Protein AF-A0A971FBZ1-F1 (afdb_monomer)

Secondary structure (DSSP, 8-state):
-----HHHHHHHHTSHHHHHHHHHHHH--HHHHHHHHHHTTTTT---TT-----TTHHHHGGGSS------HHHHHHHHHHHHHHTGGGTTS-HHHHHHHHHHHHHH-EE-SSTT-EE-TT-HHHHHHTHHHHHHHHHHH-TTT------TT-HHHHHHHHHHTTPPPPPPPPTT-HHHHHTHHHHHHHHHHHHHHHTT--HHHHHHIIIIIHHHHHT-TT----GGGSPPP--EEEEEE--TTSSHHHHHHS--TT-EEEEE--TT--TT-EEEEEE-TTT-EEEEEEEEEEEEEE-TTSSS-EEEEEEEEEEEEEEEHHHHHHSTTGGGSHHHHTTTTT-TTEEE-HHHHHHHHHHHHHTT--TTSS-----SSS-TT----SHHHHIIIIIHHHHHHTT--GGGEEET--EE-SSS-EE--SEEET-B--TT--B-SEEEEE-S---SHHHHHHHHHHHHHHHHHHT-SEEEEEETTEEEEEE-BTTB--GGGPEEE-TTGGGSHHHHHHHHHHH-HHHHHHHTT-

Foldseek 3Di:
DDADPLVVLVVQCPDPNNVLLLVCLVVVDLVSPVVLLVVLVLPVQDDVLQDPDDPVRVVVLPPPVQSPPDHSVRLSVLLQQLLVQLLVLQPDDQVVSLVVVLVCQQQWTATPDVPDTQHHPNLLCLLQSQQSNQSSNCSRHLLNGAHDSCVLNVVLVVLLCVVNVQDQDDQDDLPPSSCLSSSRNVSSVSLSVSCVVSVHGSSSSNCSRRHVSSVVSVHPLVQDQLVNWDAALWEAEAEADDDPPSSVVCLVPADQRDKHKGQAAQQAATFHKYFYAYDPPLQWGFWIWTFHHHWDADSSDNSRIITMTHRIDTFDTQHLVNLCPDPPSVPDPCSVVSNVVRHHHTDDLVRVVVVLVVRVVVPDPSVPHRHNDFLAQDPVQDQDWQVSQCPVPVQVLCVVLVDDPVQWDAQQWADPDPPDTGGFRIFGNWDNDVPLTAGAETEHTGQDDPGPVSLVVSVVNVLVVCLRRVYQWYWYTYSSFIWTWGQDPNDTDSVRTDTGRNNNCVDPVSVVVVSCPRRPVNSVVVVVD

pLDDT: mean 84.47, std 15.58, range [28.27, 98.44]

Sequence (529 aa):
MAEMNKYLWRLYTESSEGRRAVKAFSELQPEETYGLLQEAGLCGSVSPWYVTLDSDSINSARGDGYGKFLVEENILDSSLEWQAAFEPLAALPPGKAVRRLESMIEKGVKGAAADSGIPPAAYDSWITEVTALSLGLFRANRDAFVPWLFQFQFDLFGEIAQTFEIPVPPIPKKSDLRGRALYYLRLCESLSRFRLENSLSPEELCCLLYDYGPRVVGGPEAKKRVDDLPRPLKAWFTGGGKDDNGDFEWLDNAGPDSTSFWQGNPDAREGDIVVMYCLAPRSCVHSVWRVVKDAYVDPFFFYYHTIHVGHPVGVPPVTLNELKAHPVLSNMSIVRKNMQGVNGTPISQGDYAELLRCFGKKGANIRALPKIRRTLPDSNLILSNERDVEVQLVEPLLARLGYTQSDWIRQLPVKMGRGYRVYPDYALLARAVRGEESAVLLVEAKHRIPNATELRKAYYQALSYAYRLRSEGFLLAAEEGVWAFRVKDGECAPKDGVHYSWHDLSNADTFHELLVVFGKDVIIRGRRR

Structure (mmCIF, N/CA/C/O backbone):
data_AF-A0A971FBZ1-F1
#
_entry.id   AF-A0A971FBZ1-F1
#
loop_
_atom_site.group_PDB
_atom_site.id
_atom_site.type_symbol
_atom_site.label_atom_id
_atom_site.label_alt_id
_atom_site.label_comp_id
_atom_site.label_asym_id
_atom_site.label_entity_id
_atom_site.label_seq_id
_atom_site.pdbx_PDB_ins_code
_atom_site.Cartn_x
_atom_site.Cartn_y
_atom_site.Cartn_z
_atom_site.occupancy
_atom_site.B_iso_or_equiv
_atom_site.auth_seq_id
_atom_site.auth_comp_id
_atom_site.auth_asym_id
_atom_site.auth_atom_id
_atom_site.pdbx_PDB_model_num
ATOM 1 N N . MET A 1 1 ? -8.120 -20.196 -11.599 1.00 37.66 1 MET A N 1
ATOM 2 C CA . MET A 1 1 ? -6.822 -19.581 -11.939 1.00 37.66 1 MET A CA 1
ATOM 3 C C . MET A 1 1 ? -6.602 -19.849 -13.411 1.00 37.66 1 MET A C 1
ATOM 5 O O . MET A 1 1 ? -6.951 -20.946 -13.842 1.00 37.66 1 MET A O 1
ATOM 9 N N . ALA A 1 2 ? -6.266 -18.820 -14.182 1.00 40.91 2 ALA A N 1
ATOM 10 C CA . ALA A 1 2 ? -6.361 -18.838 -15.635 1.00 40.91 2 ALA A CA 1
ATOM 11 C C . ALA A 1 2 ? -4.986 -18.528 -16.233 1.00 40.91 2 ALA A C 1
ATOM 13 O O . ALA A 1 2 ? -4.514 -17.403 -16.141 1.00 40.91 2 ALA A O 1
ATOM 14 N N . GLU A 1 3 ? -4.376 -19.530 -16.864 1.00 56.28 3 GLU A N 1
ATOM 15 C CA . GLU A 1 3 ? -3.238 -19.359 -17.769 1.00 56.28 3 GLU A CA 1
ATOM 16 C C . GLU A 1 3 ? -3.597 -18.326 -18.857 1.00 56.28 3 GLU A C 1
ATOM 18 O O . GLU A 1 3 ? -4.769 -18.219 -19.246 1.00 56.28 3 GLU A O 1
ATOM 23 N N . MET A 1 4 ? -2.614 -17.564 -19.360 1.00 71.81 4 MET A N 1
ATOM 24 C CA . MET A 1 4 ? -2.842 -16.576 -20.421 1.00 71.81 4 MET A CA 1
ATOM 25 C C . MET A 1 4 ? -3.612 -17.226 -21.577 1.00 71.81 4 MET A C 1
ATOM 27 O O . MET A 1 4 ? -3.113 -18.114 -22.271 1.00 71.81 4 MET A O 1
ATOM 31 N N . ASN A 1 5 ? -4.851 -16.782 -21.794 1.00 81.44 5 ASN A N 1
ATOM 32 C CA . ASN A 1 5 ? -5.704 -17.368 -22.814 1.00 81.44 5 ASN A CA 1
ATOM 33 C C . ASN A 1 5 ? -5.174 -16.978 -24.201 1.00 81.44 5 ASN A C 1
ATOM 35 O O . ASN A 1 5 ? -5.472 -15.903 -24.718 1.00 81.44 5 ASN A O 1
ATOM 39 N N . LYS A 1 6 ? -4.394 -17.879 -24.808 1.00 83.69 6 LYS A N 1
ATOM 40 C CA . LYS A 1 6 ? -3.724 -17.667 -26.101 1.00 83.69 6 LYS A CA 1
ATOM 41 C C . LYS A 1 6 ? -4.693 -17.319 -27.229 1.00 83.69 6 LYS A C 1
ATOM 43 O O . LYS A 1 6 ? -4.300 -16.636 -28.169 1.00 83.69 6 LYS A O 1
ATOM 48 N N . TYR A 1 7 ? -5.946 -17.766 -27.142 1.00 85.31 7 TYR A N 1
ATOM 49 C CA . TYR A 1 7 ? -6.976 -17.409 -28.112 1.00 85.31 7 TYR A CA 1
ATOM 50 C C . TYR A 1 7 ? -7.414 -15.948 -27.953 1.00 85.31 7 TYR A C 1
ATOM 52 O O . TYR A 1 7 ? -7.380 -15.202 -28.927 1.00 85.31 7 TYR A O 1
ATOM 60 N N . LEU A 1 8 ? -7.754 -15.517 -26.732 1.00 86.56 8 LEU A N 1
ATOM 61 C CA . LEU A 1 8 ? -8.124 -14.120 -26.461 1.00 86.56 8 LEU A CA 1
ATOM 62 C C . LEU A 1 8 ? -6.968 -13.157 -26.743 1.00 86.56 8 LEU A C 1
ATOM 64 O O . LEU A 1 8 ? -7.173 -12.118 -27.363 1.00 86.56 8 LEU A O 1
ATOM 68 N N . TRP A 1 9 ? -5.751 -13.539 -26.357 1.00 89.94 9 TRP A N 1
ATOM 69 C CA . TRP A 1 9 ? -4.543 -12.775 -26.656 1.00 89.94 9 TRP A CA 1
ATOM 70 C C . TRP A 1 9 ? -4.322 -12.607 -28.166 1.00 89.94 9 TRP A C 1
ATOM 72 O O . TRP A 1 9 ? -4.036 -11.506 -28.636 1.00 89.94 9 TRP A O 1
ATOM 82 N N . ARG A 1 10 ? -4.507 -13.679 -28.950 1.00 90.00 10 ARG A N 1
ATOM 83 C CA . ARG A 1 10 ? -4.405 -13.613 -30.413 1.00 90.00 10 ARG A CA 1
ATOM 84 C C . ARG A 1 10 ? -5.472 -12.702 -31.017 1.00 90.00 10 ARG A C 1
ATOM 86 O O . ARG A 1 10 ? -5.146 -11.861 -31.842 1.00 90.00 10 ARG A O 1
ATOM 93 N N . LEU A 1 11 ? -6.724 -12.826 -30.578 1.00 90.56 11 LEU A N 1
ATOM 94 C CA . LEU A 1 11 ? -7.798 -11.947 -31.048 1.00 90.56 11 LEU A CA 1
ATOM 95 C C . LEU A 1 11 ? -7.494 -10.472 -30.771 1.00 90.56 11 LEU A C 1
ATOM 97 O O . LEU A 1 11 ? -7.746 -9.624 -31.622 1.00 90.56 11 LEU A O 1
ATOM 101 N N . TYR A 1 12 ? -6.949 -10.175 -29.592 1.00 92.50 12 TYR A N 1
ATOM 102 C CA . TYR A 1 12 ? -6.559 -8.823 -29.222 1.00 92.50 12 TYR A CA 1
ATOM 103 C C . TYR A 1 12 ? -5.389 -8.311 -30.077 1.00 92.50 12 TYR A C 1
ATOM 105 O O . TYR A 1 12 ? -5.494 -7.245 -30.674 1.00 92.50 12 TYR A O 1
ATOM 113 N N . THR A 1 13 ? -4.305 -9.076 -30.218 1.00 91.19 13 THR A N 1
ATOM 114 C CA . THR A 1 13 ? -3.144 -8.673 -31.041 1.00 91.19 13 THR A CA 1
ATOM 115 C C . THR A 1 13 ? -3.482 -8.539 -32.532 1.00 91.19 13 THR A C 1
ATOM 117 O O . THR A 1 13 ? -2.887 -7.721 -33.234 1.00 91.19 13 THR A O 1
ATOM 120 N N . GLU A 1 14 ? -4.485 -9.274 -33.019 1.00 92.25 14 GLU A N 1
ATOM 121 C CA . GLU A 1 14 ? -5.054 -9.142 -34.366 1.00 92.25 14 GLU A CA 1
ATOM 122 C C . GLU A 1 14 ? -6.125 -8.036 -34.481 1.00 92.25 14 GLU A C 1
ATOM 124 O O . GLU A 1 14 ? -6.614 -7.763 -35.585 1.00 92.25 14 GLU A O 1
ATOM 129 N N . SER A 1 15 ? -6.493 -7.361 -33.390 1.00 93.56 15 SER A N 1
ATOM 130 C CA . SER A 1 15 ? -7.412 -6.221 -33.425 1.00 93.56 15 SER A CA 1
ATOM 131 C C . SER A 1 15 ? -6.704 -4.940 -33.886 1.00 93.56 15 SER A C 1
ATOM 133 O O . SER A 1 15 ? -5.474 -4.857 -33.970 1.00 93.56 15 SER A O 1
ATOM 135 N N . SER A 1 16 ? -7.481 -3.913 -34.244 1.00 91.00 16 SER A N 1
ATOM 136 C CA . SER A 1 16 ? -6.931 -2.577 -34.502 1.00 91.00 16 SER A CA 1
ATOM 137 C C . SER A 1 16 ? -6.279 -1.979 -33.258 1.00 91.00 16 SER A C 1
ATOM 139 O O . SER A 1 16 ? -5.225 -1.358 -33.386 1.00 91.00 16 SER A O 1
ATOM 141 N N . GLU A 1 17 ? -6.866 -2.185 -32.073 1.00 88.56 17 GLU A N 1
ATOM 142 C CA . GLU A 1 17 ? -6.289 -1.691 -30.822 1.00 88.56 17 GLU A CA 1
ATOM 143 C C . GLU A 1 17 ? -4.972 -2.397 -30.494 1.00 88.56 17 GLU A C 1
ATOM 145 O O . GLU A 1 17 ? -3.975 -1.714 -30.266 1.00 88.56 17 GLU A O 1
ATOM 150 N N . GLY A 1 18 ? -4.929 -3.734 -30.541 1.00 90.31 18 GLY A N 1
ATOM 151 C CA . GLY A 1 18 ? -3.712 -4.479 -30.214 1.00 90.31 18 GLY A CA 1
ATOM 152 C C . GLY A 1 18 ? -2.567 -4.191 -31.181 1.00 90.31 18 GLY A C 1
ATOM 153 O O . GLY A 1 18 ? -1.439 -3.960 -30.748 1.00 90.31 18 GLY A O 1
ATOM 154 N N . ARG A 1 19 ? -2.842 -4.079 -32.489 1.00 92.19 19 ARG A N 1
ATOM 155 C CA . ARG A 1 19 ? -1.819 -3.652 -33.462 1.00 92.19 19 ARG A CA 1
ATOM 156 C C . ARG A 1 19 ? -1.285 -2.250 -33.180 1.00 92.19 19 ARG A C 1
ATOM 158 O O . ARG A 1 19 ? -0.081 -2.035 -33.309 1.00 92.19 19 ARG A O 1
ATOM 165 N N . ARG A 1 20 ? -2.153 -1.304 -32.800 1.00 90.56 20 ARG A N 1
ATOM 166 C CA . ARG A 1 20 ? -1.735 0.054 -32.411 1.00 90.56 20 ARG A CA 1
ATOM 167 C C . ARG A 1 20 ? -0.846 0.009 -31.169 1.00 90.56 20 ARG A C 1
ATOM 169 O O . ARG A 1 20 ? 0.204 0.643 -31.164 1.00 90.56 20 ARG A O 1
ATOM 176 N N . ALA A 1 21 ? -1.228 -0.768 -30.157 1.00 87.88 21 ALA A N 1
ATOM 177 C CA . ALA A 1 21 ? -0.465 -0.895 -28.922 1.00 87.88 21 ALA A CA 1
ATOM 178 C C . ALA A 1 21 ? 0.925 -1.516 -29.149 1.00 87.88 21 ALA A C 1
ATOM 180 O O . ALA A 1 21 ? 1.928 -0.977 -28.683 1.00 87.88 21 ALA A O 1
ATOM 181 N N . VAL A 1 22 ? 1.017 -2.590 -29.940 1.00 91.06 22 VAL A N 1
ATOM 182 C CA . VAL A 1 22 ? 2.307 -3.192 -30.324 1.00 91.06 22 VAL A CA 1
ATOM 183 C C . VAL A 1 22 ? 3.166 -2.206 -31.124 1.00 91.06 22 VAL A C 1
ATOM 185 O O . VAL A 1 22 ? 4.356 -2.059 -30.841 1.00 91.06 22 VAL A O 1
ATOM 188 N N . LYS A 1 23 ? 2.577 -1.486 -32.091 1.00 89.50 23 LYS A N 1
ATOM 189 C CA . LYS A 1 23 ? 3.285 -0.467 -32.885 1.00 89.50 23 LYS A CA 1
ATOM 190 C C . LYS A 1 23 ? 3.873 0.632 -31.999 1.00 89.50 23 LYS A C 1
ATOM 192 O O . LYS A 1 23 ? 5.037 0.981 -32.178 1.00 89.50 23 LYS A O 1
ATOM 197 N N . ALA A 1 24 ? 3.118 1.113 -31.014 1.00 85.06 24 ALA A N 1
ATOM 198 C CA . ALA A 1 24 ? 3.584 2.159 -30.112 1.00 85.06 24 ALA A CA 1
ATOM 199 C C . ALA A 1 24 ? 4.825 1.734 -29.316 1.00 85.06 24 ALA A C 1
ATOM 201 O O . ALA A 1 24 ? 5.778 2.499 -29.239 1.00 85.06 24 ALA A O 1
ATOM 202 N N . PHE A 1 25 ? 4.891 0.498 -28.809 1.00 85.56 25 PHE A N 1
ATOM 203 C CA . PHE A 1 25 ? 6.101 -0.003 -28.135 1.00 85.56 25 PHE A CA 1
ATOM 204 C C . PHE A 1 25 ? 7.232 -0.387 -29.097 1.00 85.56 25 PHE A C 1
ATOM 206 O O . PHE A 1 25 ? 8.399 -0.390 -28.705 1.00 85.56 25 PHE A O 1
ATOM 213 N N . SER A 1 26 ? 6.916 -0.668 -30.362 1.00 86.88 26 SER A N 1
ATOM 214 C CA . SER A 1 26 ? 7.925 -0.879 -31.400 1.00 86.88 26 SER A CA 1
ATOM 215 C C . SER A 1 26 ? 8.629 0.425 -31.776 1.00 86.88 26 SER A C 1
ATOM 217 O O . SER A 1 26 ? 9.858 0.466 -31.864 1.00 86.88 26 SER A O 1
ATOM 219 N N . GLU A 1 27 ? 7.868 1.493 -31.995 1.00 83.25 27 GLU A N 1
ATOM 220 C CA . GLU A 1 27 ? 8.389 2.783 -32.456 1.00 83.25 27 GLU A CA 1
ATOM 221 C C . GLU A 1 27 ? 8.779 3.706 -31.292 1.00 83.25 27 GLU A C 1
ATOM 223 O O . GLU A 1 27 ? 9.622 4.588 -31.469 1.00 83.25 27 GLU A O 1
ATOM 228 N N . LEU A 1 28 ? 8.190 3.488 -30.108 1.00 74.88 28 LEU A N 1
ATOM 229 C CA . LEU A 1 28 ? 8.298 4.318 -28.902 1.00 74.88 28 LEU A CA 1
ATOM 230 C C . LEU A 1 28 ? 8.153 5.809 -29.217 1.00 74.88 28 LEU A C 1
ATOM 232 O O . LEU A 1 28 ? 8.930 6.634 -28.717 1.00 74.88 28 LEU A O 1
ATOM 236 N N . GLN A 1 29 ? 7.191 6.131 -30.088 1.00 69.00 29 GLN A N 1
ATOM 237 C CA . GLN A 1 29 ? 6.827 7.510 -30.385 1.00 69.00 29 GLN A CA 1
ATOM 238 C C . GLN A 1 29 ? 6.160 8.113 -29.148 1.00 69.00 29 GLN A C 1
ATOM 240 O O . GLN A 1 29 ? 5.251 7.474 -28.600 1.00 69.00 29 GLN A O 1
ATOM 245 N N . PRO A 1 30 ? 6.592 9.308 -28.706 1.00 65.19 30 PRO A N 1
ATOM 246 C CA . PRO A 1 30 ? 6.067 9.948 -27.513 1.00 65.19 30 PRO A CA 1
ATOM 247 C C . PRO A 1 30 ? 4.549 10.013 -27.453 1.00 65.19 30 PRO A C 1
ATOM 249 O O . PRO A 1 30 ? 3.958 9.456 -26.535 1.00 65.19 30 PRO A O 1
ATOM 252 N N . GLU A 1 31 ? 3.926 10.600 -28.471 1.00 65.31 31 GLU A N 1
ATOM 253 C CA . GLU A 1 31 ? 2.482 10.838 -28.506 1.00 65.31 31 GLU A CA 1
ATOM 254 C C . GLU A 1 31 ? 1.673 9.532 -28.486 1.00 65.31 31 GLU A C 1
ATOM 256 O O . GLU A 1 31 ? 0.725 9.399 -27.713 1.00 65.31 31 GLU A O 1
ATOM 261 N N . GLU A 1 32 ? 2.063 8.539 -29.294 1.00 68.00 32 GLU A N 1
ATOM 262 C CA . GLU A 1 32 ? 1.342 7.260 -29.386 1.00 68.00 32 GLU A CA 1
ATOM 263 C C . GLU A 1 32 ? 1.496 6.421 -28.106 1.00 68.00 32 GLU A C 1
ATOM 265 O O . GLU A 1 32 ? 0.522 5.842 -27.621 1.00 68.00 32 GLU A O 1
ATOM 270 N N . THR A 1 33 ? 2.707 6.362 -27.541 1.00 67.25 33 THR A N 1
ATOM 271 C CA . THR A 1 33 ? 2.972 5.615 -26.299 1.00 67.25 33 THR A CA 1
ATOM 272 C C . THR A 1 33 ? 2.277 6.286 -25.121 1.00 67.25 33 THR A C 1
ATOM 274 O O . THR A 1 33 ? 1.671 5.612 -24.293 1.00 67.25 33 THR A O 1
ATOM 277 N N . TYR A 1 34 ? 2.314 7.616 -25.072 1.00 68.56 34 TYR A N 1
ATOM 278 C CA . TYR A 1 34 ? 1.662 8.401 -24.037 1.00 68.56 34 TYR A CA 1
ATOM 279 C C . TYR A 1 34 ? 0.142 8.238 -24.059 1.00 68.56 34 TYR A C 1
ATOM 281 O O . TYR A 1 34 ? -0.450 7.918 -23.030 1.00 68.56 34 TYR A O 1
ATOM 289 N N . GLY A 1 35 ? -0.481 8.365 -25.236 1.00 67.44 35 GLY A N 1
ATOM 290 C CA . GLY A 1 35 ? -1.923 8.177 -25.379 1.00 67.44 35 GLY A CA 1
ATOM 291 C C . GLY A 1 35 ? -2.385 6.811 -24.864 1.00 67.44 35 GLY A C 1
ATOM 292 O O . GLY A 1 35 ? -3.386 6.726 -24.160 1.00 67.44 35 GLY A O 1
ATOM 293 N N . LEU A 1 36 ? -1.615 5.747 -25.119 1.00 72.12 36 LEU A N 1
ATOM 294 C CA . LEU A 1 36 ? -1.914 4.409 -24.592 1.00 72.12 36 LEU A CA 1
ATOM 295 C C . LEU A 1 36 ? -1.817 4.330 -23.070 1.00 72.12 36 LEU A C 1
ATOM 297 O O . LEU A 1 36 ? -2.698 3.764 -22.427 1.00 72.12 36 LEU A O 1
ATOM 301 N N . LEU A 1 37 ? -0.765 4.897 -22.481 1.00 71.88 37 LEU A N 1
ATOM 302 C CA . LEU A 1 37 ? -0.605 4.898 -21.028 1.00 71.88 37 LEU A CA 1
ATOM 303 C C . LEU A 1 37 ? -1.689 5.737 -20.343 1.00 71.88 37 LEU A C 1
ATOM 305 O O . LEU A 1 37 ? -2.151 5.379 -19.260 1.00 71.88 37 LEU A O 1
ATOM 309 N N . GLN A 1 38 ? -2.128 6.827 -20.973 1.00 71.12 38 GLN A N 1
ATOM 310 C CA . GLN A 1 38 ? -3.245 7.633 -20.495 1.00 71.12 38 GLN A CA 1
ATOM 311 C C . GLN A 1 38 ? -4.567 6.857 -20.568 1.00 71.12 38 GLN A C 1
ATOM 313 O O . GLN A 1 38 ? -5.287 6.808 -19.575 1.00 71.12 38 GLN A O 1
ATOM 318 N N . GLU A 1 39 ? -4.855 6.190 -21.691 1.00 71.81 39 GLU A N 1
ATOM 319 C CA . GLU A 1 39 ? -6.030 5.316 -21.848 1.00 71.81 39 GLU A CA 1
ATOM 320 C C . GLU A 1 39 ? -6.043 4.155 -20.842 1.00 71.81 39 GLU A C 1
ATOM 322 O O . GLU A 1 39 ? -7.104 3.736 -20.384 1.00 71.81 39 GLU A O 1
ATOM 327 N N . ALA A 1 40 ? -4.868 3.634 -20.485 1.00 65.75 40 ALA A N 1
ATOM 328 C CA . ALA A 1 40 ? -4.708 2.602 -19.467 1.00 65.75 40 ALA A CA 1
ATOM 329 C C . ALA A 1 40 ? -4.726 3.154 -18.028 1.00 65.75 40 ALA A C 1
ATOM 331 O O . ALA A 1 40 ? -4.616 2.381 -17.076 1.00 65.75 40 ALA A O 1
ATOM 332 N N . GLY A 1 41 ? -4.833 4.478 -17.859 1.00 65.25 41 GLY A N 1
ATOM 333 C CA . GLY A 1 41 ? -4.810 5.177 -16.572 1.00 65.25 41 GLY A CA 1
ATOM 334 C C . GLY A 1 41 ? -3.461 5.119 -15.836 1.00 65.25 41 GLY A C 1
ATOM 335 O O . GLY A 1 41 ? -3.377 5.445 -14.651 1.00 65.25 41 GLY A O 1
ATOM 336 N N . LEU A 1 42 ? -2.392 4.735 -16.534 1.00 65.88 42 LEU A N 1
ATOM 337 C CA . LEU A 1 42 ? -1.015 4.680 -16.033 1.00 65.88 42 LEU A CA 1
ATOM 338 C C . LEU A 1 42 ? -0.350 6.067 -16.010 1.00 65.88 42 LEU A C 1
ATOM 340 O O . LEU A 1 42 ? 0.566 6.291 -15.225 1.00 65.88 42 LEU A O 1
ATOM 344 N N . CYS A 1 43 ? -0.847 6.999 -16.830 1.00 54.72 43 CYS A N 1
ATOM 345 C CA . CYS A 1 43 ? -0.428 8.407 -16.859 1.00 54.72 43 CYS A CA 1
ATOM 346 C C . CYS A 1 43 ? -1.515 9.380 -16.360 1.00 54.72 43 CYS A C 1
ATOM 348 O O . CYS A 1 43 ? -1.250 10.555 -16.185 1.00 54.72 43 CYS A O 1
ATOM 350 N N . GLY A 1 44 ? -2.750 8.921 -16.109 1.00 41.53 44 GLY A N 1
ATOM 351 C CA . GLY A 1 44 ? -3.905 9.803 -15.856 1.00 41.53 44 GLY A CA 1
ATOM 352 C C . GLY A 1 44 ? -4.145 10.217 -14.398 1.00 41.53 44 GLY A C 1
ATOM 353 O O . GLY A 1 44 ? -4.836 11.201 -14.145 1.00 41.53 44 GLY A O 1
ATOM 354 N N . SER A 1 45 ? -3.578 9.515 -13.412 1.00 37.44 45 SER A N 1
ATOM 355 C CA . SER A 1 45 ? -3.732 9.861 -11.988 1.00 37.44 45 SER A CA 1
ATOM 356 C C . SER A 1 45 ? -2.637 10.822 -11.522 1.00 37.44 45 SER A C 1
ATOM 358 O O . SER A 1 45 ? -1.961 10.584 -10.516 1.00 37.44 45 SER A O 1
ATOM 360 N N . VAL A 1 46 ? -2.428 11.879 -12.301 1.00 34.50 46 VAL A N 1
ATOM 361 C CA . VAL A 1 46 ? -1.483 12.950 -12.018 1.00 34.50 46 VAL A CA 1
ATOM 362 C C . VAL A 1 46 ? -1.882 13.623 -10.706 1.00 34.50 46 VAL A C 1
ATOM 364 O O . VAL A 1 46 ? -2.815 14.419 -10.618 1.00 34.50 46 VAL A O 1
ATOM 367 N N . SER A 1 47 ? -1.151 13.275 -9.652 1.00 34.72 47 SER A N 1
ATOM 368 C CA . SER A 1 47 ? -0.929 14.167 -8.521 1.00 34.72 47 SER A CA 1
ATOM 369 C C . SER A 1 47 ? -0.385 15.506 -9.060 1.00 34.72 47 SER A C 1
ATOM 371 O O . SER A 1 47 ? 0.346 15.459 -10.049 1.00 34.72 47 SER A O 1
ATOM 373 N N . PRO A 1 48 ? -0.671 16.674 -8.449 1.00 29.64 48 PRO A N 1
ATOM 374 C CA . PRO A 1 48 ? -0.205 18.016 -8.872 1.00 29.64 48 PRO A CA 1
ATOM 375 C C . PRO A 1 48 ? 1.312 18.170 -9.136 1.00 29.64 48 PRO A C 1
ATOM 377 O O . PRO A 1 48 ? 1.775 19.230 -9.534 1.00 29.64 48 PRO A O 1
ATOM 380 N N . TRP A 1 49 ? 2.097 17.111 -8.961 1.00 34.03 49 TRP A N 1
ATOM 381 C CA . TRP A 1 49 ? 3.485 16.975 -9.381 1.00 34.03 49 TRP A CA 1
ATOM 382 C C . TRP A 1 49 ? 3.715 16.789 -10.891 1.00 34.03 49 TRP A C 1
ATOM 384 O O . TRP A 1 49 ? 4.865 16.900 -11.306 1.00 34.03 49 TRP A O 1
ATOM 394 N N . TYR A 1 50 ? 2.682 16.552 -11.713 1.00 36.72 50 TYR A N 1
ATOM 395 C CA . TYR A 1 50 ? 2.792 16.701 -13.177 1.00 36.72 50 TYR A CA 1
ATOM 396 C C . TYR A 1 50 ? 1.935 17.867 -13.669 1.00 36.72 50 TYR A C 1
ATOM 398 O O . TYR A 1 50 ? 0.948 17.709 -14.379 1.00 36.72 50 TYR A O 1
ATOM 406 N N . VAL A 1 51 ? 2.324 19.077 -13.283 1.00 28.69 51 VAL A N 1
ATOM 407 C CA . VAL A 1 51 ? 1.991 20.259 -14.080 1.00 28.69 51 VAL A CA 1
ATOM 408 C C . VAL A 1 51 ? 3.038 20.345 -15.190 1.00 28.69 51 VAL A C 1
ATOM 410 O O . VAL A 1 51 ? 4.221 20.111 -14.938 1.00 28.69 51 VAL A O 1
ATOM 413 N N . THR A 1 52 ? 2.635 20.690 -16.413 1.00 31.77 52 THR A N 1
ATOM 414 C CA . THR A 1 52 ? 3.530 21.294 -17.412 1.00 31.77 52 THR A CA 1
ATOM 415 C C . THR A 1 52 ? 4.116 22.566 -16.804 1.00 31.77 52 THR A C 1
ATOM 417 O O . THR A 1 52 ? 3.547 23.649 -16.930 1.00 31.77 52 THR A O 1
ATOM 420 N N . LEU A 1 53 ? 5.190 22.421 -16.032 1.00 31.05 53 LEU A N 1
ATOM 421 C CA . LEU A 1 53 ? 5.899 23.535 -15.431 1.00 31.05 53 LEU A CA 1
ATOM 422 C C . LEU A 1 53 ? 6.699 24.224 -16.532 1.00 31.05 53 LEU A C 1
ATOM 424 O O . LEU A 1 53 ? 7.445 23.572 -17.265 1.00 31.05 53 LEU A O 1
ATOM 428 N N . ASP A 1 54 ? 6.551 25.542 -16.642 1.00 31.25 54 ASP A N 1
ATOM 429 C CA . ASP A 1 54 ? 7.477 26.335 -17.438 1.00 31.25 54 ASP A CA 1
ATOM 430 C C . ASP A 1 54 ? 8.910 26.206 -16.885 1.00 31.25 54 ASP A C 1
ATOM 432 O O . ASP A 1 54 ? 9.153 25.798 -15.742 1.00 31.25 54 ASP A O 1
ATOM 436 N N . SER A 1 55 ? 9.892 26.537 -17.720 1.00 33.25 55 SER A N 1
ATOM 437 C CA . SER A 1 55 ? 11.316 26.402 -17.400 1.00 33.25 55 SER A CA 1
ATOM 438 C C . SER A 1 55 ? 11.754 27.160 -16.141 1.00 33.25 55 SER A C 1
ATOM 440 O O . SER A 1 55 ? 12.759 26.795 -15.525 1.00 33.25 55 SER A O 1
ATOM 442 N N . ASP A 1 56 ? 11.015 28.196 -15.742 1.00 30.20 56 ASP A N 1
ATOM 443 C CA . ASP A 1 56 ? 11.347 29.038 -14.594 1.00 30.20 56 ASP A CA 1
ATOM 444 C C . ASP A 1 56 ? 10.901 28.390 -13.273 1.00 30.20 56 ASP A C 1
ATOM 446 O O . ASP A 1 56 ? 11.611 28.470 -12.264 1.00 30.20 56 ASP A O 1
ATOM 450 N N . SER A 1 57 ? 9.809 27.627 -13.306 1.00 34.25 57 SER A N 1
ATOM 451 C CA . SER A 1 57 ? 9.269 26.862 -12.176 1.00 34.25 57 SER A CA 1
ATOM 452 C C . SER A 1 57 ? 10.104 25.617 -11.822 1.00 34.25 57 SER A C 1
ATOM 454 O O . SER A 1 57 ? 10.128 25.168 -10.676 1.00 34.25 57 SER A O 1
ATOM 456 N N . ILE A 1 58 ? 10.873 25.086 -12.779 1.00 35.44 58 ILE A N 1
ATOM 457 C CA . ILE A 1 58 ? 11.811 23.961 -12.582 1.00 35.44 58 ILE A CA 1
ATOM 458 C C . ILE A 1 58 ? 12.977 24.341 -11.649 1.00 35.44 58 ILE A C 1
ATOM 460 O O . ILE A 1 58 ? 13.570 23.486 -10.983 1.00 35.44 58 ILE A O 1
ATOM 464 N N . ASN A 1 59 ? 13.325 25.629 -11.575 1.00 30.09 59 ASN A N 1
ATOM 465 C CA . ASN A 1 59 ? 14.467 26.095 -10.789 1.00 30.09 59 ASN A CA 1
ATOM 466 C C . ASN A 1 59 ? 14.152 26.275 -9.295 1.00 30.09 59 ASN A C 1
ATOM 468 O O . ASN A 1 59 ? 15.069 26.151 -8.481 1.00 30.09 59 ASN A O 1
ATOM 472 N N . SER A 1 60 ? 12.891 26.513 -8.915 1.00 31.56 60 SER A N 1
ATOM 473 C CA . SER A 1 60 ? 12.482 26.686 -7.510 1.00 31.56 60 SER A CA 1
ATOM 474 C C . SER A 1 60 ? 12.305 25.353 -6.765 1.00 31.56 60 SER A C 1
ATOM 476 O O . SER A 1 60 ? 12.582 25.286 -5.569 1.00 31.56 60 SER A O 1
ATOM 478 N N . ALA A 1 61 ? 11.978 24.262 -7.470 1.00 33.00 61 ALA A N 1
ATOM 479 C CA . ALA A 1 61 ? 11.863 22.903 -6.916 1.00 33.00 61 ALA A CA 1
ATOM 480 C C . ALA A 1 61 ? 13.215 22.249 -6.533 1.00 33.00 61 ALA A C 1
ATOM 482 O O . ALA A 1 61 ? 13.259 21.143 -5.990 1.00 33.00 61 ALA A O 1
ATOM 483 N N . ARG A 1 62 ? 14.343 22.929 -6.791 1.00 35.16 62 ARG A N 1
ATOM 484 C CA . ARG A 1 62 ? 15.710 22.419 -6.566 1.00 35.16 62 ARG A CA 1
ATOM 485 C C . ARG A 1 62 ? 16.136 22.340 -5.089 1.00 35.16 62 ARG A C 1
ATOM 487 O O . ARG A 1 62 ? 17.199 21.789 -4.815 1.00 35.16 62 ARG A O 1
ATOM 494 N N . GLY A 1 63 ? 15.352 22.873 -4.147 1.00 28.27 63 GLY A N 1
ATOM 495 C CA . GLY A 1 63 ? 15.738 23.011 -2.732 1.00 28.27 63 GLY A CA 1
ATOM 496 C C . GLY A 1 63 ? 15.607 21.756 -1.859 1.00 28.27 63 GLY A C 1
ATOM 497 O O . GLY A 1 63 ? 16.330 21.628 -0.871 1.00 28.27 63 GLY A O 1
ATOM 498 N N . ASP A 1 64 ? 14.743 20.806 -2.232 1.00 31.02 64 ASP A N 1
ATOM 499 C CA . ASP A 1 64 ? 14.223 19.827 -1.263 1.00 31.02 64 ASP A CA 1
ATOM 500 C C . ASP A 1 64 ? 14.610 18.374 -1.576 1.00 31.02 64 ASP A C 1
ATOM 502 O O . ASP A 1 64 ? 14.114 17.453 -0.936 1.00 31.02 64 ASP A O 1
ATOM 506 N N . GLY A 1 65 ? 15.491 18.130 -2.554 1.00 32.53 65 GLY A N 1
ATOM 507 C CA . GLY A 1 65 ? 16.073 16.807 -2.846 1.00 32.53 65 GLY A CA 1
ATOM 508 C C . GLY A 1 65 ? 15.106 15.715 -3.340 1.00 32.53 65 GLY A C 1
ATOM 509 O O . GLY A 1 65 ? 15.568 14.669 -3.784 1.00 32.53 65 GLY A O 1
ATOM 510 N N . TYR A 1 66 ? 13.792 15.952 -3.310 1.00 37.81 66 TYR A N 1
ATOM 511 C CA . TYR A 1 66 ? 12.752 14.963 -3.632 1.00 37.81 66 TYR A CA 1
ATOM 512 C C . TYR A 1 66 ? 11.729 15.453 -4.673 1.00 37.81 66 TYR A C 1
ATOM 514 O O . TYR A 1 66 ? 10.788 14.733 -4.989 1.00 37.81 66 TYR A O 1
ATOM 522 N N . GLY A 1 67 ? 11.927 16.653 -5.231 1.00 34.59 67 GLY A N 1
ATOM 523 C CA . GLY A 1 67 ? 11.048 17.300 -6.214 1.00 34.59 67 GLY A CA 1
ATOM 524 C C . GLY A 1 67 ? 11.470 17.127 -7.677 1.00 34.59 67 GLY A C 1
ATOM 525 O O . GLY A 1 67 ? 11.298 18.047 -8.467 1.00 34.59 67 GLY A O 1
ATOM 526 N N . LYS A 1 68 ? 12.051 15.984 -8.060 1.00 35.97 68 LYS A N 1
ATOM 527 C CA . LYS A 1 68 ? 12.212 15.619 -9.480 1.00 35.97 68 LYS A CA 1
ATOM 528 C C . LYS A 1 68 ? 11.067 14.688 -9.884 1.00 35.97 68 LYS A C 1
ATOM 530 O O . LYS A 1 68 ? 11.269 13.491 -10.063 1.00 35.97 68 LYS A O 1
ATOM 535 N N . PHE A 1 69 ? 9.858 15.221 -9.996 1.00 42.94 69 PHE A N 1
ATOM 536 C CA . PHE A 1 69 ? 8.817 14.540 -10.761 1.00 42.94 69 PHE A CA 1
ATOM 537 C C . PHE A 1 69 ? 8.952 15.043 -12.197 1.00 42.94 69 PHE A C 1
ATOM 539 O O . PHE A 1 69 ? 8.831 16.233 -12.472 1.00 42.94 69 PHE A O 1
ATOM 546 N N . LEU A 1 70 ? 9.399 14.148 -13.075 1.00 43.00 70 LEU A N 1
ATOM 547 C CA . LEU A 1 70 ? 9.651 14.449 -14.478 1.00 43.00 70 LEU A CA 1
ATOM 548 C C . LEU A 1 70 ? 8.304 14.704 -15.151 1.00 43.00 70 LEU A C 1
ATOM 550 O O . LEU A 1 70 ? 7.487 13.797 -15.199 1.00 43.00 70 LEU A O 1
ATOM 554 N N . VAL A 1 71 ? 8.084 15.902 -15.691 1.00 43.19 71 VAL A N 1
ATOM 555 C CA . VAL A 1 71 ? 6.981 16.152 -16.634 1.00 43.19 71 VAL A CA 1
ATOM 556 C C . VAL A 1 71 ? 7.043 15.092 -17.742 1.00 43.19 71 VAL A C 1
ATOM 558 O O . VAL A 1 71 ? 8.131 14.683 -18.143 1.00 43.19 71 VAL A O 1
ATOM 561 N N . GLU A 1 72 ? 5.897 14.615 -18.215 1.00 46.09 72 GLU A N 1
ATOM 562 C CA . GLU A 1 72 ? 5.778 13.440 -19.095 1.00 46.09 72 GLU A CA 1
ATOM 563 C C . GLU A 1 72 ? 6.560 13.589 -20.418 1.00 46.09 72 GLU A C 1
ATOM 565 O O . GLU A 1 72 ? 7.163 12.621 -20.883 1.00 46.09 72 GLU A O 1
ATOM 570 N N . GLU A 1 73 ? 6.674 14.815 -20.948 1.00 43.28 73 GLU A N 1
ATOM 571 C CA . GLU A 1 73 ? 7.555 15.157 -22.082 1.00 43.28 73 GLU A CA 1
ATOM 572 C C . GLU A 1 73 ? 9.049 14.946 -21.757 1.00 43.28 73 GLU A C 1
ATOM 574 O O . GLU A 1 73 ? 9.821 14.465 -22.583 1.00 43.28 73 GLU A O 1
ATOM 579 N N . ASN A 1 74 ? 9.457 15.186 -20.511 1.00 59.41 74 ASN A N 1
ATOM 580 C CA . ASN A 1 74 ? 10.839 15.047 -20.059 1.00 59.41 74 ASN A CA 1
ATOM 581 C C . ASN A 1 74 ? 11.251 13.576 -19.850 1.00 59.41 74 ASN A C 1
ATOM 583 O O . ASN A 1 74 ? 12.431 13.258 -19.947 1.00 59.41 74 ASN A O 1
ATOM 587 N N . ILE A 1 75 ? 10.321 12.644 -19.592 1.00 66.19 75 ILE A N 1
ATOM 588 C CA . ILE A 1 75 ? 10.667 11.219 -19.386 1.00 66.19 75 ILE A CA 1
ATOM 589 C C . ILE A 1 75 ? 11.196 10.590 -20.675 1.00 66.19 75 ILE A C 1
ATOM 591 O O . ILE A 1 75 ? 12.183 9.851 -20.648 1.00 66.19 75 ILE A O 1
ATOM 595 N N . LEU A 1 76 ? 10.540 10.860 -21.801 1.00 66.69 76 LEU A N 1
ATOM 596 C CA . LEU A 1 76 ? 10.919 10.285 -23.088 1.00 66.69 76 LEU A CA 1
ATOM 597 C C . LEU A 1 76 ? 12.198 10.919 -23.627 1.00 66.69 76 LEU A C 1
ATOM 599 O O . LEU A 1 76 ? 13.079 10.177 -24.064 1.00 66.69 76 LEU A O 1
ATOM 603 N N . ASP A 1 77 ? 12.349 12.234 -23.494 1.00 68.38 77 ASP A N 1
ATOM 604 C CA . ASP A 1 77 ? 13.593 12.930 -23.829 1.00 68.38 77 ASP A CA 1
ATOM 605 C C . ASP A 1 77 ? 14.752 12.454 -22.941 1.00 68.38 77 ASP A C 1
ATOM 607 O O . ASP A 1 77 ? 15.794 12.029 -23.448 1.00 68.38 77 ASP A O 1
ATOM 611 N N . SER A 1 78 ? 14.534 12.359 -21.624 1.00 72.31 78 SER A N 1
ATOM 612 C CA . SER A 1 78 ? 15.496 11.754 -20.690 1.00 72.31 78 SER A CA 1
ATOM 613 C C . SER A 1 78 ? 15.827 10.306 -21.073 1.00 72.31 78 SER A C 1
ATOM 615 O O . SER A 1 78 ? 16.967 9.865 -20.932 1.00 72.31 78 SER A O 1
ATOM 617 N N . SER A 1 79 ? 14.859 9.537 -21.589 1.00 76.94 79 SER A N 1
ATOM 618 C CA . SER A 1 79 ? 15.101 8.154 -22.020 1.00 76.94 79 SER A CA 1
ATOM 619 C C . SER A 1 79 ? 16.063 8.059 -23.208 1.00 76.94 79 SER A C 1
ATOM 621 O O . SER A 1 79 ? 16.788 7.069 -23.309 1.00 76.94 79 SER A O 1
ATOM 623 N N . LEU A 1 80 ? 16.106 9.070 -24.087 1.00 80.62 80 LEU A N 1
ATOM 624 C CA . LEU A 1 80 ? 17.048 9.127 -25.210 1.00 80.62 80 LEU A CA 1
ATOM 625 C C . LEU A 1 80 ? 18.473 9.407 -24.720 1.00 80.62 80 LEU A C 1
ATOM 627 O O . LEU A 1 80 ? 19.422 8.767 -25.178 1.00 80.62 80 LEU A O 1
ATOM 631 N N . GLU A 1 81 ? 18.629 10.294 -23.735 1.00 81.94 81 GLU A N 1
ATOM 632 C CA . GLU A 1 81 ? 19.922 10.520 -23.080 1.00 81.94 81 GLU A CA 1
ATOM 633 C C . GLU A 1 81 ? 20.422 9.245 -22.386 1.00 81.94 81 GLU A C 1
ATOM 635 O O . GLU A 1 81 ? 21.583 8.848 -22.538 1.00 81.94 81 GLU A O 1
ATOM 640 N N . TRP A 1 82 ? 19.529 8.553 -21.674 1.00 86.88 82 TRP A N 1
ATOM 641 C CA . TRP A 1 82 ? 19.847 7.284 -21.027 1.00 86.88 82 TRP A CA 1
ATOM 642 C C . TRP A 1 82 ? 20.149 6.172 -22.028 1.00 86.88 82 TRP A C 1
ATOM 644 O O . TRP A 1 82 ? 21.070 5.390 -21.800 1.00 86.88 82 TRP A O 1
ATOM 654 N N . GLN A 1 83 ? 19.448 6.112 -23.162 1.00 88.62 83 GLN A N 1
ATOM 655 C CA . GLN A 1 83 ? 19.761 5.165 -24.232 1.00 88.62 83 GLN A CA 1
ATOM 656 C C . GLN A 1 83 ? 21.220 5.311 -24.683 1.00 88.62 83 GLN A C 1
ATOM 658 O O . GLN A 1 83 ? 21.912 4.302 -24.821 1.00 88.62 83 GLN A O 1
ATOM 663 N N . ALA A 1 84 ? 21.708 6.543 -24.865 1.00 87.06 84 ALA A N 1
ATOM 664 C CA . ALA A 1 84 ? 23.104 6.787 -25.223 1.00 87.06 84 ALA A CA 1
ATOM 665 C C . ALA A 1 84 ? 24.072 6.310 -24.124 1.00 87.06 84 ALA A C 1
ATOM 667 O O . ALA A 1 84 ? 25.076 5.664 -24.422 1.00 87.06 84 ALA A O 1
ATOM 668 N N . ALA A 1 85 ? 23.746 6.543 -22.848 1.00 89.25 85 ALA A N 1
ATOM 669 C CA . ALA A 1 85 ? 24.533 6.043 -21.715 1.00 89.25 85 ALA A CA 1
ATOM 670 C C . ALA A 1 85 ? 24.560 4.500 -21.622 1.00 89.25 85 ALA A C 1
ATOM 672 O O . ALA A 1 85 ? 25.502 3.916 -21.074 1.00 89.25 85 ALA A O 1
ATOM 673 N N . PHE A 1 86 ? 23.542 3.835 -22.173 1.00 93.00 86 PHE A N 1
ATOM 674 C CA . PHE A 1 86 ? 23.398 2.380 -22.209 1.00 93.00 86 PHE A CA 1
ATOM 675 C C . PHE A 1 86 ? 23.790 1.735 -23.545 1.00 93.00 86 PHE A C 1
ATOM 677 O O . PHE A 1 86 ? 23.663 0.516 -23.673 1.00 93.00 86 PHE A O 1
ATOM 684 N N . GLU A 1 87 ? 24.353 2.491 -24.495 1.00 91.31 87 GLU A N 1
ATOM 685 C CA . GLU A 1 87 ? 24.917 1.966 -25.751 1.00 91.31 87 GLU A CA 1
ATOM 686 C C . GLU A 1 87 ? 25.814 0.726 -25.552 1.00 91.31 87 GLU A C 1
ATOM 688 O O . GLU A 1 87 ? 25.622 -0.253 -26.283 1.00 91.31 87 GLU A O 1
ATOM 693 N N . PRO A 1 88 ? 26.665 0.642 -24.500 1.00 92.75 88 PRO A N 1
ATOM 694 C CA . PRO A 1 88 ? 27.508 -0.534 -24.281 1.00 92.75 88 PRO A CA 1
ATOM 695 C C . PRO A 1 88 ? 26.738 -1.837 -24.013 1.00 92.75 88 PRO A C 1
ATOM 697 O O . PRO A 1 88 ? 27.342 -2.912 -23.963 1.00 92.75 88 PRO A O 1
ATOM 700 N N . LEU A 1 89 ? 25.426 -1.760 -23.769 1.00 95.75 89 LEU A N 1
ATOM 701 C CA . LEU A 1 89 ? 24.548 -2.907 -23.552 1.00 95.75 89 LEU A CA 1
ATOM 702 C C . LEU A 1 89 ? 23.894 -3.406 -24.845 1.00 95.75 89 LEU A C 1
ATOM 704 O O . LEU A 1 89 ? 23.421 -4.543 -24.861 1.00 95.75 89 LEU A O 1
ATOM 708 N N . ALA A 1 90 ? 23.867 -2.604 -25.913 1.00 93.62 90 ALA A N 1
ATOM 709 C CA . ALA A 1 90 ? 22.999 -2.837 -27.065 1.00 93.62 90 ALA A CA 1
ATOM 710 C C . ALA A 1 90 ? 23.304 -4.140 -27.815 1.00 93.62 90 ALA A C 1
ATOM 712 O O . ALA A 1 90 ? 22.404 -4.910 -28.137 1.00 93.62 90 ALA A O 1
ATOM 713 N N . ALA A 1 91 ? 24.586 -4.443 -28.023 1.00 92.75 91 ALA A N 1
ATOM 714 C CA . ALA A 1 91 ? 25.018 -5.654 -28.723 1.00 92.75 91 ALA A CA 1
ATOM 715 C C . ALA A 1 91 ? 25.172 -6.887 -27.806 1.00 92.75 91 ALA A C 1
ATOM 717 O O . ALA A 1 91 ? 25.607 -7.952 -28.254 1.00 92.75 91 ALA A O 1
ATOM 718 N N . LEU A 1 92 ? 24.888 -6.763 -26.503 1.00 96.06 92 LEU A N 1
ATOM 719 C CA . LEU A 1 92 ? 25.094 -7.856 -25.555 1.00 96.06 92 LEU A CA 1
ATOM 720 C C . LEU A 1 92 ? 23.898 -8.824 -25.540 1.00 96.06 92 LEU A C 1
ATOM 722 O O . LEU A 1 92 ? 22.753 -8.388 -25.471 1.00 96.06 92 LEU A O 1
ATOM 726 N N . PRO A 1 93 ? 24.136 -10.148 -25.477 1.00 94.81 93 PRO A N 1
ATOM 727 C CA . PRO A 1 93 ? 23.085 -11.109 -25.155 1.00 94.81 93 PRO A CA 1
ATOM 728 C C . PRO A 1 93 ? 22.409 -10.774 -23.812 1.00 94.81 93 PRO A C 1
ATOM 730 O O . PRO A 1 93 ? 23.123 -10.349 -22.893 1.00 94.81 93 PRO A O 1
ATOM 733 N N . PRO A 1 94 ? 21.106 -11.065 -23.626 1.00 91.81 94 PRO A N 1
ATOM 734 C CA . PRO A 1 94 ? 20.335 -10.634 -22.455 1.00 91.81 94 PRO A CA 1
ATOM 735 C C . PRO A 1 94 ? 21.010 -10.867 -21.101 1.00 91.81 94 PRO A C 1
ATOM 737 O O . PRO A 1 94 ? 21.234 -9.933 -20.333 1.00 91.81 94 PRO A O 1
ATOM 740 N N . GLY A 1 95 ? 21.470 -12.092 -20.831 1.00 92.25 95 GLY A N 1
ATOM 741 C CA . GLY A 1 95 ? 22.141 -12.401 -19.564 1.00 92.25 95 GLY A CA 1
ATOM 742 C C . GLY A 1 95 ? 23.473 -11.661 -19.353 1.00 92.25 95 GLY A C 1
ATOM 743 O O . GLY A 1 95 ? 23.873 -11.427 -18.214 1.00 92.25 95 GLY A O 1
ATOM 744 N N . LYS A 1 96 ? 24.183 -11.280 -20.426 1.00 95.75 96 LYS A N 1
ATOM 745 C CA . LYS A 1 96 ? 25.397 -10.448 -20.331 1.00 95.75 96 LYS A CA 1
ATOM 746 C C . LYS A 1 96 ? 25.042 -8.975 -20.127 1.00 95.75 96 LYS A C 1
ATOM 748 O O . LYS A 1 96 ? 25.721 -8.324 -19.336 1.00 95.75 96 LYS A O 1
ATOM 753 N N . ALA A 1 97 ? 23.991 -8.484 -20.784 1.00 96.62 97 ALA A N 1
ATOM 754 C CA . ALA A 1 97 ? 23.487 -7.125 -20.607 1.00 96.62 97 ALA A CA 1
ATOM 755 C C . ALA A 1 97 ? 23.043 -6.881 -19.156 1.00 96.62 97 ALA A C 1
ATOM 757 O O . ALA A 1 97 ? 23.506 -5.926 -18.538 1.00 96.62 97 ALA A O 1
ATOM 758 N N . VAL A 1 98 ? 22.264 -7.797 -18.566 1.00 95.38 98 VAL A N 1
ATOM 759 C CA . VAL A 1 98 ? 21.818 -7.710 -17.161 1.00 95.38 98 VAL A CA 1
ATOM 760 C C . VAL A 1 98 ? 23.003 -7.654 -16.190 1.00 95.38 98 VAL A C 1
ATOM 762 O O . VAL A 1 98 ? 23.068 -6.758 -15.352 1.00 95.38 98 VAL A O 1
ATOM 765 N N . ARG A 1 99 ? 23.997 -8.544 -16.334 1.00 95.38 99 ARG A N 1
ATOM 766 C CA . ARG A 1 99 ? 25.210 -8.519 -15.488 1.00 95.38 99 ARG A CA 1
ATOM 767 C C . ARG A 1 99 ? 26.036 -7.248 -15.673 1.00 95.38 99 ARG A C 1
ATOM 769 O O . ARG A 1 99 ? 26.661 -6.758 -14.732 1.00 95.38 99 ARG A O 1
ATOM 776 N N . ARG A 1 100 ? 26.085 -6.719 -16.898 1.00 95.88 100 ARG A N 1
ATOM 777 C CA . ARG A 1 100 ? 26.792 -5.469 -17.177 1.00 95.88 100 ARG A CA 1
ATOM 778 C C . ARG A 1 100 ? 26.074 -4.288 -16.530 1.00 95.88 100 ARG A C 1
ATOM 780 O O . ARG A 1 100 ? 26.763 -3.468 -15.928 1.00 95.88 100 ARG A O 1
ATOM 787 N N . LEU A 1 101 ? 24.742 -4.252 -16.585 1.00 95.81 101 LEU A N 1
ATOM 788 C CA . LEU A 1 101 ? 23.931 -3.242 -15.913 1.00 95.81 101 LEU A CA 1
ATOM 789 C C . LEU A 1 101 ? 24.064 -3.322 -14.389 1.00 95.81 101 LEU A C 1
ATOM 791 O O . LEU A 1 101 ? 24.253 -2.294 -13.755 1.00 95.81 101 LEU A O 1
ATOM 795 N N . GLU A 1 102 ? 24.079 -4.517 -13.796 1.00 95.50 102 GLU A N 1
ATOM 796 C CA . GLU A 1 102 ? 24.387 -4.672 -12.367 1.00 95.50 102 GLU A CA 1
ATOM 797 C C . GLU A 1 102 ? 25.737 -4.022 -12.023 1.00 95.50 102 GLU A C 1
ATOM 799 O O . GLU A 1 102 ? 25.822 -3.193 -11.121 1.00 95.50 102 GLU A O 1
ATOM 804 N N . SER A 1 103 ? 26.791 -4.295 -12.804 1.00 94.62 103 SER A N 1
ATOM 805 C CA . SER A 1 103 ? 28.085 -3.629 -12.603 1.00 94.62 103 SER A CA 1
ATOM 806 C C . SER A 1 103 ? 28.028 -2.111 -12.809 1.00 94.62 103 SER A C 1
ATOM 808 O O . SER A 1 103 ? 28.881 -1.422 -12.249 1.00 94.62 103 SER A O 1
ATOM 810 N N . MET A 1 104 ? 27.128 -1.600 -13.647 1.00 94.38 104 MET A N 1
ATOM 811 C CA . MET A 1 104 ? 26.932 -0.166 -13.879 1.00 94.38 104 MET A CA 1
ATOM 812 C C . MET A 1 104 ? 26.206 0.494 -12.702 1.00 94.38 104 MET A C 1
ATOM 814 O O . MET A 1 104 ? 26.611 1.570 -12.281 1.00 94.38 104 MET A O 1
ATOM 818 N N . ILE A 1 105 ? 25.220 -0.177 -12.103 1.00 93.50 105 ILE A N 1
ATOM 819 C CA . ILE A 1 105 ? 24.550 0.276 -10.875 1.00 93.50 105 ILE A CA 1
ATOM 820 C C . ILE A 1 105 ? 25.568 0.426 -9.736 1.00 93.50 105 ILE A C 1
ATOM 822 O O . ILE A 1 105 ? 25.577 1.432 -9.030 1.00 93.50 105 ILE A O 1
ATOM 826 N N . GLU A 1 106 ? 26.481 -0.537 -9.597 1.00 93.81 106 GLU A N 1
ATOM 827 C CA . GLU A 1 106 ? 27.525 -0.507 -8.564 1.00 93.81 106 GLU A CA 1
ATOM 828 C C . GLU A 1 106 ? 28.577 0.585 -8.801 1.00 93.81 106 GLU A C 1
ATOM 830 O O . GLU A 1 106 ? 28.984 1.284 -7.875 1.00 93.81 106 GLU A O 1
ATOM 835 N N . LYS A 1 107 ? 29.050 0.723 -10.045 1.00 92.75 107 LYS A N 1
ATOM 836 C CA . LYS A 1 107 ? 30.200 1.579 -10.395 1.00 92.75 107 LYS A CA 1
ATOM 837 C C . LYS A 1 107 ? 29.811 2.969 -10.887 1.00 92.75 107 LYS A C 1
ATOM 839 O O . LYS A 1 107 ? 30.699 3.768 -11.175 1.00 92.75 107 LYS A O 1
ATOM 844 N N . GLY A 1 108 ? 28.519 3.244 -10.991 1.00 91.25 108 GLY A N 1
ATOM 845 C CA . GLY A 1 108 ? 27.992 4.453 -11.594 1.00 91.25 108 GLY A CA 1
ATOM 846 C C . GLY A 1 108 ? 27.978 4.414 -13.123 1.00 91.25 108 GLY A C 1
ATOM 847 O O . GLY A 1 108 ? 28.641 3.603 -13.779 1.00 91.25 108 GLY A O 1
ATOM 848 N N . VAL A 1 109 ? 27.198 5.332 -13.684 1.00 90.19 109 VAL A N 1
ATOM 849 C CA . VAL A 1 109 ? 26.969 5.520 -15.117 1.00 90.19 109 VAL A CA 1
ATOM 850 C C . VAL A 1 109 ? 27.175 6.986 -15.437 1.00 90.19 109 VAL A C 1
ATOM 852 O O . VAL A 1 109 ? 26.619 7.849 -14.766 1.00 90.19 109 VAL A O 1
ATOM 855 N N . LYS A 1 110 ? 27.971 7.274 -16.465 1.00 85.06 110 LYS A N 1
ATOM 856 C CA . LYS A 1 110 ? 28.076 8.628 -17.008 1.00 85.06 110 LYS A CA 1
ATOM 857 C C . LYS A 1 110 ? 26.924 8.850 -17.980 1.00 85.06 110 LYS A C 1
ATOM 859 O O . LYS A 1 110 ? 26.677 7.980 -18.812 1.00 85.06 110 LYS A O 1
ATOM 864 N N . GLY A 1 111 ? 26.237 9.977 -17.858 1.00 75.69 111 GLY A N 1
ATOM 865 C CA . GLY A 1 111 ? 25.256 10.407 -18.845 1.00 75.69 111 GLY A CA 1
ATOM 866 C C . GLY A 1 111 ? 25.932 11.002 -20.083 1.00 75.69 111 GLY A C 1
ATOM 867 O O . GLY A 1 111 ? 27.160 11.116 -20.150 1.00 75.69 111 GLY A O 1
ATOM 868 N N . ALA A 1 112 ? 25.121 11.355 -21.079 1.00 67.25 112 ALA A N 1
ATOM 869 C CA . ALA A 1 112 ? 25.595 11.886 -22.356 1.00 67.25 112 ALA A CA 1
ATOM 870 C C . ALA A 1 112 ? 26.083 13.349 -22.268 1.00 67.25 112 ALA A C 1
ATOM 872 O O . ALA A 1 112 ? 26.975 13.742 -23.019 1.00 67.25 112 ALA A O 1
ATOM 873 N N . ALA A 1 113 ? 25.539 14.147 -21.345 1.00 66.19 113 ALA A N 1
ATOM 874 C CA . ALA A 1 113 ? 25.948 15.532 -21.113 1.00 66.19 113 ALA A CA 1
ATOM 875 C C . ALA A 1 113 ? 27.108 15.637 -20.103 1.00 66.19 113 ALA A C 1
ATOM 877 O O . ALA A 1 113 ? 27.245 14.802 -19.202 1.00 66.19 113 ALA A O 1
ATOM 878 N N . ALA A 1 114 ? 27.924 16.691 -20.220 1.00 49.56 114 ALA A N 1
ATOM 879 C CA . ALA A 1 114 ? 28.947 17.008 -19.224 1.00 49.56 114 ALA A CA 1
ATOM 880 C C . ALA A 1 114 ? 28.281 17.205 -17.848 1.00 49.56 114 ALA A C 1
ATOM 882 O O . ALA A 1 114 ? 27.289 17.917 -17.741 1.00 49.56 114 ALA A O 1
ATOM 883 N N . ASP A 1 115 ? 28.796 16.517 -16.826 1.00 60.06 115 ASP A N 1
ATOM 884 C CA . ASP A 1 115 ? 28.271 16.473 -15.449 1.00 60.06 115 ASP A CA 1
ATOM 885 C C . ASP A 1 115 ? 26.925 15.742 -15.242 1.00 60.06 115 ASP A C 1
ATOM 887 O O . ASP A 1 115 ? 26.375 15.759 -14.140 1.00 60.06 115 ASP A O 1
ATOM 891 N N . SER A 1 116 ? 26.425 15.020 -16.254 1.00 69.81 116 SER A N 1
ATOM 892 C CA . SER A 1 116 ? 25.271 14.116 -16.114 1.00 69.81 116 SER A CA 1
ATOM 893 C C . SER A 1 116 ? 25.693 12.676 -15.781 1.00 69.81 116 SER A C 1
ATOM 895 O O . SER A 1 116 ? 26.766 12.209 -16.177 1.00 69.81 116 SER A O 1
ATOM 897 N N . GLY A 1 117 ? 24.851 11.944 -15.046 1.00 78.88 117 GLY A N 1
ATOM 898 C CA . GLY A 1 117 ? 25.078 10.539 -14.700 1.00 78.88 117 GLY A CA 1
ATOM 899 C C . GLY A 1 117 ? 24.664 10.171 -13.277 1.00 78.88 117 GLY A C 1
ATOM 900 O O . GLY A 1 117 ? 24.340 11.029 -12.460 1.00 78.88 117 GLY A O 1
ATOM 901 N N . ILE A 1 118 ? 24.706 8.874 -12.975 1.00 86.06 118 ILE A N 1
ATOM 902 C CA . ILE A 1 118 ? 24.451 8.337 -11.636 1.00 86.06 118 ILE A CA 1
ATOM 903 C C . ILE A 1 118 ? 25.792 7.918 -11.018 1.00 86.06 118 ILE A C 1
ATOM 905 O O . ILE A 1 118 ? 26.460 7.039 -11.570 1.00 86.06 118 ILE A O 1
ATOM 909 N N . PRO A 1 119 ? 26.218 8.513 -9.889 1.00 87.00 119 PRO A N 1
ATOM 910 C CA . PRO A 1 119 ? 27.447 8.119 -9.205 1.00 87.00 119 PRO A CA 1
ATOM 911 C C . PRO A 1 119 ? 27.428 6.660 -8.708 1.00 87.00 119 PRO A C 1
ATOM 913 O O . PRO A 1 119 ? 26.356 6.072 -8.532 1.00 87.00 119 PRO A O 1
ATOM 916 N N . PRO A 1 120 ? 28.602 6.064 -8.421 1.00 88.50 120 PRO A N 1
ATOM 917 C CA . PRO A 1 120 ? 28.677 4.764 -7.756 1.00 88.50 120 PRO A CA 1
ATOM 918 C C . PRO A 1 120 ? 27.850 4.735 -6.465 1.00 88.50 120 PRO A C 1
ATOM 920 O O . PRO A 1 120 ? 27.883 5.689 -5.688 1.00 88.50 120 PRO A O 1
ATOM 923 N N . ALA A 1 121 ? 27.141 3.630 -6.223 1.00 82.00 121 ALA A N 1
ATOM 924 C CA . ALA A 1 121 ? 26.312 3.405 -5.033 1.00 82.00 121 ALA A CA 1
ATOM 925 C C . ALA A 1 121 ? 25.200 4.450 -4.765 1.00 82.00 121 ALA A C 1
ATOM 927 O O . ALA A 1 121 ? 24.600 4.439 -3.687 1.00 82.00 121 ALA A O 1
ATOM 928 N N . ALA A 1 122 ? 24.862 5.310 -5.734 1.00 87.00 122 ALA A N 1
ATOM 929 C CA . ALA A 1 122 ? 23.718 6.223 -5.660 1.00 87.00 122 ALA A CA 1
ATOM 930 C C . ALA A 1 122 ? 22.395 5.483 -5.952 1.00 87.00 122 ALA A C 1
ATOM 932 O O . ALA A 1 122 ? 21.699 5.749 -6.932 1.00 87.00 122 ALA A O 1
ATOM 933 N N . TYR A 1 123 ? 22.065 4.497 -5.112 1.00 89.88 123 TYR A N 1
ATOM 934 C CA . TYR A 1 123 ? 20.918 3.603 -5.308 1.00 89.88 123 TYR A CA 1
ATOM 935 C C . TYR A 1 123 ? 19.575 4.332 -5.302 1.00 89.88 123 TYR A C 1
ATOM 937 O O . TYR A 1 123 ? 18.678 3.938 -6.041 1.00 89.88 123 TYR A O 1
ATOM 945 N N . ASP A 1 124 ? 19.441 5.398 -4.511 1.00 83.12 124 ASP A N 1
ATOM 946 C CA . ASP A 1 124 ? 18.221 6.205 -4.484 1.00 83.12 124 ASP A CA 1
ATOM 947 C C . ASP A 1 124 ? 17.906 6.799 -5.860 1.00 83.12 124 ASP A C 1
ATOM 949 O O . ASP A 1 124 ? 16.755 6.753 -6.275 1.00 83.12 124 ASP A O 1
ATOM 953 N N . SER A 1 125 ? 18.916 7.243 -6.617 1.00 83.69 125 SER A N 1
ATOM 954 C CA . SER A 1 125 ? 18.716 7.770 -7.973 1.00 83.69 125 SER A CA 1
ATOM 955 C C . SER A 1 125 ? 18.204 6.695 -8.938 1.00 83.69 125 SER A C 1
ATOM 957 O O . SER A 1 125 ? 17.284 6.951 -9.707 1.00 83.69 125 SER A O 1
ATOM 959 N N . TRP A 1 126 ? 18.728 5.465 -8.852 1.00 86.62 126 TRP A N 1
ATOM 960 C CA . TRP A 1 126 ? 18.216 4.324 -9.630 1.00 86.62 126 TRP A CA 1
ATOM 961 C C . TRP A 1 126 ? 16.764 3.974 -9.296 1.00 86.62 126 TRP A C 1
ATOM 963 O O . TRP A 1 126 ? 16.015 3.549 -10.170 1.00 86.62 126 TRP A O 1
ATOM 973 N N . ILE A 1 127 ? 16.385 4.120 -8.026 1.00 85.69 127 ILE A N 1
ATOM 974 C CA . ILE A 1 127 ? 15.032 3.861 -7.529 1.00 85.69 127 ILE A CA 1
ATOM 975 C C . ILE A 1 127 ? 14.076 4.945 -8.038 1.00 85.69 127 ILE A C 1
ATOM 977 O O . ILE A 1 127 ? 13.040 4.613 -8.606 1.00 85.69 127 ILE A O 1
ATOM 981 N N . THR A 1 128 ? 14.421 6.225 -7.864 1.00 76.31 128 THR A N 1
ATOM 982 C CA . THR A 1 128 ? 13.538 7.354 -8.195 1.00 76.31 128 THR A CA 1
ATOM 983 C C . THR A 1 128 ? 13.411 7.608 -9.692 1.00 76.31 128 THR A C 1
ATOM 985 O O . THR A 1 128 ? 12.364 8.066 -10.134 1.00 76.31 128 THR A O 1
ATOM 988 N N . GLU A 1 129 ? 14.449 7.316 -10.479 1.00 79.38 129 GLU A N 1
ATOM 989 C CA . GLU A 1 129 ? 14.466 7.554 -11.931 1.00 79.38 129 GLU A CA 1
ATOM 990 C C . GLU A 1 129 ? 14.192 6.273 -12.749 1.00 79.38 129 GLU A C 1
ATOM 992 O O . GLU A 1 129 ? 14.417 6.245 -13.962 1.00 79.38 129 GLU A O 1
ATOM 997 N N . VAL A 1 130 ? 13.692 5.201 -12.110 1.00 86.38 130 VAL A N 1
ATOM 998 C CA . VAL A 1 130 ? 13.518 3.878 -12.742 1.00 86.38 130 VAL A CA 1
ATOM 999 C C . VAL A 1 130 ? 12.706 3.935 -14.040 1.00 86.38 130 VAL A C 1
ATOM 1001 O O . VAL A 1 130 ? 13.030 3.215 -14.982 1.00 86.38 130 VAL A O 1
ATOM 1004 N N . THR A 1 131 ? 11.699 4.809 -14.138 1.00 84.31 131 THR A N 1
ATOM 1005 C CA . THR A 1 131 ? 10.861 4.960 -15.338 1.00 84.31 131 THR A CA 1
ATOM 1006 C C . THR A 1 131 ? 11.697 5.391 -16.547 1.00 84.31 131 THR A C 1
ATOM 1008 O O . THR A 1 131 ? 11.716 4.704 -17.568 1.00 84.31 131 THR A O 1
ATOM 1011 N N . ALA A 1 132 ? 12.467 6.478 -16.422 1.00 79.81 132 ALA A N 1
ATOM 1012 C CA . ALA A 1 132 ? 13.309 6.986 -17.507 1.00 79.81 132 ALA A CA 1
ATOM 1013 C C . ALA A 1 132 ? 14.473 6.031 -17.828 1.00 79.81 132 ALA A C 1
ATOM 1015 O O . ALA A 1 132 ? 14.754 5.750 -18.996 1.00 79.81 132 ALA A O 1
ATOM 1016 N N . LEU A 1 133 ? 15.113 5.476 -16.792 1.00 88.19 133 LEU A N 1
ATOM 1017 C CA . LEU A 1 133 ? 16.227 4.536 -16.937 1.00 88.19 133 LEU A CA 1
ATOM 1018 C C . LEU A 1 133 ? 15.795 3.249 -17.646 1.00 88.19 133 LEU A C 1
ATOM 1020 O O . LEU A 1 133 ? 16.468 2.797 -18.571 1.00 88.19 133 LEU A O 1
ATOM 1024 N N . SER A 1 134 ? 14.668 2.662 -17.241 1.00 92.38 134 SER A N 1
ATOM 1025 C CA . SER A 1 134 ? 14.146 1.423 -17.829 1.00 92.38 134 SER A CA 1
ATOM 1026 C C . SER A 1 134 ? 13.717 1.598 -19.286 1.00 92.38 134 SER A C 1
ATOM 1028 O O . SER A 1 134 ? 13.960 0.703 -20.094 1.00 92.38 134 SER A O 1
ATOM 1030 N N . LEU A 1 135 ? 13.170 2.761 -19.658 1.00 88.00 135 LEU A N 1
ATOM 1031 C CA . LEU A 1 135 ? 12.902 3.107 -21.056 1.00 88.00 135 LEU A CA 1
ATOM 1032 C C . LEU A 1 135 ? 14.193 3.216 -21.875 1.00 88.00 135 LEU A C 1
ATOM 1034 O O . LEU A 1 135 ? 14.286 2.609 -22.941 1.00 88.00 135 LEU A O 1
ATOM 1038 N N . GLY A 1 136 ? 15.211 3.924 -21.374 1.00 89.00 136 GLY A N 1
ATOM 1039 C CA . GLY A 1 136 ? 16.514 4.011 -22.045 1.00 89.00 136 GLY A CA 1
ATOM 1040 C C . GLY A 1 136 ? 17.174 2.637 -22.218 1.00 89.00 136 GLY A C 1
ATOM 1041 O O . GLY A 1 136 ? 17.716 2.321 -23.277 1.00 89.00 136 GLY A O 1
ATOM 1042 N N . LEU A 1 137 ? 17.055 1.775 -21.206 1.00 94.56 137 LEU A N 1
ATOM 1043 C CA . LEU A 1 137 ? 17.520 0.389 -21.248 1.00 94.56 137 LEU A CA 1
ATOM 1044 C C . LEU A 1 137 ? 16.758 -0.460 -22.262 1.00 94.56 137 LEU A C 1
ATOM 1046 O O . LEU A 1 137 ? 17.384 -1.211 -23.007 1.00 94.56 137 LEU A O 1
ATOM 1050 N N . PHE A 1 138 ? 15.432 -0.331 -22.320 1.00 94.06 138 PHE A N 1
ATOM 1051 C CA . PHE A 1 138 ? 14.614 -1.015 -23.315 1.00 94.06 138 PHE A CA 1
ATOM 1052 C C . PHE A 1 138 ? 14.997 -0.580 -24.733 1.00 94.06 138 PHE A C 1
ATOM 1054 O O . PHE A 1 138 ? 15.207 -1.427 -25.597 1.00 94.06 138 PHE A O 1
ATOM 1061 N N . ARG A 1 139 ? 15.196 0.725 -24.965 1.00 90.06 139 ARG A N 1
ATOM 1062 C CA . ARG A 1 139 ? 15.678 1.252 -26.253 1.00 90.06 139 ARG A CA 1
ATOM 1063 C C . ARG A 1 139 ? 17.050 0.693 -26.636 1.00 90.06 139 ARG A C 1
ATOM 1065 O O . ARG A 1 139 ? 17.277 0.418 -27.811 1.00 90.06 139 ARG A O 1
ATOM 1072 N N . ALA A 1 140 ? 17.948 0.522 -25.667 1.00 92.81 140 ALA A N 1
ATOM 1073 C CA . ALA A 1 140 ? 19.273 -0.037 -25.909 1.00 92.81 140 ALA A CA 1
ATOM 1074 C C . ALA A 1 140 ? 19.230 -1.553 -26.170 1.00 92.81 140 ALA A C 1
ATOM 1076 O O . ALA A 1 140 ? 19.909 -2.027 -27.075 1.00 92.81 140 ALA A O 1
ATOM 1077 N N . ASN A 1 141 ? 18.455 -2.324 -25.398 1.00 95.00 141 ASN A N 1
ATOM 1078 C CA . ASN A 1 141 ? 18.414 -3.785 -25.493 1.00 95.00 141 ASN A CA 1
ATOM 1079 C C . ASN A 1 141 ? 17.041 -4.360 -25.084 1.00 95.00 141 ASN A C 1
ATOM 1081 O O . ASN A 1 141 ? 16.809 -4.714 -23.923 1.00 95.00 141 ASN A O 1
ATOM 1085 N N . ARG A 1 142 ? 16.143 -4.492 -26.069 1.00 93.81 142 ARG A N 1
ATOM 1086 C CA . ARG A 1 142 ? 14.745 -4.930 -25.884 1.00 93.81 142 ARG A CA 1
ATOM 1087 C C . ARG A 1 142 ? 14.589 -6.378 -25.427 1.00 93.81 142 ARG A C 1
ATOM 1089 O O . ARG A 1 142 ? 13.605 -6.716 -24.783 1.00 93.81 142 ARG A O 1
ATOM 1096 N N . ASP A 1 143 ? 15.553 -7.241 -25.735 1.00 93.19 143 ASP A N 1
ATOM 1097 C CA . ASP A 1 143 ? 15.500 -8.643 -25.309 1.00 93.19 143 ASP A CA 1
ATOM 1098 C C . ASP A 1 143 ? 15.901 -8.836 -23.839 1.00 93.19 143 ASP A C 1
ATOM 1100 O O . ASP A 1 143 ? 15.556 -9.858 -23.233 1.00 93.19 143 ASP A O 1
ATOM 1104 N N . ALA A 1 144 ? 16.649 -7.884 -23.273 1.00 95.19 144 ALA A N 1
ATOM 1105 C CA . ALA A 1 144 ? 17.179 -7.949 -21.913 1.00 95.19 144 ALA A CA 1
ATOM 1106 C C . ALA A 1 144 ? 16.324 -7.216 -20.878 1.00 95.19 144 ALA A C 1
ATOM 1108 O O . ALA A 1 144 ? 16.276 -7.635 -19.720 1.00 95.19 144 ALA A O 1
ATOM 1109 N N . PHE A 1 145 ? 15.704 -6.109 -21.277 1.00 97.12 145 PHE A N 1
ATOM 1110 C CA . PHE A 1 145 ? 15.067 -5.167 -20.366 1.00 97.12 145 P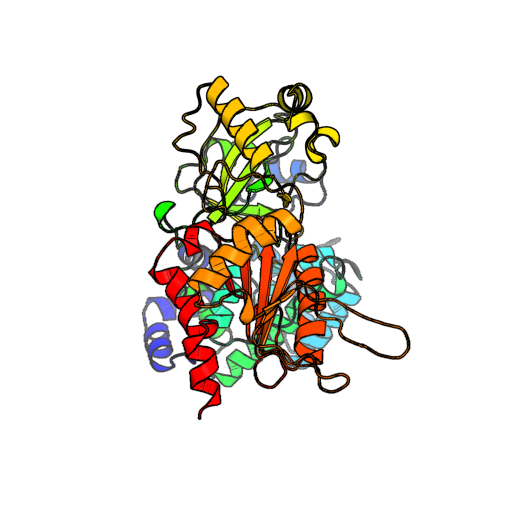HE A CA 1
ATOM 1111 C C . PHE A 1 145 ? 13.606 -4.953 -20.732 1.00 97.12 145 PHE A C 1
ATOM 1113 O O . PHE A 1 145 ? 13.204 -5.188 -21.864 1.00 97.12 145 PHE A O 1
ATOM 1120 N N . VAL A 1 146 ? 12.812 -4.518 -19.760 1.00 95.44 146 VAL A N 1
ATOM 1121 C CA . VAL A 1 146 ? 11.394 -4.195 -19.935 1.00 95.44 146 VAL A CA 1
ATOM 1122 C C . VAL A 1 146 ? 11.194 -2.812 -19.328 1.00 95.44 146 VAL A C 1
ATOM 1124 O O . VAL A 1 146 ? 11.643 -2.606 -18.198 1.00 95.44 146 VAL A O 1
ATOM 1127 N N . PRO A 1 147 ? 10.567 -1.854 -20.031 1.00 91.94 147 PRO A N 1
ATOM 1128 C CA . PRO A 1 147 ? 10.320 -0.543 -19.451 1.00 91.94 147 PRO A CA 1
ATOM 1129 C C . PRO A 1 147 ? 9.437 -0.719 -18.217 1.00 91.94 147 PRO A C 1
ATOM 1131 O O . PRO A 1 147 ? 8.573 -1.591 -18.215 1.00 91.94 147 PRO A O 1
ATOM 1134 N N . TRP A 1 148 ? 9.660 0.070 -17.171 1.00 90.62 148 TRP A N 1
ATOM 1135 C CA . TRP A 1 148 ? 8.887 0.058 -15.932 1.00 90.62 148 TRP A CA 1
ATOM 1136 C C . TRP A 1 148 ? 8.030 1.321 -15.866 1.00 90.62 148 TRP A C 1
ATOM 1138 O O . TRP A 1 148 ? 8.523 2.386 -15.504 1.00 90.62 148 TRP A O 1
ATOM 1148 N N . LEU A 1 149 ? 6.753 1.198 -16.237 1.00 86.44 149 LEU A N 1
ATOM 1149 C CA . LEU A 1 149 ? 5.822 2.329 -16.360 1.00 86.44 149 LEU A CA 1
ATOM 1150 C C . LEU A 1 149 ? 4.712 2.311 -15.294 1.00 86.44 149 LEU A C 1
ATOM 1152 O O . LEU A 1 149 ? 3.834 3.163 -15.297 1.00 86.44 149 LEU A O 1
ATOM 1156 N N . PHE A 1 150 ? 4.768 1.376 -14.339 1.00 84.69 150 PHE A N 1
ATOM 1157 C CA . PHE A 1 150 ? 3.846 1.288 -13.197 1.00 84.69 150 PHE A CA 1
ATOM 1158 C C . PHE A 1 150 ? 4.240 2.236 -12.055 1.00 84.69 150 PHE A C 1
ATOM 1160 O O . PHE A 1 150 ? 4.351 1.828 -10.895 1.00 84.69 150 PHE A O 1
ATOM 1167 N N . GLN A 1 151 ? 4.528 3.497 -12.366 1.00 76.88 151 GLN A N 1
ATOM 1168 C CA . GLN A 1 151 ? 4.969 4.457 -11.360 1.00 76.88 151 GLN A CA 1
ATOM 1169 C C . GLN A 1 151 ? 3.855 4.703 -10.333 1.00 76.88 151 GLN A C 1
ATOM 1171 O O . GLN A 1 151 ? 2.756 5.111 -10.689 1.00 76.88 151 GLN A O 1
ATOM 1176 N N . PHE A 1 152 ? 4.138 4.423 -9.056 1.00 78.12 152 PHE A N 1
ATOM 1177 C CA . PHE A 1 152 ? 3.160 4.453 -7.958 1.00 78.12 152 PHE A CA 1
ATOM 1178 C C . PHE A 1 152 ? 2.012 3.444 -8.096 1.00 78.12 152 PHE A C 1
ATOM 1180 O O . PHE A 1 152 ? 1.087 3.484 -7.295 1.00 78.12 152 PHE A O 1
ATOM 1187 N N . GLN A 1 153 ? 2.066 2.521 -9.057 1.00 83.25 153 GLN A N 1
ATOM 1188 C CA . GLN A 1 153 ? 0.995 1.561 -9.353 1.00 83.25 153 GLN A CA 1
ATOM 1189 C C . GLN A 1 153 ? 1.504 0.112 -9.278 1.00 83.25 153 GLN A C 1
ATOM 1191 O O . GLN A 1 153 ? 1.169 -0.749 -10.094 1.00 83.25 153 GLN A O 1
ATOM 1196 N N . PHE A 1 154 ? 2.371 -0.172 -8.300 1.00 90.31 154 PHE A N 1
ATOM 1197 C CA . PHE A 1 154 ? 2.888 -1.526 -8.080 1.00 90.31 154 PHE A CA 1
ATOM 1198 C C . PHE A 1 154 ? 1.777 -2.526 -7.705 1.00 90.31 154 PHE A C 1
ATOM 1200 O O . PHE A 1 154 ? 1.900 -3.716 -7.991 1.00 90.31 154 PHE A O 1
ATOM 1207 N N . ASP A 1 155 ? 0.686 -2.063 -7.089 1.00 89.31 155 ASP A N 1
ATOM 1208 C CA . ASP A 1 155 ? -0.518 -2.860 -6.834 1.00 89.31 155 ASP A CA 1
ATOM 1209 C C . ASP A 1 155 ? -1.175 -3.330 -8.139 1.00 89.31 155 ASP A C 1
ATOM 1211 O O . ASP A 1 155 ? -1.448 -4.521 -8.276 1.00 89.31 155 ASP A O 1
ATOM 1215 N N . LEU A 1 156 ? -1.336 -2.438 -9.125 1.00 87.44 156 LEU A N 1
ATOM 1216 C CA . LEU A 1 156 ? -1.875 -2.772 -10.443 1.00 87.44 156 LEU A CA 1
ATOM 1217 C C . LEU A 1 156 ? -0.984 -3.791 -11.159 1.00 87.44 156 LEU A C 1
ATOM 1219 O O . LEU A 1 156 ? -1.482 -4.785 -11.689 1.00 87.44 156 LEU A O 1
ATOM 1223 N N . PHE A 1 157 ? 0.339 -3.596 -11.126 1.00 92.75 157 PHE A N 1
ATOM 1224 C CA . PHE A 1 157 ? 1.275 -4.610 -11.618 1.00 92.75 157 PHE A CA 1
ATOM 1225 C C . PHE A 1 157 ? 1.083 -5.950 -10.897 1.00 92.75 157 PHE A C 1
ATOM 1227 O O . PHE A 1 157 ? 1.091 -6.995 -11.541 1.00 92.75 157 PHE A O 1
ATOM 1234 N N . GLY A 1 158 ? 0.891 -5.931 -9.576 1.00 91.56 158 GLY A N 1
ATOM 1235 C CA . GLY A 1 158 ? 0.621 -7.124 -8.776 1.00 91.56 158 GLY A CA 1
ATOM 1236 C C . GLY A 1 158 ? -0.656 -7.855 -9.200 1.00 91.56 158 GLY A C 1
ATOM 1237 O O . GLY A 1 158 ? -0.631 -9.076 -9.340 1.00 91.56 158 GLY A O 1
ATOM 1238 N N . GLU A 1 159 ? -1.743 -7.126 -9.460 1.00 89.00 159 GLU A N 1
ATOM 1239 C CA . GLU A 1 159 ? -3.015 -7.674 -9.955 1.00 89.00 159 GLU A CA 1
ATOM 1240 C C . GLU A 1 159 ? -2.861 -8.290 -11.352 1.00 89.00 159 GLU A C 1
ATOM 1242 O O . GLU A 1 159 ? -3.322 -9.409 -11.596 1.00 89.00 159 GLU A O 1
ATOM 1247 N N . ILE A 1 160 ? -2.159 -7.603 -12.259 1.00 89.62 160 ILE A N 1
ATOM 1248 C CA . ILE A 1 160 ? -1.827 -8.115 -13.596 1.00 89.62 160 ILE A CA 1
ATOM 1249 C C . ILE A 1 160 ? -0.980 -9.382 -13.464 1.00 89.62 160 ILE A C 1
ATOM 1251 O O . ILE A 1 160 ? -1.318 -10.422 -14.025 1.00 89.62 160 ILE A O 1
ATOM 1255 N N . ALA A 1 161 ? 0.090 -9.334 -12.672 1.00 92.00 161 ALA A N 1
ATOM 1256 C CA . ALA A 1 161 ? 0.983 -10.463 -12.476 1.00 92.00 161 ALA A CA 1
ATOM 1257 C C . ALA A 1 161 ? 0.256 -11.672 -11.877 1.00 92.00 161 ALA A C 1
ATOM 1259 O O . ALA A 1 161 ? 0.458 -12.793 -12.335 1.00 92.00 161 ALA A O 1
ATOM 1260 N N . GLN A 1 162 ? -0.643 -11.460 -10.916 1.00 89.00 162 GLN A N 1
ATOM 1261 C CA . GLN A 1 162 ? -1.486 -12.522 -10.374 1.00 89.00 162 GLN A CA 1
ATOM 1262 C C . GLN A 1 162 ? -2.437 -13.095 -11.432 1.00 89.00 162 GLN A C 1
ATOM 1264 O O . GLN A 1 162 ? -2.607 -14.311 -11.505 1.00 89.00 162 GLN A O 1
ATOM 1269 N N . THR A 1 163 ? -3.046 -12.235 -12.249 1.00 85.31 163 THR A N 1
ATOM 1270 C CA . THR A 1 163 ? -4.015 -12.625 -13.283 1.00 85.31 163 THR A CA 1
ATOM 1271 C C . THR A 1 163 ? -3.381 -13.472 -14.382 1.00 85.31 163 THR A C 1
ATOM 1273 O O . THR A 1 163 ? -3.996 -14.433 -14.831 1.00 85.31 163 THR A O 1
ATOM 1276 N N . PHE A 1 164 ? -2.155 -13.139 -14.791 1.00 85.75 164 PHE A N 1
ATOM 1277 C CA . PHE A 1 164 ? -1.415 -13.845 -15.844 1.00 85.75 164 PHE A CA 1
ATOM 1278 C C . PHE A 1 164 ? -0.385 -14.845 -15.310 1.00 85.75 164 PHE A C 1
ATOM 1280 O O . PHE A 1 164 ? 0.397 -15.384 -16.088 1.00 85.75 164 PHE A O 1
ATOM 1287 N N . GLU A 1 165 ? -0.370 -15.085 -13.997 1.00 86.94 165 GLU A N 1
ATOM 1288 C CA . GLU A 1 165 ? 0.562 -15.996 -13.320 1.00 86.94 165 GLU A CA 1
ATOM 1289 C C . GLU A 1 165 ? 2.049 -15.646 -13.560 1.00 86.94 165 GLU A C 1
ATOM 1291 O O . GLU A 1 165 ? 2.924 -16.512 -13.583 1.00 86.94 165 GLU A O 1
ATOM 1296 N N . ILE A 1 166 ? 2.356 -14.351 -13.696 1.00 89.94 166 ILE A N 1
ATOM 1297 C CA . ILE A 1 166 ? 3.724 -13.836 -13.798 1.00 89.94 166 ILE A CA 1
ATOM 1298 C C . ILE A 1 166 ? 4.381 -13.927 -12.411 1.00 89.94 166 ILE A C 1
ATOM 1300 O O . ILE A 1 166 ? 3.896 -13.309 -11.456 1.00 89.94 166 ILE A O 1
ATOM 1304 N N . PRO A 1 167 ? 5.516 -14.633 -12.257 1.00 90.00 167 PRO A N 1
ATOM 1305 C CA . PRO A 1 167 ? 6.198 -14.693 -10.973 1.00 90.00 167 PRO A CA 1
ATOM 1306 C C . PRO A 1 167 ? 6.711 -13.307 -10.550 1.00 90.00 167 PRO A C 1
ATOM 1308 O O . PRO A 1 167 ? 7.480 -12.670 -11.269 1.00 90.00 167 PRO A O 1
ATOM 1311 N N . VAL A 1 168 ? 6.345 -12.842 -9.356 1.00 93.38 168 VAL A N 1
ATOM 1312 C CA . VAL A 1 168 ? 6.864 -11.580 -8.802 1.00 93.38 168 VAL A CA 1
ATOM 1313 C C . VAL A 1 168 ? 7.966 -11.890 -7.783 1.00 93.38 168 VAL A C 1
ATOM 1315 O O . VAL A 1 168 ? 7.711 -12.599 -6.805 1.00 93.38 168 VAL A O 1
ATOM 1318 N N . PRO A 1 169 ? 9.205 -11.396 -7.972 1.00 94.50 169 PRO A N 1
ATOM 1319 C CA . PRO A 1 169 ? 10.288 -11.642 -7.029 1.00 94.50 169 PRO A CA 1
ATOM 1320 C C . PRO A 1 169 ? 10.005 -10.981 -5.667 1.00 94.50 169 PRO A C 1
ATOM 1322 O O . PRO A 1 169 ? 9.340 -9.943 -5.617 1.00 94.50 169 PRO A O 1
ATOM 1325 N N . PRO A 1 170 ? 10.551 -11.509 -4.553 1.00 93.81 170 PRO A N 1
ATOM 1326 C CA . PRO A 1 170 ? 10.364 -10.917 -3.231 1.00 93.81 170 PRO A CA 1
ATOM 1327 C C . PRO A 1 170 ? 10.808 -9.453 -3.174 1.00 93.81 170 PRO A C 1
ATOM 1329 O O . PRO A 1 170 ? 11.926 -9.111 -3.578 1.00 93.81 170 PRO A O 1
ATOM 1332 N N . ILE A 1 171 ? 9.931 -8.601 -2.641 1.00 94.88 171 ILE A N 1
ATOM 1333 C CA . ILE A 1 171 ? 10.177 -7.164 -2.524 1.00 94.88 171 ILE A CA 1
ATOM 1334 C C . ILE A 1 171 ? 11.240 -6.904 -1.435 1.00 94.88 171 ILE A C 1
ATOM 1336 O O . ILE A 1 171 ? 11.078 -7.366 -0.300 1.00 94.88 171 ILE A O 1
ATOM 1340 N N . PRO A 1 172 ? 12.330 -6.174 -1.739 1.00 95.94 172 PRO A N 1
ATOM 1341 C CA . PRO A 1 172 ? 13.349 -5.808 -0.754 1.00 95.94 172 PRO A CA 1
ATOM 1342 C C . PRO A 1 172 ? 12.806 -4.855 0.300 1.00 95.94 172 PRO A C 1
ATOM 1344 O O . PRO A 1 172 ? 11.962 -4.018 0.007 1.00 95.94 172 PRO A O 1
ATOM 1347 N N . LYS A 1 173 ? 13.355 -4.920 1.516 1.00 93.38 173 LYS A N 1
ATOM 1348 C CA . LYS A 1 173 ? 12.968 -4.024 2.615 1.00 93.38 173 LYS A CA 1
ATOM 1349 C C . LYS A 1 173 ? 13.266 -2.562 2.271 1.00 93.38 173 LYS A C 1
ATOM 1351 O O . LYS A 1 173 ? 14.259 -2.271 1.612 1.00 93.38 173 LYS A O 1
ATOM 1356 N N . LYS A 1 174 ? 12.502 -1.632 2.858 1.00 89.25 174 LYS A N 1
ATOM 1357 C CA . LYS A 1 174 ? 12.704 -0.177 2.708 1.00 89.25 174 LYS A CA 1
ATOM 1358 C C . LYS A 1 174 ? 14.160 0.273 2.897 1.00 89.25 174 LYS A C 1
ATOM 1360 O O . LYS A 1 174 ? 14.639 1.103 2.134 1.00 89.25 174 LYS A O 1
ATOM 1365 N N . SER A 1 175 ? 14.839 -0.272 3.909 1.00 91.12 175 SER A N 1
ATOM 1366 C CA . SER A 1 175 ? 16.223 0.068 4.267 1.00 91.12 175 SER A CA 1
ATOM 1367 C C . SER A 1 175 ? 17.282 -0.525 3.330 1.00 91.12 175 SER A C 1
ATOM 1369 O O . SER A 1 175 ? 18.444 -0.150 3.424 1.00 91.12 175 SER A O 1
ATOM 1371 N N . ASP A 1 176 ? 16.915 -1.478 2.471 1.00 95.12 176 ASP A N 1
ATOM 1372 C CA . ASP A 1 176 ? 17.825 -2.149 1.542 1.00 95.12 176 ASP A CA 1
ATOM 1373 C C . ASP A 1 176 ? 17.821 -1.442 0.180 1.00 95.12 176 ASP A C 1
ATOM 1375 O O . ASP A 1 176 ? 17.277 -1.938 -0.806 1.00 95.12 176 ASP A O 1
ATOM 1379 N N . LEU A 1 177 ? 18.404 -0.241 0.135 1.00 92.19 177 LEU A N 1
ATOM 1380 C CA . LEU A 1 177 ? 18.430 0.592 -1.074 1.00 92.19 177 LEU A CA 1
ATOM 1381 C C . LEU A 1 177 ? 19.121 -0.115 -2.247 1.00 92.19 177 LEU A C 1
ATOM 1383 O O . LEU A 1 177 ? 18.609 -0.107 -3.364 1.00 92.19 177 LEU A O 1
ATOM 1387 N N . ARG A 1 178 ? 20.232 -0.814 -1.986 1.00 95.56 178 ARG A N 1
ATOM 1388 C CA . ARG A 1 178 ? 20.913 -1.630 -2.999 1.00 95.56 178 ARG A CA 1
ATOM 1389 C C . ARG A 1 178 ? 19.989 -2.718 -3.543 1.00 95.56 178 ARG A C 1
ATOM 1391 O O . ARG A 1 178 ? 19.845 -2.862 -4.755 1.00 95.56 178 ARG A O 1
ATOM 1398 N N . GLY A 1 179 ? 19.344 -3.484 -2.663 1.00 96.88 179 GLY A N 1
ATOM 1399 C CA . GLY A 1 179 ? 18.424 -4.544 -3.062 1.00 96.88 179 GLY A CA 1
ATOM 1400 C C . GLY A 1 179 ? 17.238 -4.031 -3.874 1.00 96.88 179 GLY A C 1
ATOM 1401 O O . GLY A 1 179 ? 16.816 -4.732 -4.800 1.00 96.88 179 GLY A O 1
ATOM 1402 N N . ARG A 1 180 ? 16.739 -2.826 -3.556 1.00 94.81 180 ARG A N 1
ATOM 1403 C CA . ARG A 1 180 ? 15.679 -2.108 -4.287 1.00 94.81 180 ARG A CA 1
ATOM 1404 C C . ARG A 1 180 ? 16.134 -1.653 -5.674 1.00 94.81 180 ARG A C 1
ATOM 1406 O O . ARG A 1 180 ? 15.451 -1.968 -6.638 1.00 94.81 180 ARG A O 1
ATOM 1413 N N . ALA A 1 181 ? 17.303 -1.025 -5.807 1.00 93.69 181 ALA A N 1
ATOM 1414 C CA . ALA A 1 181 ? 17.855 -0.659 -7.117 1.00 93.69 181 ALA A CA 1
ATOM 1415 C C . ALA A 1 181 ? 18.042 -1.894 -8.022 1.00 93.69 181 ALA A C 1
ATOM 1417 O O . ALA A 1 181 ? 17.661 -1.897 -9.190 1.00 93.69 181 ALA A O 1
ATOM 1418 N N . LEU A 1 182 ? 18.535 -3.001 -7.457 1.00 96.62 182 LEU A N 1
ATOM 1419 C CA . LEU A 1 182 ? 18.696 -4.271 -8.175 1.00 96.62 182 LEU A CA 1
ATOM 1420 C C . LEU A 1 182 ? 17.381 -5.043 -8.381 1.00 96.62 182 LEU A C 1
ATOM 1422 O O . LEU A 1 182 ? 17.372 -6.063 -9.071 1.00 96.62 182 LEU A O 1
ATOM 1426 N N . TYR A 1 183 ? 16.270 -4.610 -7.779 1.00 97.50 183 TYR A N 1
ATOM 1427 C CA . TYR A 1 183 ? 14.977 -5.288 -7.914 1.00 97.50 183 TYR A CA 1
ATOM 1428 C C . TYR A 1 183 ? 14.450 -5.233 -9.345 1.00 97.50 183 TYR A C 1
ATOM 1430 O O . TYR A 1 183 ? 13.916 -6.228 -9.830 1.00 97.50 183 TYR A O 1
ATOM 1438 N N . TYR A 1 184 ? 14.694 -4.124 -10.044 1.00 97.00 184 TYR A N 1
ATOM 1439 C CA . TYR A 1 184 ? 14.354 -3.964 -11.455 1.00 97.00 184 TYR A CA 1
ATOM 1440 C C . TYR A 1 184 ? 14.956 -5.075 -12.335 1.00 97.00 184 TYR A C 1
ATOM 1442 O O . TYR A 1 184 ? 14.267 -5.625 -13.192 1.00 97.00 184 TYR A O 1
ATOM 1450 N N . LEU A 1 185 ? 16.202 -5.490 -12.073 1.00 97.31 185 LEU A N 1
ATOM 1451 C CA . LEU A 1 185 ? 16.841 -6.580 -12.822 1.00 97.31 185 LEU A CA 1
ATOM 1452 C C . LEU A 1 185 ? 16.129 -7.920 -12.608 1.00 97.31 185 LEU A C 1
ATOM 1454 O O . LEU A 1 185 ? 15.961 -8.687 -13.553 1.00 97.31 185 LEU A O 1
ATOM 1458 N N . ARG A 1 186 ? 15.671 -8.186 -11.377 1.00 96.56 186 ARG A N 1
ATOM 1459 C CA . ARG A 1 186 ? 14.906 -9.402 -11.050 1.00 96.56 186 ARG A CA 1
ATOM 1460 C C . ARG A 1 186 ? 13.525 -9.395 -11.702 1.00 96.56 186 ARG A C 1
ATOM 1462 O O . ARG A 1 186 ? 13.052 -10.445 -12.127 1.00 96.56 186 ARG A O 1
ATOM 1469 N N . LEU A 1 187 ? 12.890 -8.225 -11.795 1.00 96.94 187 LEU A N 1
ATOM 1470 C CA . LEU A 1 187 ? 11.642 -8.066 -12.541 1.00 96.94 187 LEU A CA 1
ATOM 1471 C C . LEU A 1 187 ? 11.859 -8.330 -14.034 1.00 96.94 187 LEU A C 1
ATOM 1473 O O . LEU A 1 187 ? 11.129 -9.137 -14.601 1.00 96.94 187 LEU A O 1
ATOM 1477 N N . CYS A 1 188 ? 12.896 -7.745 -14.645 1.00 97.56 188 CYS A N 1
ATOM 1478 C CA . CYS A 1 188 ? 13.241 -7.997 -16.050 1.00 97.56 188 CYS A CA 1
ATOM 1479 C C . CYS A 1 188 ? 13.488 -9.484 -16.325 1.00 97.56 188 CYS A C 1
ATOM 1481 O O . CYS A 1 188 ? 12.994 -10.012 -17.316 1.00 97.56 188 CYS A O 1
ATOM 1483 N N . GLU A 1 189 ? 14.209 -10.181 -15.443 1.00 95.00 189 GLU A N 1
ATOM 1484 C CA . GLU A 1 189 ? 14.441 -11.621 -15.581 1.00 95.00 189 GLU A CA 1
ATOM 1485 C C . GLU A 1 189 ? 13.129 -12.419 -15.553 1.00 95.00 189 GLU A C 1
ATOM 1487 O O . GLU A 1 189 ? 12.912 -13.281 -16.408 1.00 95.00 189 GLU A O 1
ATOM 1492 N N . SER A 1 190 ? 12.240 -12.121 -14.600 1.00 95.50 190 SER A N 1
ATOM 1493 C CA . SER A 1 190 ? 10.953 -12.813 -14.481 1.00 95.50 190 SER A CA 1
ATOM 1494 C C . SER A 1 190 ? 10.039 -12.554 -15.682 1.00 95.50 190 SER A C 1
ATOM 1496 O O . SER A 1 190 ? 9.488 -13.485 -16.270 1.00 95.50 190 SER A O 1
ATOM 1498 N N . LEU A 1 191 ? 9.942 -11.292 -16.104 1.00 96.69 191 LEU A N 1
ATOM 1499 C CA . LEU A 1 191 ? 9.151 -10.879 -17.259 1.00 96.69 191 LEU A CA 1
ATOM 1500 C C . LEU A 1 191 ? 9.703 -11.462 -18.567 1.00 96.69 191 LEU A C 1
ATOM 1502 O O . LEU A 1 191 ? 8.934 -11.910 -19.414 1.00 96.69 191 LEU A O 1
ATOM 1506 N N . SER A 1 192 ? 11.029 -11.529 -18.716 1.00 94.81 192 SER A N 1
ATOM 1507 C CA . SER A 1 192 ? 11.675 -12.151 -19.876 1.00 94.81 192 SER A CA 1
ATOM 1508 C C . SER A 1 192 ? 11.405 -13.656 -19.931 1.00 94.81 192 SER A C 1
ATOM 1510 O O . SER A 1 192 ? 11.110 -14.191 -20.999 1.00 94.81 192 SER A O 1
ATOM 1512 N N . ARG A 1 193 ? 11.412 -14.346 -18.783 1.00 94.12 193 ARG A N 1
ATOM 1513 C CA . ARG A 1 193 ? 11.017 -15.760 -18.717 1.00 94.12 193 ARG A CA 1
ATOM 1514 C C . ARG A 1 193 ? 9.570 -15.957 -19.165 1.00 94.12 193 ARG A C 1
ATOM 1516 O O . ARG A 1 193 ? 9.336 -16.741 -20.080 1.00 94.12 193 ARG A O 1
ATOM 1523 N N . PHE A 1 194 ? 8.638 -15.199 -18.585 1.00 94.50 194 PHE A N 1
ATOM 1524 C CA . PHE A 1 194 ? 7.222 -15.248 -18.956 1.00 94.50 194 PHE A CA 1
ATOM 1525 C C . PHE A 1 194 ? 7.014 -14.996 -20.458 1.00 94.50 194 PHE A C 1
ATOM 1527 O O . PHE A 1 194 ? 6.282 -15.731 -21.123 1.00 94.50 194 PHE A O 1
ATOM 1534 N N . ARG A 1 195 ? 7.707 -13.991 -21.009 1.00 94.75 195 ARG A N 1
ATOM 1535 C CA . ARG A 1 195 ? 7.701 -13.659 -22.438 1.00 94.75 195 ARG A CA 1
ATOM 1536 C C . ARG A 1 195 ? 8.122 -14.847 -23.300 1.00 94.75 195 ARG A C 1
ATOM 1538 O O . ARG A 1 195 ? 7.425 -15.183 -24.253 1.00 94.75 195 ARG A O 1
ATOM 1545 N N . LEU A 1 196 ? 9.248 -15.481 -22.974 1.00 94.31 196 LEU A N 1
ATOM 1546 C CA . LEU A 1 196 ? 9.781 -16.609 -23.741 1.00 94.31 196 LEU A CA 1
ATOM 1547 C C . LEU A 1 196 ? 8.873 -17.843 -23.654 1.00 94.31 196 LEU A C 1
ATOM 1549 O O . LEU A 1 196 ? 8.593 -18.463 -24.678 1.00 94.31 196 LEU A O 1
ATOM 1553 N N . GLU A 1 197 ? 8.363 -18.166 -22.464 1.00 93.75 197 GLU A N 1
ATOM 1554 C CA . GLU A 1 197 ? 7.428 -19.281 -22.243 1.00 93.75 197 GLU A CA 1
ATOM 1555 C C . GLU A 1 197 ? 6.127 -19.113 -23.043 1.00 93.75 197 GLU A C 1
ATOM 1557 O O . GLU A 1 197 ? 5.559 -20.088 -23.541 1.00 93.75 197 GLU A O 1
ATOM 1562 N N . ASN A 1 198 ? 5.693 -17.867 -23.240 1.00 92.31 198 ASN A N 1
ATOM 1563 C CA . ASN A 1 198 ? 4.491 -17.530 -23.998 1.00 92.31 198 ASN A CA 1
ATOM 1564 C C . ASN A 1 198 ? 4.754 -17.135 -25.458 1.00 92.31 198 ASN A C 1
ATOM 1566 O O . ASN A 1 198 ? 3.806 -16.811 -26.170 1.00 92.31 198 ASN A O 1
ATOM 1570 N N . SER A 1 199 ? 6.005 -17.223 -25.927 1.00 93.62 199 SER A N 1
ATOM 1571 C CA . SER A 1 199 ? 6.407 -16.864 -27.299 1.00 93.62 199 SER A CA 1
ATOM 1572 C C . SER A 1 199 ? 6.035 -15.429 -27.698 1.00 93.62 199 SER A C 1
ATOM 1574 O O . SER A 1 199 ? 5.674 -15.176 -28.843 1.00 93.62 199 SER A O 1
ATOM 1576 N N . LEU A 1 200 ? 6.123 -14.498 -26.749 1.00 94.69 200 LEU A N 1
ATOM 1577 C CA . LEU A 1 200 ? 5.856 -13.080 -26.971 1.00 94.69 200 LEU A CA 1
ATOM 1578 C C . LEU A 1 200 ? 7.126 -12.359 -27.459 1.00 94.69 200 LEU A C 1
ATOM 1580 O O . LEU A 1 200 ? 8.246 -12.616 -26.995 1.00 94.69 200 LEU A O 1
ATOM 1584 N N . SER A 1 201 ? 6.964 -11.407 -28.368 1.00 95.81 201 SER A N 1
ATOM 1585 C CA . SER A 1 201 ? 7.978 -10.379 -28.626 1.00 95.81 201 SER A CA 1
ATOM 1586 C C . SER A 1 201 ? 8.121 -9.430 -27.421 1.00 95.81 201 SER A C 1
ATOM 1588 O O . SER A 1 201 ? 7.243 -9.383 -26.550 1.00 95.81 201 SER A O 1
ATOM 1590 N N . PRO A 1 202 ? 9.232 -8.680 -27.308 1.00 96.12 202 PRO A N 1
ATOM 1591 C CA . PRO A 1 202 ? 9.373 -7.647 -26.280 1.00 96.12 202 PRO A CA 1
ATOM 1592 C C . PRO A 1 202 ? 8.243 -6.605 -26.298 1.00 96.12 202 PRO A C 1
ATOM 1594 O O . PRO A 1 202 ? 7.753 -6.194 -25.246 1.00 96.12 202 PRO A O 1
ATOM 1597 N N . GLU A 1 203 ? 7.792 -6.210 -27.485 1.00 94.06 203 GLU A N 1
ATOM 1598 C CA . GLU A 1 203 ? 6.714 -5.244 -27.695 1.00 94.06 203 GLU A CA 1
ATOM 1599 C C . GLU A 1 203 ? 5.353 -5.813 -27.280 1.00 94.06 203 GLU A C 1
ATOM 1601 O O . GLU A 1 203 ? 4.575 -5.132 -26.615 1.00 94.06 203 GLU A O 1
ATOM 1606 N N . GLU A 1 204 ? 5.081 -7.080 -27.602 1.00 95.06 204 GLU A N 1
ATOM 1607 C CA . GLU A 1 204 ? 3.880 -7.788 -27.145 1.00 95.06 204 GLU A CA 1
ATOM 1608 C C . GLU A 1 204 ? 3.826 -7.918 -25.622 1.00 95.06 204 GLU A C 1
ATOM 1610 O O . GLU A 1 204 ? 2.758 -7.749 -25.036 1.00 95.06 204 GLU A O 1
ATOM 1615 N N . LEU A 1 205 ? 4.963 -8.160 -24.960 1.00 95.94 205 LEU A N 1
ATOM 1616 C CA . LEU A 1 205 ? 5.023 -8.136 -23.498 1.00 95.94 205 LEU A CA 1
ATOM 1617 C C . LEU A 1 205 ? 4.658 -6.746 -22.950 1.00 95.94 205 LEU A C 1
ATOM 1619 O O . LEU A 1 205 ? 3.877 -6.653 -22.006 1.00 95.94 205 LEU A O 1
ATOM 1623 N N . CYS A 1 206 ? 5.195 -5.668 -23.528 1.00 93.31 206 CYS A N 1
ATOM 1624 C CA . CYS A 1 206 ? 4.855 -4.306 -23.103 1.00 93.31 206 CYS A CA 1
ATOM 1625 C C . CYS A 1 206 ? 3.363 -4.018 -23.304 1.00 93.31 206 CYS A C 1
ATOM 1627 O O . CYS A 1 206 ? 2.701 -3.495 -22.415 1.00 93.31 206 CYS A O 1
ATOM 1629 N N . CYS A 1 207 ? 2.816 -4.429 -24.444 1.00 92.12 207 CYS A N 1
ATOM 1630 C CA . CYS A 1 207 ? 1.400 -4.321 -24.761 1.00 92.12 207 CYS A CA 1
ATOM 1631 C C . CYS A 1 207 ? 0.517 -5.103 -23.767 1.00 92.12 207 CYS A C 1
ATOM 1633 O O . CYS A 1 207 ? -0.513 -4.595 -23.319 1.00 92.12 207 CYS A O 1
ATOM 1635 N N . LEU A 1 208 ? 0.955 -6.292 -23.340 1.00 93.75 208 LEU A N 1
ATOM 1636 C CA . LEU A 1 208 ? 0.291 -7.054 -22.283 1.00 93.75 208 LEU A CA 1
ATOM 1637 C C . LEU A 1 208 ? 0.289 -6.297 -20.952 1.00 93.75 208 LEU A C 1
ATOM 1639 O O . LEU A 1 208 ? -0.741 -6.247 -20.289 1.00 93.75 208 LEU A O 1
ATOM 1643 N N . LEU A 1 209 ? 1.418 -5.710 -20.554 1.00 92.38 209 LEU A N 1
ATOM 1644 C CA . LEU A 1 209 ? 1.542 -5.014 -19.270 1.00 92.38 209 LEU A CA 1
ATOM 1645 C C . LEU A 1 209 ? 0.800 -3.673 -19.243 1.00 92.38 209 LEU A C 1
ATOM 1647 O O . LEU A 1 209 ? 0.249 -3.312 -18.209 1.00 92.38 209 LEU A O 1
ATOM 1651 N N . TYR A 1 210 ? 0.792 -2.944 -20.357 1.00 88.75 210 TYR A N 1
ATOM 1652 C CA . TYR A 1 210 ? 0.427 -1.526 -20.371 1.00 88.75 210 TYR A CA 1
ATOM 1653 C C . TYR A 1 210 ? -0.848 -1.189 -21.136 1.00 88.75 210 TYR A C 1
ATOM 1655 O O . TYR A 1 210 ? -1.309 -0.062 -21.024 1.00 88.75 210 TYR A O 1
ATOM 1663 N N . ASP A 1 211 ? -1.446 -2.136 -21.864 1.00 88.38 211 ASP A N 1
ATOM 1664 C CA . ASP A 1 211 ? -2.767 -1.943 -22.477 1.00 88.38 211 ASP A CA 1
ATOM 1665 C C . ASP A 1 211 ? -3.728 -3.094 -22.150 1.00 88.38 211 ASP A C 1
ATOM 1667 O O . ASP A 1 211 ? -4.749 -2.886 -21.494 1.00 88.38 211 ASP A O 1
ATOM 1671 N N . TYR A 1 212 ? -3.395 -4.329 -22.533 1.00 89.75 212 TYR A N 1
ATOM 1672 C CA . TYR A 1 212 ? -4.311 -5.462 -22.356 1.00 89.75 212 TYR A CA 1
ATOM 1673 C C . TYR A 1 212 ? -4.548 -5.808 -20.879 1.00 89.75 212 TYR A C 1
ATOM 1675 O O . TYR A 1 212 ? -5.689 -5.956 -20.443 1.00 89.75 212 TYR A O 1
ATOM 1683 N N . GLY A 1 213 ? -3.479 -5.922 -20.091 1.00 88.81 213 GLY A N 1
ATOM 1684 C CA . GLY A 1 213 ? -3.530 -6.300 -18.681 1.00 88.81 213 GLY A CA 1
ATOM 1685 C C . GLY A 1 213 ? -4.373 -5.350 -17.833 1.00 88.81 213 GLY A C 1
ATOM 1686 O O . GLY A 1 213 ? -5.296 -5.835 -17.175 1.00 88.81 213 GLY A O 1
ATOM 1687 N N . PRO A 1 214 ? -4.142 -4.023 -17.889 1.00 86.44 214 PRO A N 1
ATOM 1688 C CA . PRO A 1 214 ? -4.987 -3.039 -17.223 1.00 86.44 214 PRO A CA 1
ATOM 1689 C C . PRO A 1 214 ? -6.468 -3.209 -17.582 1.00 86.44 214 PRO A C 1
ATOM 1691 O O . PRO A 1 214 ? -7.299 -3.281 -16.684 1.00 86.44 214 PRO A O 1
ATOM 1694 N N . ARG A 1 215 ? -6.816 -3.392 -18.864 1.00 85.38 215 ARG A N 1
ATOM 1695 C CA . ARG A 1 215 ? -8.215 -3.610 -19.289 1.00 85.38 215 ARG A CA 1
ATOM 1696 C C . ARG A 1 215 ? -8.823 -4.891 -18.710 1.00 85.38 215 ARG A C 1
ATOM 1698 O O . ARG A 1 215 ? -10.005 -4.904 -18.380 1.00 85.38 215 ARG A O 1
ATOM 1705 N N . VAL A 1 216 ? -8.033 -5.957 -18.570 1.00 85.62 216 VAL A N 1
ATOM 1706 C CA . VAL A 1 216 ? -8.486 -7.232 -17.987 1.00 85.62 216 VAL A CA 1
ATOM 1707 C C . VAL A 1 216 ? -8.741 -7.113 -16.485 1.00 85.62 216 VAL A C 1
ATOM 1709 O O . VAL A 1 216 ? -9.741 -7.640 -16.002 1.00 85.62 216 VAL A O 1
ATOM 1712 N N . VAL A 1 217 ? -7.864 -6.430 -15.746 1.00 82.38 217 VAL A N 1
ATOM 1713 C CA . VAL A 1 217 ? -7.999 -6.286 -14.283 1.00 82.38 217 VAL A CA 1
ATOM 1714 C C . VAL A 1 217 ? -8.899 -5.114 -13.869 1.00 82.38 217 VAL A C 1
ATOM 1716 O O . VAL A 1 217 ? -9.189 -4.947 -12.689 1.00 82.38 217 VAL A O 1
ATOM 1719 N N . GLY A 1 218 ? -9.378 -4.323 -14.835 1.00 76.38 218 GLY A N 1
ATOM 1720 C CA . GLY A 1 218 ? -10.235 -3.151 -14.622 1.00 76.38 218 GLY A CA 1
ATOM 1721 C C . GLY A 1 218 ? -9.478 -1.823 -14.499 1.00 76.38 218 GLY A C 1
ATOM 1722 O O . GLY A 1 218 ? -10.106 -0.768 -14.470 1.00 76.38 218 GLY A O 1
ATOM 1723 N N . GLY A 1 219 ? -8.145 -1.866 -14.486 1.00 70.25 219 GLY A N 1
ATOM 1724 C CA . GLY A 1 219 ? -7.263 -0.705 -14.517 1.00 70.25 219 GLY A CA 1
ATOM 1725 C C . GLY A 1 219 ? -7.253 0.106 -13.214 1.00 70.25 219 GLY A C 1
ATOM 1726 O O . GLY A 1 219 ? -7.958 -0.211 -12.252 1.00 70.25 219 GLY A O 1
ATOM 1727 N N . PRO A 1 220 ? -6.463 1.189 -13.169 1.00 60.12 220 PRO A N 1
ATOM 1728 C CA . PRO A 1 220 ? -6.431 2.108 -12.032 1.00 60.12 220 PRO A CA 1
ATOM 1729 C C . PRO A 1 220 ? -7.718 2.951 -11.926 1.00 60.12 220 PRO A C 1
ATOM 1731 O O . PRO A 1 220 ? -7.999 3.514 -10.870 1.00 60.12 220 PRO A O 1
ATOM 1734 N N . GLU A 1 221 ? -8.535 2.990 -12.986 1.00 54.22 221 GLU A N 1
ATOM 1735 C CA . GLU A 1 221 ? -9.830 3.680 -13.035 1.00 54.22 221 GLU A CA 1
ATOM 1736 C C . GLU A 1 221 ? -11.034 2.818 -12.630 1.00 54.22 221 GLU A C 1
ATOM 1738 O O . GLU A 1 221 ? -12.168 3.291 -12.732 1.00 54.22 221 GLU A O 1
ATOM 1743 N N . ALA A 1 222 ? -10.841 1.584 -12.147 1.00 61.53 222 ALA A N 1
ATOM 1744 C CA . ALA A 1 222 ? -11.910 0.802 -11.524 1.00 61.53 222 ALA A CA 1
ATOM 1745 C C . ALA A 1 222 ? -12.386 1.490 -10.227 1.00 61.53 222 ALA A C 1
ATOM 1747 O O . ALA A 1 222 ? -12.072 1.076 -9.109 1.00 61.53 222 ALA A O 1
ATOM 1748 N N . LYS A 1 223 ? -13.134 2.588 -10.373 1.00 66.31 223 LYS A N 1
ATOM 1749 C CA . LYS A 1 223 ? -13.686 3.381 -9.284 1.00 66.31 223 LYS A CA 1
ATOM 1750 C C . LYS A 1 223 ? -14.764 2.552 -8.612 1.00 66.31 223 LYS A C 1
ATOM 1752 O O . LYS A 1 223 ? -15.890 2.448 -9.097 1.00 66.31 223 LYS A O 1
ATOM 1757 N N . LYS A 1 224 ? -14.416 1.959 -7.475 1.00 74.62 224 LYS A N 1
ATOM 1758 C CA . LYS A 1 224 ? -15.414 1.407 -6.562 1.00 74.62 224 LYS A CA 1
ATOM 1759 C C . LYS A 1 224 ? -16.274 2.557 -6.069 1.00 74.62 224 LYS A C 1
ATOM 1761 O O . LYS A 1 224 ? -15.752 3.617 -5.726 1.00 74.62 224 LYS A O 1
ATOM 1766 N N . ARG A 1 225 ? -17.593 2.377 -6.044 1.00 81.56 225 ARG A N 1
ATOM 1767 C CA . ARG A 1 225 ? -18.451 3.347 -5.363 1.00 81.56 225 ARG A CA 1
ATOM 1768 C C . ARG A 1 225 ? -18.224 3.190 -3.868 1.00 81.56 225 ARG A C 1
ATOM 1770 O O . ARG A 1 225 ? -17.891 2.106 -3.392 1.00 81.56 225 ARG A O 1
ATOM 1777 N N . VAL A 1 226 ? -18.478 4.250 -3.108 1.00 83.38 226 VAL A N 1
ATOM 1778 C CA . VAL A 1 226 ? -18.321 4.209 -1.647 1.00 83.38 226 VAL A CA 1
ATOM 1779 C C . VAL A 1 226 ? -19.159 3.099 -0.995 1.00 83.38 226 VAL A C 1
ATOM 1781 O O . VAL A 1 226 ? -18.741 2.540 0.018 1.00 83.38 226 VAL A O 1
ATOM 1784 N N . ASP A 1 227 ? -20.303 2.762 -1.600 1.00 83.19 227 ASP A N 1
ATOM 1785 C CA . ASP A 1 227 ? -21.215 1.702 -1.157 1.00 83.19 227 ASP A CA 1
ATOM 1786 C C . ASP A 1 227 ? -20.716 0.288 -1.495 1.00 83.19 227 ASP A C 1
ATOM 1788 O O . ASP A 1 227 ? -21.151 -0.675 -0.866 1.00 83.19 227 ASP A O 1
ATOM 1792 N N . ASP A 1 228 ? -19.794 0.162 -2.456 1.00 85.69 228 ASP A N 1
ATOM 1793 C CA . ASP A 1 228 ? -19.150 -1.107 -2.805 1.00 85.69 228 ASP A CA 1
ATOM 1794 C C . ASP A 1 228 ? -17.960 -1.406 -1.862 1.00 85.69 228 ASP A C 1
ATOM 1796 O O . ASP A 1 228 ? -17.483 -2.539 -1.807 1.00 85.69 228 ASP A O 1
ATOM 1800 N N . LEU A 1 229 ? -17.482 -0.411 -1.097 1.00 87.19 229 LEU A N 1
ATOM 1801 C CA . LEU A 1 229 ? -16.387 -0.598 -0.143 1.00 87.19 229 LEU A CA 1
ATOM 1802 C C . LEU A 1 229 ? -16.849 -1.356 1.114 1.00 87.19 229 LEU A C 1
ATOM 1804 O O . LEU A 1 229 ? -17.922 -1.061 1.659 1.00 87.19 229 LEU A O 1
ATOM 1808 N N . PRO A 1 230 ? -16.003 -2.242 1.678 1.00 84.31 230 PRO A N 1
ATOM 1809 C CA . PRO A 1 230 ? -16.261 -2.883 2.960 1.00 84.31 230 PRO A CA 1
ATOM 1810 C C . PRO A 1 230 ? -16.538 -1.865 4.063 1.00 84.31 230 PRO A C 1
ATOM 1812 O O . PRO A 1 230 ? -16.125 -0.703 4.006 1.00 84.31 230 PRO A O 1
ATOM 1815 N N . ARG A 1 231 ? -17.218 -2.299 5.124 1.00 82.62 231 ARG A N 1
ATOM 1816 C CA . ARG A 1 231 ? -17.434 -1.436 6.289 1.00 82.62 231 ARG A CA 1
ATOM 1817 C C . ARG A 1 231 ? -16.088 -1.081 6.939 1.00 82.62 231 ARG A C 1
ATOM 1819 O O . ARG A 1 231 ? -15.246 -1.963 7.085 1.00 82.62 231 ARG A O 1
ATOM 1826 N N . PRO A 1 232 ? -15.889 0.175 7.376 1.00 87.00 232 PRO A N 1
ATOM 1827 C CA . PRO A 1 232 ? -14.633 0.586 7.992 1.00 87.00 232 PRO A CA 1
ATOM 1828 C C . PRO A 1 232 ? -14.415 -0.114 9.335 1.00 87.00 232 PRO A C 1
ATOM 1830 O O . PRO A 1 232 ? -15.261 -0.016 10.231 1.00 87.00 232 PRO A O 1
ATOM 1833 N N . LEU A 1 233 ? -13.255 -0.752 9.493 1.00 80.12 233 LEU A N 1
ATOM 1834 C CA . LEU A 1 233 ? -12.847 -1.402 10.741 1.00 80.12 233 LEU A CA 1
ATOM 1835 C C . LEU A 1 233 ? -11.848 -0.551 11.526 1.00 80.12 233 LEU A C 1
ATOM 1837 O O . LEU A 1 233 ? -11.880 -0.539 12.758 1.00 80.12 233 LEU A O 1
ATOM 1841 N N . LYS A 1 234 ? -10.970 0.177 10.830 1.00 86.69 234 LYS A N 1
ATOM 1842 C CA . LYS A 1 234 ? -9.934 1.015 11.440 1.00 86.69 234 LYS A CA 1
ATOM 1843 C C . LYS A 1 234 ? -9.963 2.433 10.882 1.00 86.69 234 LYS A C 1
ATOM 1845 O O . LYS A 1 234 ? -10.589 2.720 9.861 1.00 86.69 234 LYS A O 1
ATOM 1850 N N . ALA A 1 235 ? -9.278 3.329 11.586 1.00 93.44 235 ALA A N 1
ATOM 1851 C CA . ALA A 1 235 ? -9.011 4.684 11.136 1.00 93.44 235 ALA A CA 1
ATOM 1852 C C . ALA A 1 235 ? -7.516 4.992 11.234 1.00 93.44 235 ALA A C 1
ATOM 1854 O O . ALA A 1 235 ? -6.840 4.570 12.175 1.00 93.44 235 ALA A O 1
ATOM 1855 N N . TRP A 1 236 ? -7.020 5.765 10.275 1.00 96.94 236 TRP A N 1
ATOM 1856 C CA . TRP A 1 236 ? -5.616 6.131 10.143 1.00 96.94 236 TRP A CA 1
ATOM 1857 C C . TRP A 1 236 ? -5.497 7.628 9.901 1.00 96.94 236 TRP A C 1
ATOM 1859 O O . TRP A 1 236 ? -6.271 8.196 9.141 1.00 96.94 236 TRP A O 1
ATOM 1869 N N . PHE A 1 237 ? -4.513 8.277 10.505 1.00 97.31 237 PHE A N 1
ATOM 1870 C CA . PHE A 1 237 ? -4.085 9.593 10.067 1.00 97.31 237 PHE A CA 1
ATOM 1871 C C . PHE A 1 237 ? -3.153 9.475 8.866 1.00 97.31 237 PHE A C 1
ATOM 1873 O O . PHE A 1 237 ? -2.322 8.565 8.785 1.00 97.31 237 PHE A O 1
ATOM 1880 N N . THR A 1 238 ? -3.234 10.461 7.980 1.00 95.19 238 THR A N 1
ATOM 1881 C CA . THR A 1 238 ? -2.170 10.752 7.026 1.00 95.19 238 THR A CA 1
ATOM 1882 C C . THR A 1 238 ? -1.995 12.256 6.832 1.00 95.19 238 THR A C 1
ATOM 1884 O O . THR A 1 238 ? -2.899 13.031 7.136 1.00 95.19 238 THR A O 1
ATOM 1887 N N . GLY A 1 239 ? -0.804 12.673 6.424 1.00 93.06 239 GLY A N 1
ATOM 1888 C CA . GLY A 1 239 ? -0.418 14.064 6.216 1.00 93.06 239 GLY A CA 1
ATOM 1889 C C . GLY A 1 239 ? -0.793 14.533 4.816 1.00 93.06 239 GLY A C 1
ATOM 1890 O O . GLY A 1 239 ? -0.464 13.846 3.860 1.00 93.06 239 GLY A O 1
ATOM 1891 N N . GLY A 1 240 ? -1.454 15.683 4.704 1.00 87.31 240 GLY A N 1
ATOM 1892 C CA . GLY A 1 240 ? -1.963 16.262 3.459 1.00 87.31 240 GLY A CA 1
ATOM 1893 C C . GLY A 1 240 ? -1.306 17.593 3.117 1.00 87.31 240 GLY A C 1
ATOM 1894 O O . GLY A 1 240 ? -1.730 18.615 3.641 1.00 87.31 240 GLY A O 1
ATOM 1895 N N . GLY A 1 241 ? -0.301 17.624 2.251 1.00 82.31 241 GLY A N 1
ATOM 1896 C CA . GLY A 1 241 ? 0.365 18.869 1.876 1.00 82.31 241 GLY A CA 1
ATOM 1897 C C . GLY A 1 241 ? 1.238 19.514 2.939 1.00 82.31 241 GLY A C 1
ATOM 1898 O O . GLY A 1 241 ? 1.024 19.361 4.146 1.00 82.31 241 GLY A O 1
ATOM 1899 N N . LYS A 1 242 ? 2.263 20.217 2.459 1.00 81.44 242 LYS A N 1
ATOM 1900 C CA . LYS A 1 242 ? 3.276 20.923 3.240 1.00 81.44 242 LYS A CA 1
ATOM 1901 C C . LYS A 1 242 ? 3.803 22.102 2.426 1.00 81.44 242 LYS A C 1
ATOM 1903 O O . LYS A 1 242 ? 4.205 21.915 1.285 1.00 81.44 242 LYS A O 1
ATOM 1908 N N . ASP A 1 243 ? 3.870 23.272 3.047 1.00 79.94 243 ASP A N 1
ATOM 1909 C CA . ASP A 1 243 ? 4.366 24.501 2.427 1.00 79.94 243 ASP A CA 1
ATOM 1910 C C . ASP A 1 243 ? 3.612 24.794 1.115 1.00 79.94 243 ASP A C 1
ATOM 1912 O O . ASP A 1 243 ? 2.405 25.004 1.175 1.00 79.94 243 ASP A O 1
ATOM 1916 N N . ASP A 1 244 ? 4.267 24.784 -0.045 1.00 70.88 244 ASP A N 1
ATOM 1917 C CA . ASP A 1 244 ? 3.612 24.982 -1.350 1.00 70.88 244 ASP A CA 1
ATOM 1918 C C . ASP A 1 244 ? 3.809 23.776 -2.280 1.00 70.88 244 ASP A C 1
ATOM 1920 O O . ASP A 1 244 ? 4.099 23.892 -3.465 1.00 70.88 244 ASP A O 1
ATOM 1924 N N . ASN A 1 245 ? 3.710 22.569 -1.720 1.00 71.38 245 ASN A N 1
ATOM 1925 C CA . ASN A 1 245 ? 3.960 21.328 -2.451 1.00 71.38 245 ASN A CA 1
ATOM 1926 C C . ASN A 1 245 ? 2.803 20.888 -3.382 1.00 71.38 245 ASN A C 1
ATOM 1928 O O . ASN A 1 245 ? 2.732 19.717 -3.740 1.00 71.38 245 ASN A O 1
ATOM 1932 N N . GLY A 1 246 ? 1.857 21.773 -3.717 1.00 73.25 246 GLY A N 1
ATOM 1933 C CA . GLY A 1 246 ? 0.722 21.497 -4.616 1.00 73.25 246 GLY A CA 1
ATOM 1934 C C . GLY A 1 246 ? -0.412 20.631 -4.040 1.00 73.25 246 GLY A C 1
ATOM 1935 O O . GLY A 1 246 ? -1.559 20.748 -4.470 1.00 73.25 246 GLY A O 1
ATOM 1936 N N . ASP A 1 247 ? -0.158 19.812 -3.016 1.00 80.69 247 ASP A N 1
ATOM 1937 C CA . ASP A 1 247 ? -1.178 18.937 -2.411 1.00 80.69 247 ASP A CA 1
ATOM 1938 C C . ASP A 1 247 ? -2.387 1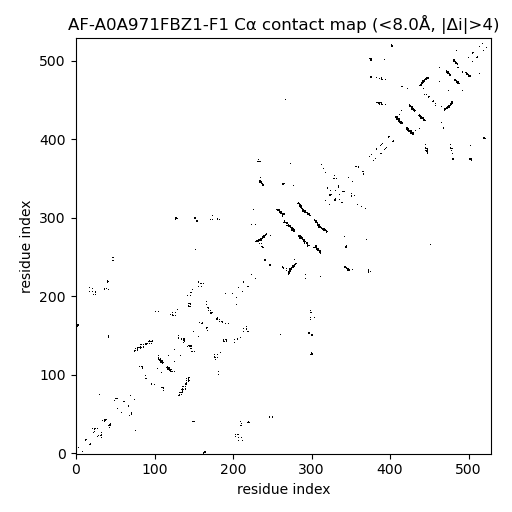9.716 -1.876 1.00 80.69 247 ASP A C 1
ATOM 1940 O O . ASP A 1 247 ? -3.507 19.212 -1.891 1.00 80.69 247 ASP A O 1
ATOM 1944 N N . PHE A 1 248 ? -2.178 20.936 -1.374 1.00 84.94 248 PHE A N 1
ATOM 1945 C CA . PHE A 1 248 ? -3.264 21.770 -0.865 1.00 84.94 248 PHE A CA 1
ATOM 1946 C C . PHE A 1 248 ? -4.289 22.104 -1.943 1.00 84.94 248 PHE A C 1
ATOM 1948 O O . PHE A 1 248 ? -5.485 21.975 -1.694 1.00 84.94 248 PHE A O 1
ATOM 1955 N N . GLU A 1 249 ? -3.828 22.482 -3.133 1.00 85.19 249 GLU A N 1
ATOM 1956 C CA . GLU A 1 249 ? -4.700 22.778 -4.265 1.00 85.19 249 GLU A CA 1
ATOM 1957 C C . GLU A 1 249 ? -5.469 21.528 -4.699 1.00 85.19 249 GLU A C 1
ATOM 1959 O O . GLU A 1 249 ? -6.683 21.581 -4.897 1.00 85.19 249 GLU A O 1
ATOM 1964 N N . TRP A 1 250 ? -4.795 20.380 -4.782 1.00 83.81 250 TRP A N 1
ATOM 1965 C CA . TRP A 1 250 ? -5.460 19.128 -5.137 1.00 83.81 250 TRP A CA 1
ATOM 1966 C C . TRP A 1 250 ? -6.505 18.709 -4.100 1.00 83.81 250 TRP A C 1
ATOM 1968 O O . TRP A 1 250 ? -7.617 18.330 -4.460 1.00 83.81 250 TRP A O 1
ATOM 1978 N N . LEU A 1 251 ? -6.175 18.809 -2.809 1.00 88.00 251 LEU A N 1
ATOM 1979 C CA . LEU A 1 251 ? -7.090 18.475 -1.719 1.00 88.00 251 LEU A CA 1
ATOM 1980 C C . LEU A 1 251 ? -8.321 19.388 -1.700 1.00 88.00 251 LEU A C 1
ATOM 1982 O O . LEU A 1 251 ? -9.413 18.900 -1.412 1.00 88.00 251 LEU A O 1
ATOM 1986 N N . ASP A 1 252 ? -8.156 20.678 -1.993 1.00 88.44 252 ASP A N 1
ATOM 1987 C CA . ASP A 1 252 ? -9.256 21.649 -2.023 1.00 88.44 252 ASP A CA 1
ATOM 1988 C C . ASP A 1 252 ? -10.189 21.433 -3.220 1.00 88.44 252 ASP A C 1
ATOM 1990 O O . ASP A 1 252 ? -11.395 21.658 -3.115 1.00 88.44 252 ASP A O 1
ATOM 1994 N N . ASN A 1 253 ? -9.639 20.962 -4.342 1.00 87.38 253 ASN A N 1
ATOM 1995 C CA . ASN A 1 253 ? -10.386 20.671 -5.565 1.00 87.38 253 ASN A CA 1
ATOM 1996 C C . ASN A 1 253 ? -10.885 19.216 -5.648 1.00 87.38 253 ASN A C 1
ATOM 1998 O O . ASN A 1 253 ? -11.530 18.838 -6.630 1.00 87.38 253 ASN A O 1
ATOM 2002 N N . ALA A 1 254 ? -10.607 18.385 -4.639 1.00 86.44 254 ALA A N 1
ATOM 2003 C CA . ALA A 1 254 ? -11.003 16.984 -4.634 1.00 86.44 254 ALA A CA 1
ATOM 2004 C C . ALA A 1 254 ? -12.534 16.830 -4.549 1.00 86.44 254 ALA A C 1
ATOM 2006 O O . ALA A 1 254 ? -13.180 17.261 -3.591 1.00 86.44 254 ALA A O 1
ATOM 2007 N N . GLY A 1 255 ? -13.116 16.169 -5.550 1.00 85.38 255 GLY A N 1
ATOM 2008 C CA . GLY A 1 255 ? -14.536 15.832 -5.614 1.00 85.38 255 GLY A CA 1
ATOM 2009 C C . GLY A 1 255 ? -14.851 14.440 -5.045 1.00 85.38 255 GLY A C 1
ATOM 2010 O O . GLY A 1 255 ? -13.943 13.667 -4.746 1.00 85.38 255 GLY A O 1
ATOM 2011 N N . PRO A 1 256 ? -16.138 14.059 -4.936 1.00 83.69 256 PRO A N 1
ATOM 2012 C CA . PRO A 1 256 ? -16.562 12.774 -4.357 1.00 83.69 256 PRO A CA 1
ATOM 2013 C C . PRO A 1 256 ? -15.970 11.521 -5.028 1.00 83.69 256 PRO A C 1
ATOM 2015 O O . PRO A 1 256 ? -15.828 10.482 -4.381 1.00 83.69 256 PRO A O 1
ATOM 2018 N N . ASP A 1 257 ? -15.601 11.635 -6.306 1.00 81.25 257 ASP A N 1
ATOM 2019 C CA . ASP A 1 257 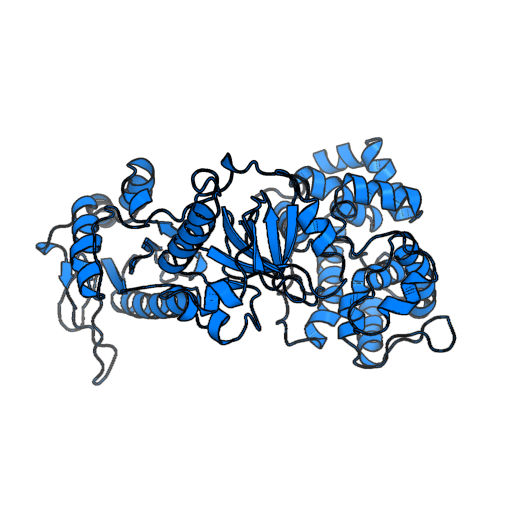? -15.010 10.563 -7.116 1.00 81.25 257 ASP A CA 1
ATOM 2020 C C . ASP A 1 257 ? -13.492 10.720 -7.301 1.00 81.25 257 ASP A C 1
ATOM 2022 O O . ASP A 1 257 ? -12.892 10.040 -8.143 1.00 81.25 257 ASP A O 1
ATOM 2026 N N . SER A 1 258 ? -12.872 11.647 -6.561 1.00 84.19 258 SER A N 1
ATOM 2027 C CA . SER A 1 258 ? -11.425 11.822 -6.545 1.00 84.19 258 SER A CA 1
ATOM 2028 C C . SER A 1 258 ? -10.770 10.667 -5.806 1.00 84.19 258 SER A C 1
ATOM 2030 O O . SER A 1 258 ? -11.157 10.305 -4.692 1.00 84.19 258 SER A O 1
ATOM 2032 N N . THR A 1 259 ? -9.735 10.125 -6.433 1.00 84.56 259 THR A N 1
ATOM 2033 C CA . THR A 1 259 ? -8.882 9.071 -5.894 1.00 84.56 259 THR A CA 1
ATOM 2034 C C . THR A 1 259 ? -7.425 9.458 -6.086 1.00 84.56 259 THR A C 1
ATOM 2036 O O . THR A 1 259 ? -7.090 10.111 -7.072 1.00 84.56 259 THR A O 1
ATOM 2039 N N . SER A 1 260 ? -6.551 9.045 -5.174 1.00 83.38 260 SER A N 1
ATOM 2040 C CA . SER A 1 260 ? -5.105 9.212 -5.331 1.00 83.38 260 SER A CA 1
ATOM 2041 C C . SER A 1 260 ? -4.348 8.154 -4.543 1.00 83.38 260 SER A C 1
ATOM 2043 O O . SER A 1 260 ? -4.881 7.572 -3.596 1.00 83.38 260 SER A O 1
ATOM 2045 N N . PHE A 1 261 ? -3.101 7.907 -4.923 1.00 83.88 261 PHE A N 1
ATOM 2046 C CA . PHE A 1 261 ? -2.168 7.197 -4.062 1.00 83.88 261 PHE A CA 1
ATOM 2047 C C . PHE A 1 261 ? -1.677 8.150 -2.965 1.00 83.88 261 PHE A C 1
ATOM 2049 O O . PHE A 1 261 ? -1.543 9.355 -3.165 1.00 83.88 261 PHE A O 1
ATOM 2056 N N . TRP A 1 262 ? -1.415 7.623 -1.777 1.00 86.38 262 TRP A N 1
ATOM 2057 C CA . TRP A 1 262 ? -0.973 8.419 -0.641 1.00 86.38 262 TRP A CA 1
ATOM 2058 C C . TRP A 1 262 ? -0.067 7.606 0.273 1.00 86.38 262 TRP A C 1
ATOM 2060 O O . TRP A 1 262 ? -0.181 6.380 0.348 1.00 86.38 262 TRP A O 1
ATOM 2070 N N . GLN A 1 263 ? 0.815 8.265 1.027 1.00 87.12 263 GLN A N 1
ATOM 2071 C CA . GLN A 1 263 ? 1.553 7.556 2.068 1.00 87.12 263 GLN A CA 1
ATOM 2072 C C . GLN A 1 263 ? 0.577 7.065 3.148 1.00 87.12 263 GLN A C 1
ATOM 2074 O O . GLN A 1 263 ? -0.232 7.833 3.674 1.00 87.12 263 GLN A O 1
ATOM 2079 N N . GLY A 1 264 ? 0.671 5.790 3.521 1.00 87.94 264 GLY A N 1
ATOM 2080 C CA . GLY A 1 264 ? -0.280 5.178 4.446 1.00 87.94 264 GLY A CA 1
ATOM 2081 C C . GLY A 1 264 ? 0.320 4.132 5.370 1.00 87.94 264 GLY A C 1
ATOM 2082 O O . GLY A 1 264 ? 1.518 3.844 5.345 1.00 87.94 264 GLY A O 1
ATOM 2083 N N . ASN A 1 265 ? -0.539 3.569 6.220 1.00 90.88 265 ASN A N 1
ATOM 2084 C CA . ASN A 1 265 ? -0.160 2.454 7.078 1.00 90.88 265 ASN A CA 1
ATOM 2085 C C . ASN A 1 265 ? -0.170 1.138 6.269 1.00 90.88 265 ASN A C 1
ATOM 2087 O O . ASN A 1 265 ? -1.158 0.885 5.586 1.00 90.88 265 ASN A O 1
ATOM 2091 N N . PRO A 1 266 ? 0.852 0.267 6.373 1.00 89.50 266 PRO A N 1
ATOM 2092 C CA . PRO A 1 266 ? 0.857 -1.041 5.699 1.00 89.50 266 PRO A CA 1
ATOM 2093 C C . PRO A 1 266 ? -0.247 -2.013 6.167 1.00 89.50 266 PRO A C 1
ATOM 2095 O O . PRO A 1 266 ? -0.584 -2.971 5.468 1.00 89.50 266 PRO A O 1
ATOM 2098 N N . ASP A 1 267 ? -0.820 -1.790 7.349 1.00 86.69 267 ASP A N 1
ATOM 2099 C CA . ASP A 1 267 ? -1.943 -2.563 7.884 1.00 86.69 267 ASP A CA 1
ATOM 2100 C C . ASP A 1 267 ? -3.307 -1.980 7.473 1.00 86.69 267 ASP A C 1
ATOM 2102 O O . ASP A 1 267 ? -4.334 -2.530 7.880 1.00 86.69 267 ASP A O 1
ATOM 2106 N N . ALA A 1 268 ? -3.341 -0.884 6.702 1.00 90.81 268 ALA A N 1
ATOM 2107 C CA . ALA A 1 268 ? -4.587 -0.340 6.181 1.00 90.81 268 ALA A CA 1
ATOM 2108 C C . ALA A 1 268 ? -5.206 -1.311 5.169 1.00 90.81 268 ALA A C 1
ATOM 2110 O O . ALA A 1 268 ? -4.506 -1.926 4.354 1.00 90.81 268 ALA A O 1
ATOM 2111 N N . ARG A 1 269 ? -6.522 -1.480 5.267 1.00 89.56 269 ARG A N 1
ATOM 2112 C CA . ARG A 1 269 ? -7.298 -2.374 4.409 1.00 89.56 269 ARG A CA 1
ATOM 2113 C C . ARG A 1 269 ? -8.382 -1.617 3.677 1.00 89.56 269 ARG A C 1
ATOM 2115 O O . ARG A 1 269 ? -8.803 -0.547 4.118 1.00 89.56 269 ARG A O 1
ATOM 2122 N N . GLU A 1 270 ? -8.818 -2.183 2.564 1.00 90.44 270 GLU A N 1
ATOM 2123 C CA . GLU A 1 270 ? -9.937 -1.663 1.797 1.00 90.44 270 GLU A CA 1
ATOM 2124 C C . GLU A 1 270 ? -11.137 -1.351 2.710 1.00 90.44 270 GLU A C 1
ATOM 2126 O O . GLU A 1 270 ? -11.549 -2.152 3.549 1.00 90.44 270 GLU A O 1
ATOM 2131 N N . GLY A 1 271 ? -11.683 -0.147 2.567 1.00 91.25 271 GLY A N 1
ATOM 2132 C CA . GLY A 1 271 ? -12.782 0.358 3.373 1.00 91.25 271 GLY A CA 1
ATOM 2133 C C . GLY A 1 271 ? -12.368 1.049 4.676 1.00 91.25 271 GLY A C 1
ATOM 2134 O O . GLY A 1 271 ? -13.214 1.727 5.261 1.00 91.25 271 GLY A O 1
ATOM 2135 N N . ASP A 1 272 ? -11.119 0.976 5.134 1.00 94.25 272 ASP A N 1
ATOM 2136 C CA . ASP A 1 272 ? -10.687 1.725 6.321 1.00 94.25 272 ASP A CA 1
ATOM 2137 C C . ASP A 1 272 ? -10.848 3.246 6.147 1.00 94.25 272 ASP A C 1
ATOM 2139 O O . ASP A 1 272 ? -10.927 3.780 5.038 1.00 94.25 272 ASP A O 1
ATOM 2143 N N . ILE A 1 273 ? -10.915 3.961 7.269 1.00 97.12 273 ILE A N 1
ATOM 2144 C CA . ILE A 1 273 ? -11.035 5.422 7.302 1.00 97.12 273 ILE A CA 1
ATOM 2145 C C . ILE A 1 273 ? -9.644 6.050 7.264 1.00 97.12 273 ILE A C 1
ATOM 2147 O O . ILE A 1 273 ? -8.743 5.635 7.993 1.00 97.12 273 ILE A O 1
ATOM 2151 N N . VAL A 1 274 ? -9.492 7.119 6.489 1.00 97.94 274 VAL A N 1
ATOM 2152 C CA . VAL A 1 274 ? -8.293 7.959 6.496 1.00 97.94 274 VAL A CA 1
ATOM 2153 C C . VAL A 1 274 ? -8.679 9.378 6.888 1.00 97.94 274 VAL A C 1
ATOM 2155 O O . VAL A 1 274 ? -9.521 10.003 6.256 1.00 97.94 274 VAL A O 1
ATOM 2158 N N . VAL A 1 275 ? -8.077 9.902 7.946 1.00 98.25 275 VAL A N 1
ATOM 2159 C CA . VAL A 1 275 ? -8.218 11.296 8.362 1.00 98.25 275 VAL A CA 1
ATOM 2160 C C . VAL A 1 275 ? -7.028 12.071 7.809 1.00 98.25 275 VAL A C 1
ATOM 2162 O O . VAL A 1 275 ? -5.888 11.859 8.228 1.00 98.25 275 VAL A O 1
ATOM 2165 N N . MET A 1 276 ? -7.302 12.962 6.860 1.00 97.88 276 MET A N 1
ATOM 2166 C CA . MET A 1 276 ? -6.304 13.792 6.195 1.00 97.88 276 MET A CA 1
ATOM 2167 C C . MET A 1 276 ? -5.988 15.008 7.069 1.00 97.88 276 MET A C 1
ATOM 2169 O O . MET A 1 276 ? -6.846 15.864 7.300 1.00 97.88 276 MET A O 1
ATOM 2173 N N . TYR A 1 277 ? -4.761 15.080 7.578 1.00 98.06 277 TYR A N 1
ATOM 2174 C CA . TYR A 1 277 ? -4.249 16.197 8.366 1.00 98.06 277 TYR A CA 1
ATOM 2175 C C . TYR A 1 277 ? -3.290 17.034 7.525 1.00 98.06 277 TYR A C 1
ATOM 2177 O O . TYR A 1 277 ? -2.190 16.590 7.210 1.00 98.06 277 TYR A O 1
ATOM 2185 N N . CYS A 1 278 ? -3.673 18.261 7.199 1.00 96.69 278 CYS A N 1
ATOM 2186 C CA . CYS A 1 278 ? -2.799 19.187 6.508 1.00 96.69 278 CYS A CA 1
ATOM 2187 C C . CYS A 1 278 ? -1.622 19.630 7.378 1.00 96.69 278 CYS A C 1
ATOM 2189 O O . CYS A 1 278 ? -1.829 20.056 8.519 1.00 96.69 278 CYS A O 1
ATOM 2191 N N . LEU A 1 279 ? -0.394 19.560 6.845 1.00 93.94 279 LEU A N 1
ATOM 2192 C CA . LEU A 1 279 ? 0.795 20.044 7.555 1.00 93.94 279 LEU A CA 1
ATOM 2193 C C . LEU A 1 279 ? 0.861 21.582 7.509 1.00 93.94 279 LEU A C 1
ATOM 2195 O O . LEU A 1 279 ? -0.112 22.265 7.172 1.00 93.94 279 LEU A O 1
ATOM 2199 N N . ALA A 1 280 ? 1.991 22.151 7.931 1.00 90.44 280 ALA A N 1
ATOM 2200 C CA . ALA A 1 280 ? 2.203 23.593 7.867 1.00 90.44 280 ALA A CA 1
ATOM 2201 C C . ALA A 1 280 ? 2.044 24.104 6.417 1.00 90.44 280 ALA A C 1
ATOM 2203 O O . ALA A 1 280 ? 2.447 23.394 5.498 1.00 90.44 280 ALA A O 1
ATOM 2204 N N . PRO A 1 281 ? 1.448 25.294 6.207 1.00 93.19 281 PRO A N 1
ATOM 2205 C CA . PRO A 1 281 ? 1.013 26.253 7.225 1.00 93.19 281 PRO A CA 1
ATOM 2206 C C . PRO A 1 281 ? -0.396 25.997 7.793 1.00 93.19 281 PRO A C 1
ATOM 2208 O O . PRO A 1 281 ? -0.724 26.552 8.839 1.00 93.19 281 PRO A O 1
ATOM 2211 N N . ARG A 1 282 ? -1.224 25.139 7.177 1.00 94.81 282 ARG A N 1
ATOM 2212 C CA . ARG A 1 282 ? -2.628 24.931 7.594 1.00 94.81 282 ARG A CA 1
ATOM 2213 C C . ARG A 1 282 ? -2.761 24.261 8.965 1.00 94.81 282 ARG A C 1
ATOM 2215 O O . ARG A 1 282 ? -3.591 24.673 9.771 1.00 94.81 282 ARG A O 1
ATOM 2222 N N . SER A 1 283 ? -1.926 23.254 9.239 1.00 97.00 283 SER A N 1
ATOM 2223 C CA . SER A 1 283 ? -1.843 22.544 10.528 1.00 97.00 283 SER A CA 1
ATOM 2224 C C . SER A 1 283 ? -3.208 22.139 11.101 1.00 97.00 283 SER A C 1
ATOM 2226 O O . SER A 1 283 ? -3.553 22.487 12.237 1.00 97.00 283 SER A O 1
ATOM 2228 N N . CYS A 1 284 ? -4.018 21.437 10.309 1.00 97.94 284 CYS A N 1
ATOM 2229 C CA . CYS A 1 284 ? -5.393 21.099 10.668 1.00 97.94 284 CYS A CA 1
ATOM 2230 C C . CYS A 1 284 ? -5.866 19.790 10.031 1.00 97.94 284 CYS A C 1
ATOM 2232 O O . CYS A 1 284 ? -5.405 19.394 8.968 1.00 97.94 284 CYS A O 1
ATOM 2234 N N . VAL A 1 285 ? -6.830 19.120 10.660 1.00 98.31 285 VAL A N 1
ATOM 2235 C CA . VAL A 1 285 ? -7.599 18.064 9.993 1.00 98.31 285 VAL A CA 1
ATOM 2236 C C . VAL A 1 285 ? -8.472 18.708 8.924 1.00 98.31 285 VAL A C 1
ATOM 2238 O O . VAL A 1 285 ? -9.268 19.582 9.257 1.00 98.31 285 VAL A O 1
ATOM 2241 N N . HIS A 1 286 ? -8.311 18.275 7.677 1.00 96.75 286 HIS A N 1
ATOM 2242 C CA . HIS A 1 286 ? -8.936 18.870 6.497 1.00 96.75 286 HIS A CA 1
ATOM 2243 C C . HIS A 1 286 ? -10.140 18.063 5.993 1.00 96.75 286 HIS A C 1
ATOM 2245 O O . HIS A 1 286 ? -11.199 18.611 5.697 1.00 96.75 286 HIS A O 1
ATOM 2251 N N . SER A 1 287 ? -9.992 16.744 5.902 1.00 96.88 287 SER A N 1
ATOM 2252 C CA . SER A 1 287 ? -10.993 15.868 5.287 1.00 96.88 287 SER A CA 1
ATOM 2253 C C . SER A 1 287 ? -10.892 14.439 5.807 1.00 96.88 287 SER A C 1
ATOM 2255 O O . SER A 1 287 ? -9.903 14.036 6.424 1.00 96.88 287 SER A O 1
ATOM 2257 N N . VAL A 1 288 ? -11.946 13.666 5.565 1.00 97.62 288 VAL A N 1
ATOM 2258 C CA . VAL A 1 288 ? -12.014 12.234 5.852 1.00 97.62 288 VAL A CA 1
ATOM 2259 C C . VAL A 1 288 ? -12.220 11.487 4.542 1.00 97.62 288 VAL A C 1
ATOM 2261 O O . VAL A 1 288 ? -13.087 11.846 3.758 1.00 97.62 288 VAL A O 1
ATOM 2264 N N . TRP A 1 289 ? -11.432 10.447 4.327 1.00 96.75 289 TRP A N 1
ATOM 2265 C CA . TRP A 1 289 ? -11.376 9.641 3.114 1.00 96.75 289 TRP A CA 1
ATOM 2266 C C . TRP A 1 289 ? -11.571 8.164 3.462 1.00 96.75 289 TRP A C 1
ATOM 2268 O O . TRP A 1 289 ? -11.586 7.772 4.638 1.00 96.75 289 TRP A O 1
ATOM 2278 N N . ARG A 1 290 ? -11.688 7.331 2.430 1.00 95.19 290 ARG A N 1
ATOM 2279 C CA . ARG A 1 290 ? -11.701 5.871 2.527 1.00 95.19 290 ARG A CA 1
ATOM 2280 C C . ARG A 1 290 ? -10.493 5.285 1.817 1.00 95.19 290 ARG A C 1
ATOM 2282 O O . ARG A 1 290 ? -10.072 5.798 0.785 1.00 95.19 290 ARG A O 1
ATOM 2289 N N . VAL A 1 291 ? -9.966 4.195 2.356 1.00 94.12 291 VAL A N 1
ATOM 2290 C CA . VAL A 1 291 ? -9.016 3.338 1.645 1.00 94.12 291 VAL A CA 1
ATOM 2291 C C . VAL A 1 291 ? -9.784 2.567 0.567 1.00 94.12 291 VAL A C 1
ATOM 2293 O O . VAL A 1 291 ? -10.759 1.894 0.896 1.00 94.12 291 VAL A O 1
ATOM 2296 N N . VAL A 1 292 ? -9.384 2.665 -0.702 1.00 90.38 292 VAL A N 1
ATOM 2297 C CA . VAL A 1 292 ? -10.107 2.022 -1.827 1.00 90.38 292 VAL A CA 1
ATOM 2298 C C . VAL A 1 292 ? -9.516 0.675 -2.252 1.00 90.38 292 VAL A C 1
ATOM 2300 O O . VAL A 1 292 ? -10.189 -0.107 -2.918 1.00 90.38 292 VAL A O 1
ATOM 2303 N N . LYS A 1 293 ? -8.278 0.392 -1.836 1.00 87.81 293 LYS A N 1
ATOM 2304 C CA . LYS A 1 293 ? -7.578 -0.888 -1.999 1.00 87.81 293 LYS A CA 1
ATOM 2305 C C . LYS A 1 293 ? -6.650 -1.119 -0.812 1.00 87.81 293 LYS A C 1
ATOM 2307 O O . LYS A 1 293 ? -6.190 -0.152 -0.203 1.00 87.81 293 LYS A O 1
ATOM 2312 N N . ASP A 1 294 ? -6.361 -2.378 -0.503 1.00 89.69 294 ASP A N 1
ATOM 2313 C CA . ASP A 1 294 ? -5.389 -2.737 0.530 1.00 89.69 294 ASP A CA 1
ATOM 2314 C C . ASP A 1 294 ? -4.051 -2.007 0.340 1.00 89.69 294 ASP A C 1
ATOM 2316 O O . ASP A 1 294 ? -3.603 -1.755 -0.779 1.00 89.69 294 ASP A O 1
ATOM 2320 N N . ALA A 1 295 ? -3.404 -1.662 1.455 1.00 91.81 295 ALA A N 1
ATOM 2321 C CA . ALA A 1 295 ? -2.088 -1.044 1.410 1.00 91.81 295 ALA A CA 1
ATOM 2322 C C . ALA A 1 295 ? -1.075 -1.950 0.699 1.00 91.81 295 ALA A C 1
ATOM 2324 O O . ALA A 1 295 ? -1.011 -3.156 0.951 1.00 91.81 295 ALA A O 1
ATOM 2325 N N . TYR A 1 296 ? -0.222 -1.346 -0.119 1.00 91.25 296 TYR A N 1
ATOM 2326 C CA . TYR A 1 296 ? 0.804 -2.042 -0.883 1.00 91.25 296 TYR A CA 1
ATOM 2327 C C . TYR A 1 296 ? 2.180 -1.432 -0.637 1.00 91.25 296 TYR A C 1
ATOM 2329 O O . TYR A 1 296 ? 2.349 -0.384 0.001 1.00 91.25 296 TYR A O 1
ATOM 2337 N N . VAL A 1 297 ? 3.192 -2.153 -1.109 1.00 92.00 297 VAL A N 1
ATOM 2338 C CA . VAL A 1 297 ? 4.564 -1.669 -1.142 1.00 92.00 297 VAL A CA 1
ATOM 2339 C C . VAL A 1 297 ? 4.925 -1.330 -2.572 1.00 92.00 297 VAL A C 1
ATOM 2341 O O . VAL A 1 297 ? 4.766 -2.169 -3.453 1.00 92.00 297 VAL A O 1
ATOM 2344 N N . ASP A 1 298 ? 5.489 -0.144 -2.763 1.00 90.12 298 ASP A N 1
ATOM 2345 C CA . ASP A 1 298 ? 6.152 0.221 -4.007 1.00 90.12 298 ASP A CA 1
ATOM 2346 C C . ASP A 1 298 ? 7.679 0.268 -3.775 1.00 90.12 298 ASP A C 1
ATOM 2348 O O . ASP A 1 298 ? 8.182 1.153 -3.068 1.00 90.12 298 ASP A O 1
ATOM 2352 N N . PRO A 1 299 ? 8.447 -0.690 -4.333 1.00 92.12 299 PRO A N 1
ATOM 2353 C CA . PRO A 1 299 ? 9.896 -0.751 -4.165 1.00 92.12 299 PRO A CA 1
ATOM 2354 C C . PRO A 1 299 ? 10.636 0.407 -4.835 1.00 92.12 299 PRO A C 1
ATOM 2356 O O . PRO A 1 299 ? 11.772 0.686 -4.442 1.00 92.12 299 PRO A O 1
ATOM 2359 N N . PHE A 1 300 ? 10.012 1.094 -5.787 1.00 88.56 300 PHE A N 1
ATOM 2360 C CA . PHE A 1 300 ? 10.581 2.216 -6.529 1.00 88.56 300 PHE A CA 1
ATOM 2361 C C . PHE A 1 300 ? 10.129 3.574 -5.985 1.00 88.56 300 PHE A C 1
ATOM 2363 O O . PHE A 1 300 ? 10.626 4.612 -6.408 1.00 88.56 300 PHE A O 1
ATOM 2370 N N . PHE A 1 301 ? 9.260 3.582 -4.970 1.00 82.88 301 PHE A N 1
ATOM 2371 C CA . PHE A 1 301 ? 8.788 4.816 -4.358 1.00 82.88 301 PHE A CA 1
ATOM 2372 C C . PHE A 1 301 ? 9.485 5.155 -3.036 1.00 82.88 301 PHE A C 1
ATOM 2374 O O . PHE A 1 301 ? 9.764 4.296 -2.194 1.00 82.88 301 PHE A O 1
ATOM 2381 N N . PHE A 1 302 ? 9.722 6.445 -2.799 1.00 74.19 302 PHE A N 1
ATOM 2382 C CA . PHE A 1 302 ? 10.353 6.942 -1.577 1.00 74.19 302 PHE A CA 1
ATOM 2383 C C . PHE A 1 302 ? 9.550 6.609 -0.306 1.00 74.19 302 PHE A C 1
ATOM 2385 O O . PHE A 1 302 ? 10.102 6.118 0.689 1.00 74.19 302 PHE A O 1
ATOM 2392 N N . TYR A 1 303 ? 8.230 6.822 -0.330 1.00 74.94 303 TYR A N 1
ATOM 2393 C CA . TYR A 1 303 ? 7.392 6.578 0.845 1.00 74.94 303 TYR A CA 1
ATOM 2394 C C . TYR A 1 303 ? 7.222 5.082 1.159 1.00 74.94 303 TYR A C 1
ATOM 2396 O O . TYR A 1 303 ? 6.991 4.750 2.329 1.00 74.94 303 TYR A O 1
ATOM 2404 N N . TYR A 1 304 ? 7.522 4.202 0.189 1.00 85.31 304 TYR A N 1
ATOM 2405 C CA . TYR A 1 304 ? 7.587 2.729 0.229 1.00 85.31 304 TYR A CA 1
ATOM 2406 C C . TYR A 1 304 ? 6.279 2.021 0.606 1.00 85.31 304 TYR A C 1
ATOM 2408 O O . TYR A 1 304 ? 5.948 1.018 -0.006 1.00 85.31 304 TYR A O 1
ATOM 2416 N N . HIS A 1 305 ? 5.537 2.523 1.593 1.00 88.12 305 HIS A N 1
ATOM 2417 C CA . HIS A 1 305 ? 4.202 2.063 1.958 1.00 88.12 305 HIS A CA 1
ATOM 2418 C C . HIS A 1 305 ? 3.160 3.051 1.453 1.00 88.12 305 HIS A C 1
ATOM 2420 O O . HIS A 1 305 ? 3.163 4.222 1.853 1.00 88.12 305 HIS A O 1
ATOM 2426 N N . THR A 1 306 ? 2.255 2.547 0.626 1.00 87.44 306 THR A N 1
ATOM 2427 C CA . THR A 1 306 ? 1.283 3.359 -0.093 1.00 87.44 306 THR A CA 1
ATOM 2428 C C . THR A 1 306 ? -0.114 2.782 0.099 1.00 87.44 306 THR A C 1
ATOM 2430 O O . THR A 1 306 ? -0.297 1.575 0.263 1.00 87.44 306 THR A O 1
ATOM 2433 N N . ILE A 1 307 ? -1.100 3.666 0.124 1.00 90.00 307 ILE A N 1
ATOM 2434 C CA . ILE A 1 307 ? -2.526 3.347 0.098 1.00 90.00 307 ILE A CA 1
ATOM 2435 C C . ILE A 1 307 ? -3.162 4.108 -1.056 1.00 90.00 307 ILE A C 1
ATOM 2437 O O . ILE A 1 307 ? -2.702 5.196 -1.391 1.00 90.00 307 ILE A O 1
ATOM 2441 N N . HIS A 1 308 ? -4.257 3.595 -1.605 1.00 88.56 308 HIS A N 1
ATOM 2442 C CA . HIS A 1 308 ? -5.140 4.415 -2.426 1.00 88.56 308 HIS A CA 1
ATOM 2443 C C . HIS A 1 308 ? -6.246 4.991 -1.546 1.00 88.56 308 HIS A C 1
ATOM 2445 O O . HIS A 1 308 ? -6.949 4.251 -0.854 1.00 88.56 308 HIS A O 1
ATOM 2451 N N . VAL A 1 309 ? -6.390 6.313 -1.566 1.00 90.94 309 VAL A N 1
ATOM 2452 C CA . VAL A 1 309 ? -7.475 7.035 -0.902 1.00 90.94 309 VAL A CA 1
ATOM 2453 C C . VAL A 1 309 ? -8.512 7.469 -1.924 1.00 90.94 309 VAL A C 1
ATOM 2455 O O . VAL A 1 309 ? -8.175 7.802 -3.057 1.00 90.94 309 VAL A O 1
ATOM 2458 N N . GLY A 1 310 ? -9.773 7.489 -1.513 1.00 91.56 310 GLY A N 1
ATOM 2459 C CA . GLY A 1 310 ? -10.881 7.977 -2.320 1.00 91.56 310 GLY A CA 1
ATOM 2460 C C . GLY A 1 310 ? -12.065 8.408 -1.468 1.00 91.56 310 GLY A C 1
ATOM 2461 O O . GLY A 1 310 ? -12.037 8.293 -0.238 1.00 91.56 310 GLY A O 1
ATOM 2462 N N . HIS A 1 311 ? -13.107 8.897 -2.133 1.00 92.44 311 HIS A N 1
ATOM 2463 C CA . HIS A 1 311 ? -14.341 9.380 -1.504 1.00 92.44 311 HIS A CA 1
ATOM 2464 C C . HIS A 1 311 ? -14.090 10.424 -0.407 1.00 92.44 311 HIS A C 1
ATOM 2466 O O . HIS A 1 311 ? -14.451 10.202 0.757 1.00 92.44 311 HIS A O 1
ATOM 2472 N N . PRO A 1 312 ? -13.438 11.549 -0.749 1.00 93.75 312 PRO A N 1
ATOM 2473 C CA . PRO A 1 312 ? -13.207 12.614 0.205 1.00 93.75 312 PRO A CA 1
ATOM 2474 C C . PRO A 1 312 ? -14.519 13.205 0.705 1.00 93.75 312 PRO A C 1
ATOM 2476 O O . PRO A 1 312 ? -15.428 13.532 -0.056 1.00 93.75 312 PRO A O 1
ATOM 2479 N N . VAL A 1 313 ? -14.573 13.424 2.011 1.00 95.19 313 VAL A N 1
ATOM 2480 C CA . VAL A 1 313 ? -15.583 14.242 2.667 1.00 95.19 313 VAL A CA 1
ATOM 2481 C C . VAL A 1 313 ? -14.855 15.361 3.399 1.00 95.19 313 VAL A C 1
ATOM 2483 O O . VAL A 1 313 ? -14.177 15.129 4.406 1.00 95.19 313 VAL A O 1
ATOM 2486 N N . GLY A 1 314 ? -14.979 16.581 2.876 1.00 95.00 314 GLY A N 1
ATOM 2487 C CA . GLY A 1 314 ? -14.469 17.785 3.525 1.00 95.00 314 GLY A CA 1
ATOM 2488 C C . GLY A 1 314 ? -15.108 17.986 4.899 1.00 95.00 314 GLY A C 1
ATOM 2489 O O . GLY A 1 314 ? -16.308 17.757 5.082 1.00 95.00 314 GLY A O 1
ATOM 2490 N N . VAL A 1 315 ? -14.310 18.410 5.878 1.00 96.50 315 VAL A N 1
ATOM 2491 C CA . VAL A 1 315 ? -14.795 18.737 7.224 1.00 96.50 315 VAL A CA 1
ATOM 2492 C C . VAL A 1 315 ? -14.372 20.153 7.608 1.00 96.50 315 VAL A C 1
ATOM 2494 O O . VAL A 1 315 ? -13.339 20.630 7.142 1.00 96.50 315 VAL A O 1
ATOM 2497 N N . PRO A 1 316 ? -15.125 20.848 8.482 1.00 96.75 316 PRO A N 1
ATOM 2498 C CA . PRO A 1 316 ? -14.653 22.088 9.077 1.00 96.75 316 PRO A CA 1
ATOM 2499 C C . PRO A 1 316 ? -13.281 21.856 9.730 1.00 96.75 316 PRO A C 1
ATOM 2501 O O . PRO A 1 316 ? -13.175 20.945 10.563 1.00 96.75 316 PRO A O 1
ATOM 2504 N N . PRO A 1 317 ? -12.251 22.656 9.395 1.00 97.00 317 PRO A N 1
ATOM 2505 C CA . PRO A 1 317 ? -10.891 22.387 9.836 1.00 97.00 317 PRO A CA 1
ATOM 2506 C C . PRO A 1 317 ? -10.777 22.261 11.352 1.00 97.00 317 PRO A C 1
ATOM 2508 O O . PRO A 1 317 ? -11.272 23.127 12.068 1.00 97.00 317 PRO A O 1
ATOM 2511 N N . VAL A 1 318 ? -10.103 21.227 11.857 1.00 98.25 318 VAL A N 1
ATOM 2512 C CA . VAL A 1 318 ? -9.757 21.116 13.289 1.00 98.25 318 VAL A CA 1
ATOM 2513 C C . VAL A 1 318 ? -8.255 21.301 13.436 1.00 98.25 318 VAL A C 1
ATOM 2515 O O . VAL A 1 318 ? -7.473 20.427 13.071 1.00 98.25 318 VAL A O 1
ATOM 2518 N N . THR A 1 319 ? -7.850 22.467 13.924 1.00 98.38 319 THR A N 1
ATOM 2519 C CA . THR A 1 319 ? -6.446 22.882 14.014 1.00 98.38 319 THR A CA 1
ATOM 2520 C C . THR A 1 319 ? -5.673 22.089 15.064 1.00 98.38 319 THR A C 1
ATOM 2522 O O . THR A 1 319 ? -6.237 21.587 16.038 1.00 98.38 319 THR A O 1
ATOM 2525 N N . LEU A 1 320 ? -4.347 22.036 14.928 1.00 98.44 320 LEU A N 1
ATOM 2526 C CA . LEU A 1 320 ? -3.464 21.457 15.943 1.00 98.44 320 LEU A CA 1
ATOM 2527 C C . LEU A 1 320 ? -3.681 22.075 17.332 1.00 98.44 320 LEU A C 1
ATOM 2529 O O . LEU A 1 320 ? -3.627 21.370 18.338 1.00 98.44 320 LEU A O 1
ATOM 2533 N N . ASN A 1 321 ? -3.946 23.381 17.397 1.00 98.19 321 ASN A N 1
ATOM 2534 C CA . ASN A 1 321 ? -4.213 24.070 18.658 1.00 98.19 321 ASN A CA 1
ATOM 2535 C C . ASN A 1 321 ? -5.530 23.600 19.288 1.00 98.19 321 ASN A C 1
ATOM 2537 O O . ASN A 1 321 ? -5.568 23.346 20.490 1.00 98.19 321 ASN A O 1
ATOM 2541 N N . GLU A 1 322 ? -6.581 23.405 18.487 1.00 98.38 322 GLU A N 1
ATOM 2542 C CA . GLU A 1 322 ? -7.841 22.819 18.961 1.00 98.38 322 GLU A CA 1
ATOM 2543 C C . GLU A 1 322 ? -7.646 21.376 19.447 1.00 98.38 322 GLU A C 1
ATOM 2545 O O . GLU A 1 322 ? -8.141 21.025 20.518 1.00 98.38 322 GLU A O 1
ATOM 2550 N N . LEU A 1 323 ? -6.874 20.552 18.725 1.00 98.25 323 LEU A N 1
ATOM 2551 C CA . LEU A 1 323 ? -6.550 19.183 19.151 1.00 98.25 323 LEU A CA 1
ATOM 2552 C C . LEU A 1 323 ? -5.803 19.166 20.493 1.00 98.25 323 LEU A C 1
ATOM 2554 O O . LEU A 1 323 ? -6.140 18.379 21.376 1.00 98.25 323 LEU A O 1
ATOM 2558 N N . LYS A 1 324 ? -4.821 20.058 20.673 1.00 98.31 324 LYS A N 1
ATOM 2559 C CA . LYS A 1 324 ? -4.049 20.198 21.921 1.00 98.31 324 LYS A CA 1
ATOM 2560 C C . LYS A 1 324 ? -4.879 20.709 23.094 1.00 98.31 324 LYS A C 1
ATOM 2562 O O . LYS A 1 324 ? -4.591 20.346 24.229 1.00 98.31 324 LYS A O 1
ATOM 2567 N N . ALA A 1 325 ? -5.881 21.542 22.834 1.00 97.94 325 ALA A N 1
ATOM 2568 C CA . ALA A 1 325 ? -6.779 22.058 23.862 1.00 97.94 325 ALA A CA 1
ATOM 2569 C C . ALA A 1 325 ? -7.895 21.064 24.235 1.00 97.94 325 ALA A C 1
ATOM 2571 O O . ALA A 1 325 ? -8.556 21.232 25.259 1.00 97.94 325 ALA A O 1
ATOM 2572 N N . HIS A 1 326 ? -8.137 20.033 23.419 1.00 97.88 326 HIS A N 1
ATOM 2573 C CA . HIS A 1 326 ? -9.238 19.103 23.636 1.00 97.88 326 HIS A CA 1
ATOM 2574 C C . HIS A 1 326 ? -8.942 18.105 24.779 1.00 97.88 326 HIS A C 1
ATOM 2576 O O . HIS A 1 326 ? -7.894 17.455 24.752 1.00 97.88 326 HIS A O 1
ATOM 2582 N N . PRO A 1 327 ? -9.868 17.866 25.733 1.00 93.69 327 PRO A N 1
ATOM 2583 C CA . PRO A 1 327 ? -9.614 17.010 26.903 1.00 93.69 327 PRO A CA 1
ATOM 2584 C C . PRO A 1 327 ? -9.216 15.562 26.583 1.00 93.69 327 PRO A C 1
ATOM 2586 O O . PRO A 1 327 ? -8.413 14.969 27.294 1.00 93.69 327 PRO A O 1
ATOM 2589 N N . VAL A 1 328 ? -9.779 14.990 25.512 1.00 89.62 328 VAL A N 1
ATOM 2590 C CA . VAL A 1 328 ? -9.478 13.615 25.067 1.00 89.62 328 VAL A CA 1
ATOM 2591 C C . VAL A 1 328 ? -8.349 13.593 24.030 1.00 89.62 328 VAL A C 1
ATOM 2593 O O . VAL A 1 328 ? -7.286 13.048 24.306 1.00 89.62 328 VAL A O 1
ATOM 2596 N N . LEU A 1 329 ? -8.548 14.234 22.870 1.00 93.38 329 LEU A N 1
ATOM 2597 C CA . LEU A 1 329 ? -7.605 14.220 21.740 1.00 93.38 329 LEU A CA 1
ATOM 2598 C C . LEU A 1 329 ? -6.193 14.747 22.066 1.00 93.38 329 LEU A C 1
ATOM 2600 O O . LEU A 1 329 ? -5.227 14.291 21.456 1.00 93.38 329 LEU A O 1
ATOM 2604 N N . SER A 1 330 ? -6.025 15.632 23.057 1.00 96.75 330 SER A N 1
ATOM 2605 C CA . SER A 1 330 ? -4.690 16.071 23.511 1.00 96.75 330 SER A CA 1
ATOM 2606 C C . SER A 1 330 ? -3.830 14.924 24.062 1.00 96.75 330 SER A C 1
ATOM 2608 O O . SER A 1 330 ? -2.598 14.992 24.040 1.00 96.75 330 SER A O 1
ATOM 2610 N N . ASN A 1 331 ? -4.464 13.829 24.496 1.00 89.19 331 ASN A N 1
ATOM 2611 C CA . ASN A 1 331 ? -3.794 12.627 24.983 1.00 89.19 331 ASN A CA 1
ATOM 2612 C C . ASN A 1 331 ? -3.342 11.680 23.863 1.00 89.19 331 ASN A C 1
ATOM 2614 O O . ASN A 1 331 ? -2.654 10.690 24.142 1.00 89.19 331 ASN A O 1
ATOM 2618 N N . MET A 1 332 ? -3.648 11.970 22.599 1.00 89.88 332 MET A N 1
ATOM 2619 C CA . MET A 1 332 ? -3.107 11.201 21.484 1.00 89.88 332 MET A CA 1
ATOM 2620 C C . MET A 1 332 ? -1.599 11.446 21.368 1.00 89.88 332 MET A C 1
ATOM 2622 O O . MET A 1 332 ? -1.132 12.587 21.343 1.00 89.88 332 MET A O 1
ATOM 2626 N N . SER A 1 333 ? -0.812 10.370 21.252 1.00 89.06 333 SER A N 1
ATOM 2627 C CA . SER A 1 333 ? 0.654 10.473 21.131 1.00 89.06 333 SER A CA 1
ATOM 2628 C C . SER A 1 333 ? 1.074 11.370 19.962 1.00 89.06 333 SER A C 1
ATOM 2630 O O . SER A 1 333 ? 1.993 12.175 20.096 1.00 89.06 333 SER A O 1
ATOM 2632 N N . ILE A 1 334 ? 0.356 11.284 18.839 1.00 94.56 334 ILE A N 1
ATOM 2633 C CA . ILE A 1 334 ? 0.644 12.069 17.639 1.00 94.56 334 ILE A CA 1
ATOM 2634 C C . ILE A 1 334 ? 0.364 13.566 17.821 1.00 94.56 334 ILE A C 1
ATOM 2636 O O . ILE A 1 334 ? 1.162 14.388 17.381 1.00 94.56 334 ILE A O 1
ATOM 2640 N N . VAL A 1 335 ? -0.680 13.933 18.574 1.00 96.94 335 VAL A N 1
ATOM 2641 C CA . VAL A 1 335 ? -0.994 15.335 18.900 1.00 96.94 335 VAL A CA 1
ATOM 2642 C C . VAL A 1 335 ? 0.086 15.933 19.806 1.00 96.94 335 VAL A C 1
ATOM 2644 O O . VAL A 1 335 ? 0.569 17.034 19.540 1.00 96.94 335 VAL A O 1
ATOM 2647 N N . ARG A 1 336 ? 0.555 15.184 20.818 1.00 95.75 336 ARG A N 1
ATOM 2648 C CA . ARG A 1 336 ? 1.686 15.606 21.671 1.00 95.75 336 ARG A CA 1
ATOM 2649 C C . ARG A 1 336 ? 2.986 15.803 20.893 1.00 95.75 336 ARG A C 1
ATOM 2651 O O . ARG A 1 336 ? 3.793 16.650 21.259 1.00 95.75 336 ARG A O 1
ATOM 2658 N N . LYS A 1 337 ? 3.176 15.046 19.812 1.00 96.19 337 LYS A N 1
ATOM 2659 C CA . LYS A 1 337 ? 4.311 15.177 18.888 1.00 96.19 337 LYS A CA 1
ATOM 2660 C C . LYS A 1 337 ? 4.099 16.250 17.818 1.00 96.19 337 LYS A C 1
ATOM 2662 O O . LYS A 1 337 ? 4.830 16.269 16.836 1.00 96.19 337 LYS A O 1
ATOM 2667 N N . ASN A 1 338 ? 3.108 17.131 17.968 1.00 96.56 338 ASN A N 1
ATOM 2668 C CA . ASN A 1 338 ? 2.784 18.161 16.976 1.00 96.56 338 ASN A CA 1
ATOM 2669 C C . ASN A 1 338 ? 2.524 17.581 15.576 1.00 96.56 338 ASN A C 1
ATOM 2671 O O . ASN A 1 338 ? 2.883 18.194 14.577 1.00 96.56 338 ASN A O 1
ATOM 2675 N N . MET A 1 339 ? 1.946 16.379 15.508 1.00 95.88 339 MET A N 1
ATOM 2676 C CA . MET A 1 339 ? 1.694 15.640 14.268 1.00 95.88 339 MET A CA 1
ATOM 2677 C C . MET A 1 339 ? 2.961 15.254 13.479 1.00 95.88 339 MET A C 1
ATOM 2679 O O . MET A 1 339 ? 2.883 14.875 12.313 1.00 95.88 339 MET A O 1
ATOM 2683 N N . GLN A 1 340 ? 4.145 15.278 14.103 1.00 92.94 340 GLN A N 1
ATOM 2684 C CA . GLN A 1 340 ? 5.362 14.752 13.483 1.00 92.94 340 GLN A CA 1
ATOM 2685 C C . GLN A 1 340 ? 5.269 13.230 13.318 1.00 92.94 340 GLN A C 1
ATOM 2687 O O . GLN A 1 340 ? 5.061 12.499 14.290 1.00 92.94 340 GLN A O 1
ATOM 2692 N N . GLY A 1 341 ? 5.444 12.756 12.081 1.00 89.31 341 GLY A N 1
ATOM 2693 C CA . GLY A 1 341 ? 5.262 11.344 11.729 1.00 89.31 341 GLY A CA 1
ATOM 2694 C C . GLY A 1 341 ? 3.793 10.930 11.589 1.00 89.31 341 GLY A C 1
ATOM 2695 O O . GLY A 1 341 ? 3.464 9.780 11.855 1.00 89.31 341 GLY A O 1
ATOM 2696 N N . VAL A 1 342 ? 2.908 11.856 11.203 1.00 94.19 342 VAL A N 1
ATOM 2697 C CA . VAL A 1 342 ? 1.457 11.619 11.077 1.00 94.19 342 VAL A CA 1
ATOM 2698 C C . VAL A 1 342 ? 1.092 10.476 10.124 1.00 94.19 342 VAL A C 1
ATOM 2700 O O . VAL A 1 342 ? 0.130 9.756 10.384 1.00 94.19 342 VAL A O 1
ATOM 2703 N N . ASN A 1 343 ? 1.881 10.269 9.069 1.00 91.75 343 ASN A N 1
ATOM 2704 C CA . ASN A 1 343 ? 1.591 9.321 7.993 1.00 91.75 343 ASN A CA 1
ATOM 2705 C C . ASN A 1 343 ? 1.450 7.885 8.510 1.00 91.75 343 ASN A C 1
ATOM 2707 O O . ASN A 1 343 ? 2.398 7.298 9.031 1.00 91.75 343 ASN A O 1
ATOM 2711 N N . GLY A 1 344 ? 0.250 7.325 8.358 1.00 89.81 344 GLY A N 1
ATOM 2712 C CA . GLY A 1 344 ? -0.082 5.972 8.788 1.00 89.81 344 GLY A CA 1
ATOM 2713 C C . GLY A 1 344 ? -0.289 5.812 10.296 1.00 89.81 344 GLY A C 1
ATOM 2714 O O . GLY A 1 344 ? -0.301 4.685 10.786 1.00 89.81 344 GLY A O 1
ATOM 2715 N N . THR A 1 345 ? -0.443 6.888 11.069 1.00 93.38 345 THR A N 1
ATOM 2716 C CA . THR A 1 345 ? -0.678 6.757 12.515 1.00 93.38 345 THR A CA 1
ATOM 2717 C C . THR A 1 345 ? -2.083 6.197 12.791 1.00 93.38 345 THR A C 1
ATOM 2719 O O . THR A 1 345 ? -3.053 6.772 12.305 1.00 93.38 345 THR A O 1
ATOM 2722 N N . PRO A 1 346 ? -2.248 5.120 13.584 1.00 88.31 346 PRO A N 1
ATOM 2723 C CA . PRO A 1 346 ? -3.573 4.595 13.917 1.00 88.31 346 PRO A CA 1
ATOM 2724 C C . PRO A 1 346 ? -4.384 5.570 14.778 1.00 88.31 346 PRO A C 1
ATOM 2726 O O . PRO A 1 346 ? -3.851 6.210 15.687 1.00 88.31 346 PRO A O 1
ATOM 2729 N N . ILE A 1 347 ? -5.691 5.623 14.528 1.00 89.00 347 ILE A N 1
ATOM 2730 C CA . ILE A 1 347 ? -6.680 6.363 15.315 1.00 89.00 347 ILE A CA 1
ATOM 2731 C C . ILE A 1 347 ? -7.592 5.340 15.987 1.00 89.00 347 ILE A C 1
ATOM 2733 O O . ILE A 1 347 ? -8.163 4.471 15.325 1.00 89.00 347 ILE A O 1
ATOM 2737 N N . SER A 1 348 ? -7.735 5.426 17.310 1.00 79.62 348 SER A N 1
ATOM 2738 C CA . SER A 1 348 ? -8.666 4.551 18.022 1.00 79.62 348 SER A CA 1
ATOM 2739 C C . SER A 1 348 ? -10.117 4.900 17.673 1.00 79.62 348 SER A C 1
ATOM 2741 O O . SER A 1 348 ? -10.426 6.033 17.302 1.00 79.62 348 SER A O 1
ATOM 2743 N N . GLN A 1 349 ? -11.044 3.953 17.845 1.00 79.38 349 GLN A N 1
ATOM 2744 C CA . GLN A 1 349 ? -12.471 4.232 17.655 1.00 79.38 349 GLN A CA 1
ATOM 2745 C C . GLN A 1 349 ? -12.955 5.396 18.539 1.00 79.38 349 GLN A C 1
ATOM 2747 O O . GLN A 1 349 ? -13.742 6.225 18.083 1.00 79.38 349 GLN A O 1
ATOM 2752 N N . GLY A 1 350 ? -12.470 5.466 19.784 1.00 77.50 350 GLY A N 1
ATOM 2753 C CA . GLY A 1 350 ? -12.793 6.545 20.717 1.00 77.50 350 GLY A CA 1
ATOM 2754 C C . GLY A 1 350 ? -12.300 7.902 20.221 1.00 77.50 350 GLY A C 1
ATOM 2755 O O . GLY A 1 350 ? -13.088 8.839 20.130 1.00 77.50 350 GLY A O 1
ATOM 2756 N N . ASP A 1 351 ? -11.032 7.991 19.813 1.00 86.81 351 ASP A N 1
ATOM 2757 C CA . ASP A 1 351 ? -10.456 9.239 19.296 1.00 86.81 351 ASP A CA 1
ATOM 2758 C C . ASP A 1 351 ? -11.159 9.695 18.012 1.00 86.81 351 ASP A C 1
ATOM 2760 O O . ASP A 1 351 ? -11.474 10.874 17.850 1.00 86.81 351 ASP A O 1
ATOM 2764 N N . TYR A 1 352 ? -11.477 8.762 17.110 1.00 94.38 352 TYR A N 1
ATOM 2765 C CA . TYR A 1 352 ? -12.228 9.086 15.901 1.00 94.38 352 TYR A CA 1
ATOM 2766 C C . TYR A 1 352 ? -13.643 9.595 16.223 1.00 94.38 352 TYR A C 1
ATOM 2768 O O . TYR A 1 352 ? -14.112 10.556 15.614 1.00 94.38 352 TYR A O 1
ATOM 2776 N N . ALA A 1 353 ? -14.316 9.014 17.220 1.00 89.25 353 ALA A N 1
ATOM 2777 C CA . ALA A 1 353 ? -15.616 9.501 17.674 1.00 89.25 353 ALA A CA 1
ATOM 2778 C C . ALA A 1 353 ? -15.541 10.926 18.256 1.00 89.25 353 ALA A C 1
ATOM 2780 O O . ALA A 1 353 ? -16.456 11.721 18.030 1.00 89.25 353 ALA A O 1
ATOM 2781 N N . GLU A 1 354 ? -14.462 11.281 18.958 1.00 94.00 354 GLU A N 1
ATOM 2782 C CA . GLU A 1 354 ? -14.244 12.659 19.418 1.00 94.00 354 GLU A CA 1
ATOM 2783 C C . GLU A 1 354 ? -13.969 13.620 18.254 1.00 94.00 354 GLU A C 1
ATOM 2785 O O . GLU A 1 354 ? -14.527 14.716 18.236 1.00 94.00 354 GLU A O 1
ATOM 2790 N N . LEU A 1 355 ? -13.208 13.204 17.233 1.00 97.12 355 LEU A N 1
ATOM 2791 C CA . LEU A 1 355 ? -13.044 13.993 16.004 1.00 97.12 355 LEU A CA 1
ATOM 2792 C C . LEU A 1 355 ? -14.395 14.268 15.329 1.00 97.12 355 LEU A C 1
ATOM 2794 O O . LEU A 1 355 ? -14.691 15.417 15.004 1.00 97.12 355 LEU A O 1
ATOM 2798 N N . LEU A 1 356 ? -15.263 13.255 15.204 1.00 96.31 356 LEU A N 1
ATOM 2799 C CA . LEU A 1 356 ? -16.625 13.440 14.691 1.00 96.31 356 LEU A CA 1
ATOM 2800 C C . LEU A 1 356 ? -17.408 14.478 15.510 1.00 96.31 356 LEU A C 1
ATOM 2802 O O . LEU A 1 356 ? -18.104 15.314 14.934 1.00 96.31 356 LEU A O 1
ATOM 2806 N N . ARG A 1 357 ? -17.285 14.475 16.844 1.00 96.00 357 ARG A N 1
ATOM 2807 C CA . ARG A 1 357 ? -17.922 15.491 17.701 1.00 96.00 357 ARG A CA 1
ATOM 2808 C C . ARG A 1 357 ? -17.347 16.885 17.468 1.00 96.00 357 ARG A C 1
ATOM 2810 O O . ARG A 1 357 ? -18.123 17.839 17.438 1.00 96.00 357 ARG A O 1
ATOM 2817 N N . CYS A 1 358 ? -16.032 17.017 17.284 1.00 97.81 358 CYS A N 1
ATOM 2818 C CA . CYS A 1 358 ? -15.401 18.283 16.907 1.00 97.81 358 CYS A CA 1
ATOM 2819 C C . CYS A 1 358 ? -15.968 18.807 15.582 1.00 97.81 358 CYS A C 1
ATOM 2821 O O . CYS A 1 358 ? -16.403 19.956 15.529 1.00 97.81 358 CYS A O 1
ATOM 2823 N N . PHE A 1 359 ? -16.056 17.965 14.548 1.00 97.88 359 PHE A N 1
ATOM 2824 C CA . PHE A 1 359 ? -16.636 18.358 13.260 1.00 97.88 359 PHE A CA 1
ATOM 2825 C C . PHE A 1 359 ? -18.108 18.764 13.403 1.00 97.88 359 PHE A C 1
ATOM 2827 O O . PHE A 1 359 ? -18.516 19.807 12.894 1.00 97.88 359 PHE A O 1
ATOM 2834 N N . GLY A 1 360 ? -18.901 17.986 14.148 1.00 96.75 360 GLY A N 1
ATOM 2835 C CA . GLY A 1 360 ? -20.316 18.274 14.393 1.00 96.75 360 GLY A CA 1
ATOM 2836 C C . GLY A 1 360 ? -20.544 19.597 15.129 1.00 96.75 360 GLY A C 1
ATOM 2837 O O . GLY A 1 360 ? -21.411 20.371 14.733 1.00 96.75 360 GLY A O 1
ATOM 2838 N N . LYS A 1 361 ? -19.722 19.916 16.142 1.00 96.88 361 LYS A N 1
ATOM 2839 C CA . LYS A 1 361 ? -19.752 21.224 16.831 1.00 96.88 361 LYS A CA 1
ATOM 2840 C C . LYS A 1 361 ? -19.463 22.395 15.890 1.00 96.88 361 LYS A C 1
ATOM 2842 O O . LYS A 1 361 ? -19.937 23.497 16.141 1.00 96.88 361 LYS A O 1
ATOM 2847 N N . LYS A 1 362 ? -18.706 22.153 14.818 1.00 97.25 362 LYS A N 1
ATOM 2848 C CA . LYS A 1 362 ? -18.377 23.137 13.778 1.00 97.25 362 LYS A CA 1
ATOM 2849 C C . LYS A 1 362 ? -19.336 23.083 12.577 1.00 97.25 362 LYS A C 1
ATOM 2851 O O . LYS A 1 362 ? -19.045 23.680 11.549 1.00 97.25 362 LYS A O 1
ATOM 2856 N N . GLY A 1 363 ? -20.473 22.390 12.701 1.00 95.31 363 GLY A N 1
ATOM 2857 C CA . GLY A 1 363 ? -21.545 22.376 11.701 1.00 95.31 363 GLY A CA 1
ATOM 2858 C C . GLY A 1 363 ? -21.463 21.262 10.652 1.00 95.31 363 GLY A C 1
ATOM 2859 O O . GLY A 1 363 ? -22.270 21.250 9.727 1.00 95.31 363 GLY A O 1
ATOM 2860 N N . ALA A 1 364 ? -20.532 20.309 10.772 1.00 95.25 364 ALA A N 1
ATOM 2861 C CA . ALA A 1 364 ? -20.436 19.202 9.821 1.00 95.25 364 ALA A CA 1
ATOM 2862 C C . ALA A 1 364 ? -21.625 18.234 9.928 1.00 95.25 364 ALA A C 1
ATOM 2864 O O . ALA A 1 364 ? -22.039 17.847 11.026 1.00 95.25 364 ALA A O 1
ATOM 2865 N N . ASN A 1 365 ? -22.098 17.726 8.786 1.00 92.88 365 ASN A N 1
ATOM 2866 C CA . ASN A 1 365 ? -23.031 16.604 8.762 1.00 92.88 365 ASN A CA 1
ATOM 2867 C C . ASN A 1 365 ? -22.304 15.282 9.068 1.00 92.88 365 ASN A C 1
ATOM 2869 O O . ASN A 1 365 ? -21.938 14.518 8.177 1.00 92.88 365 ASN A O 1
ATOM 2873 N N . ILE A 1 366 ? -22.160 14.964 10.354 1.00 93.06 366 ILE A N 1
ATOM 2874 C CA . ILE A 1 366 ? -21.497 13.736 10.822 1.00 93.06 366 ILE A CA 1
ATOM 2875 C C . ILE A 1 366 ? -22.202 12.435 10.399 1.00 93.06 366 ILE A C 1
ATOM 2877 O O . ILE A 1 366 ? -21.691 11.347 10.662 1.00 93.06 366 ILE A O 1
ATOM 2881 N N . ARG A 1 367 ? -23.410 12.500 9.820 1.00 89.56 367 ARG A N 1
ATOM 2882 C CA . ARG A 1 367 ? -24.085 11.316 9.266 1.00 89.56 367 ARG A CA 1
ATOM 2883 C C . ARG A 1 367 ? -23.503 10.901 7.918 1.00 89.56 367 ARG A C 1
ATOM 2885 O O . ARG A 1 367 ? -23.595 9.723 7.605 1.00 89.56 367 ARG A O 1
ATOM 2892 N N . ALA A 1 368 ? -22.911 11.837 7.177 1.00 88.56 368 ALA A N 1
ATOM 2893 C CA . ALA A 1 368 ? -22.267 11.572 5.892 1.00 88.56 368 ALA A CA 1
ATOM 2894 C C . ALA A 1 368 ? -20.840 11.011 6.043 1.00 88.56 368 ALA A C 1
ATOM 2896 O O . ALA A 1 368 ? -20.280 10.487 5.088 1.00 88.56 368 ALA A O 1
ATOM 2897 N N . LEU A 1 369 ? -20.248 11.116 7.238 1.00 93.75 369 LEU A N 1
ATOM 2898 C CA . LEU A 1 369 ? -18.914 10.594 7.519 1.00 93.75 369 LEU A CA 1
ATOM 2899 C C . LEU A 1 369 ? -18.955 9.090 7.834 1.00 93.75 369 LEU A C 1
ATOM 2901 O O . LEU A 1 369 ? -19.881 8.641 8.527 1.00 93.75 369 LEU A O 1
ATOM 2905 N N . PRO A 1 370 ? -17.948 8.314 7.385 1.00 91.75 370 PRO A N 1
ATOM 2906 C CA . PRO A 1 370 ? -17.845 6.903 7.728 1.00 91.75 370 PRO A CA 1
ATOM 2907 C C . PRO A 1 370 ? -17.730 6.745 9.243 1.00 91.75 370 PRO A C 1
ATOM 2909 O O . PRO A 1 370 ? -17.163 7.583 9.935 1.00 91.75 370 PRO A O 1
ATOM 2912 N N . LYS A 1 371 ? -18.287 5.667 9.789 1.00 86.88 371 LYS A N 1
ATOM 2913 C CA . LYS A 1 371 ? -18.234 5.391 11.227 1.00 86.88 371 LYS A CA 1
ATOM 2914 C C . LYS A 1 371 ? -17.696 4.000 11.432 1.00 86.88 371 LYS A C 1
ATOM 2916 O O . LYS A 1 371 ? -18.284 3.050 10.922 1.00 86.88 371 LYS A O 1
ATOM 2921 N N . ILE A 1 372 ? -16.655 3.888 12.250 1.00 80.44 372 ILE A N 1
ATOM 2922 C CA . ILE A 1 372 ? -16.272 2.604 12.827 1.00 80.44 372 ILE A CA 1
ATOM 2923 C C . ILE A 1 372 ? -17.442 2.189 13.718 1.00 80.44 372 ILE A C 1
ATOM 2925 O O . ILE A 1 372 ? -17.645 2.757 14.799 1.00 80.44 372 ILE A O 1
ATOM 2929 N N . ARG A 1 373 ? -18.280 1.262 13.246 1.00 63.81 373 ARG A N 1
ATOM 2930 C CA . ARG A 1 373 ? -19.269 0.635 14.124 1.00 63.81 373 ARG A CA 1
ATOM 2931 C C . ARG A 1 373 ? -18.514 -0.242 15.105 1.00 63.81 373 ARG A C 1
ATOM 2933 O O . ARG A 1 373 ? -17.500 -0.837 14.760 1.00 63.81 373 ARG A O 1
ATOM 2940 N N . ARG A 1 374 ? -18.998 -0.278 16.347 1.00 59.66 374 ARG A N 1
ATOM 2941 C CA . ARG A 1 374 ? -18.463 -1.195 17.349 1.00 59.66 374 ARG A CA 1
ATOM 2942 C C . ARG A 1 374 ? -18.482 -2.595 16.757 1.00 59.66 374 ARG A C 1
ATOM 2944 O O . ARG A 1 374 ? -19.509 -3.040 16.255 1.00 59.66 374 ARG A O 1
ATOM 2951 N N . THR A 1 375 ? -17.328 -3.240 16.815 1.00 63.41 375 THR A N 1
ATOM 2952 C CA . THR A 1 375 ? -17.183 -4.658 16.512 1.00 63.41 375 THR A CA 1
ATOM 2953 C C . THR A 1 375 ? -18.039 -5.480 17.452 1.00 63.41 375 THR A C 1
ATOM 2955 O O . THR A 1 375 ? -18.441 -6.551 17.048 1.00 63.41 375 THR A O 1
ATOM 2958 N N . LEU A 1 376 ? -18.335 -4.978 18.657 1.00 69.38 376 LEU A N 1
ATOM 2959 C CA . LEU A 1 376 ? -19.131 -5.627 19.694 1.00 69.38 376 LEU A CA 1
ATOM 2960 C C . LEU A 1 376 ? -20.613 -5.793 19.312 1.00 69.38 376 LEU A C 1
ATOM 2962 O O . LEU A 1 376 ? -21.183 -4.921 18.651 1.00 69.38 376 LEU A O 1
ATOM 2966 N N . PRO A 1 377 ? -21.263 -6.873 19.783 1.00 67.56 377 PRO A N 1
ATOM 2967 C CA . PRO A 1 377 ? -22.670 -7.138 19.495 1.00 67.56 377 PRO A CA 1
ATOM 2968 C C . PRO A 1 377 ? -23.613 -6.151 20.208 1.00 67.56 377 PRO A C 1
ATOM 2970 O O . PRO A 1 377 ? -24.683 -5.850 19.684 1.00 67.56 377 PRO A O 1
ATOM 2973 N N . ASP A 1 378 ? -23.203 -5.601 21.359 1.00 69.31 378 ASP A N 1
ATOM 2974 C CA . ASP A 1 378 ? -23.928 -4.561 22.096 1.00 69.31 378 ASP A CA 1
ATOM 2975 C C . ASP A 1 378 ? -23.036 -3.329 22.327 1.00 69.31 378 ASP A C 1
ATOM 2977 O O . ASP A 1 378 ? -21.883 -3.415 22.749 1.00 69.31 378 ASP A O 1
ATOM 2981 N N . SER A 1 379 ? -23.599 -2.152 22.066 1.00 60.66 379 SER A N 1
ATOM 2982 C CA . SER A 1 379 ? -22.971 -0.857 22.312 1.00 60.66 379 SER A CA 1
ATOM 2983 C C . SER A 1 379 ? -22.765 -0.517 23.795 1.00 60.66 379 SER A C 1
ATOM 2985 O O . SER A 1 379 ? -21.954 0.355 24.102 1.00 60.66 379 SER A O 1
ATOM 2987 N N . ASN A 1 380 ? -23.462 -1.175 24.717 1.00 71.88 380 ASN A N 1
ATOM 2988 C CA . ASN A 1 380 ? -23.307 -0.940 26.155 1.00 71.88 380 ASN A CA 1
ATOM 2989 C C . ASN A 1 380 ? -22.272 -1.861 26.810 1.00 71.88 380 ASN A C 1
ATOM 2991 O O . ASN A 1 380 ? -22.011 -1.740 28.004 1.00 71.88 380 ASN A O 1
ATOM 2995 N N . LEU A 1 381 ? -21.682 -2.771 26.037 1.00 78.38 381 LEU A N 1
ATOM 2996 C CA . LEU A 1 381 ? -20.735 -3.757 26.529 1.00 78.38 381 LEU A CA 1
ATOM 2997 C C . LEU A 1 381 ? -19.399 -3.066 26.857 1.00 78.38 381 LEU A C 1
ATOM 2999 O O . LEU A 1 381 ? -18.819 -2.377 26.014 1.00 78.38 381 LEU A O 1
ATOM 3003 N N . ILE A 1 382 ? -18.941 -3.207 28.104 1.00 79.94 382 ILE A N 1
ATOM 3004 C CA . ILE A 1 382 ? -17.691 -2.621 28.604 1.00 79.94 382 ILE A CA 1
ATOM 3005 C C . ILE A 1 382 ? -16.715 -3.763 28.871 1.00 79.94 382 ILE A C 1
ATOM 3007 O O . ILE A 1 382 ? -16.958 -4.606 29.734 1.00 79.94 382 ILE A O 1
ATOM 3011 N N . LEU A 1 383 ? -15.606 -3.768 28.133 1.00 85.75 383 LEU A N 1
ATOM 3012 C CA . LEU A 1 383 ? -14.539 -4.756 28.251 1.00 85.75 383 LEU A CA 1
ATOM 3013 C C . LEU A 1 383 ? -13.306 -4.075 28.834 1.00 85.75 383 LEU A C 1
ATOM 3015 O O . LEU A 1 383 ? -12.684 -3.237 28.181 1.00 85.75 383 LEU A O 1
ATOM 3019 N N . SER A 1 384 ? -12.956 -4.418 30.068 1.00 87.50 384 SER A N 1
ATOM 3020 C CA . SER A 1 384 ? -11.846 -3.795 30.794 1.00 87.50 384 SER A CA 1
ATOM 3021 C C . SER A 1 384 ? -10.580 -4.650 30.787 1.00 87.50 384 SER A C 1
ATOM 3023 O O . SER A 1 384 ? -9.504 -4.144 31.097 1.00 87.50 384 SER A O 1
ATOM 3025 N N . ASN A 1 385 ? -10.695 -5.9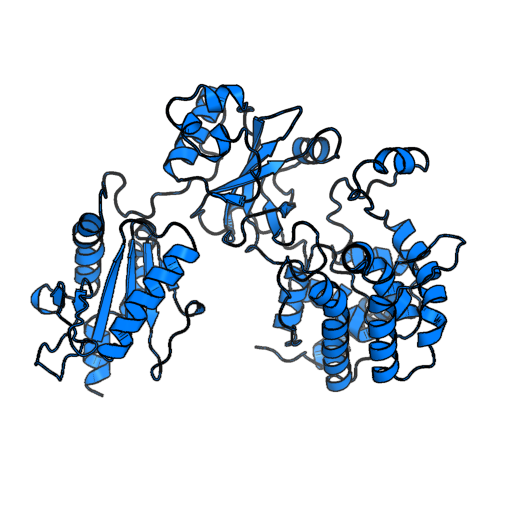44 30.481 1.00 89.06 385 ASN A N 1
ATOM 3026 C CA . ASN A 1 385 ? -9.593 -6.904 30.497 1.00 89.06 385 ASN A CA 1
ATOM 3027 C C . ASN A 1 385 ? -9.911 -8.149 29.638 1.00 89.06 385 ASN A C 1
ATOM 3029 O O . ASN A 1 385 ? -10.991 -8.271 29.062 1.00 89.06 385 ASN A O 1
ATOM 3033 N N . GLU A 1 386 ? -8.963 -9.088 29.574 1.00 94.50 386 GLU A N 1
ATOM 3034 C CA . GLU A 1 386 ? -9.101 -10.373 28.866 1.00 94.50 386 GLU A CA 1
ATOM 3035 C C . GLU A 1 386 ? -10.280 -11.209 29.375 1.00 94.50 386 GLU A C 1
ATOM 3037 O O . GLU A 1 386 ? -11.034 -11.758 28.577 1.00 94.50 386 GLU A O 1
ATOM 3042 N N . ARG A 1 387 ? -10.512 -11.243 30.691 1.00 94.44 387 ARG A N 1
ATOM 3043 C CA . ARG A 1 387 ? -11.599 -12.029 31.285 1.00 94.44 387 ARG A CA 1
ATOM 3044 C C . ARG A 1 387 ? -12.980 -11.519 30.873 1.00 94.44 387 ARG A C 1
ATOM 3046 O O . ARG A 1 387 ? -13.894 -12.325 30.712 1.00 94.44 387 ARG A O 1
ATOM 3053 N N . ASP A 1 388 ? -13.134 -10.216 30.666 1.00 94.62 388 ASP A N 1
ATOM 3054 C CA . ASP A 1 388 ? -14.380 -9.661 30.137 1.00 94.62 388 ASP A CA 1
ATOM 3055 C C . ASP A 1 388 ? -14.641 -10.152 28.706 1.00 94.62 388 ASP A C 1
ATOM 3057 O O . ASP A 1 388 ? -15.772 -10.513 28.386 1.00 94.62 388 ASP A O 1
ATOM 3061 N N . VAL A 1 389 ? -13.603 -10.236 27.862 1.00 94.69 389 VAL A N 1
ATOM 3062 C CA . VAL A 1 389 ? -13.709 -10.804 26.504 1.00 94.69 389 VAL A CA 1
ATOM 3063 C C . VAL A 1 389 ? -14.113 -12.276 26.573 1.00 94.69 389 VAL A C 1
ATOM 3065 O O . VAL A 1 389 ? -15.021 -12.705 25.862 1.00 94.69 389 VAL A O 1
ATOM 3068 N N . GLU A 1 390 ? -13.481 -13.046 27.458 1.00 96.31 390 GLU A N 1
ATOM 3069 C CA . GLU A 1 390 ? -13.806 -14.457 27.665 1.00 96.31 390 GLU A CA 1
ATOM 3070 C C . GLU A 1 390 ? -15.296 -14.660 28.009 1.00 96.31 390 GLU A C 1
ATOM 3072 O O . GLU A 1 390 ? -16.010 -15.403 27.336 1.00 96.31 390 GLU A O 1
ATOM 3077 N N . VAL A 1 391 ? -15.786 -13.976 29.044 1.00 95.00 391 VAL A N 1
ATOM 3078 C CA . VAL A 1 391 ? -17.130 -14.219 29.591 1.00 95.00 391 VAL A CA 1
ATOM 3079 C C . VAL A 1 391 ? -18.221 -13.576 28.743 1.00 95.00 391 VAL A C 1
ATOM 3081 O O . VAL A 1 391 ? -19.271 -14.176 28.531 1.00 95.00 391 VAL A O 1
ATOM 3084 N N . GLN A 1 392 ? -18.005 -12.349 28.267 1.00 94.75 392 GLN A N 1
ATOM 3085 C CA . GLN A 1 392 ? -19.061 -11.575 27.611 1.00 94.75 392 GLN A CA 1
ATOM 3086 C C . GLN A 1 392 ? -19.117 -11.797 26.095 1.00 94.75 392 GLN A C 1
ATOM 3088 O O . GLN A 1 392 ? -20.133 -11.473 25.482 1.00 94.75 392 GLN A O 1
ATOM 3093 N N . LEU A 1 393 ? -18.059 -12.343 25.480 1.00 94.44 393 LEU A N 1
ATOM 3094 C CA . LEU A 1 393 ? -17.997 -12.558 24.030 1.00 94.44 393 LEU A CA 1
ATOM 3095 C C . LEU A 1 393 ? -17.713 -14.015 23.655 1.00 94.44 393 LEU A C 1
ATOM 3097 O O . LEU A 1 393 ? -18.485 -14.610 22.899 1.00 94.44 393 LEU A O 1
ATOM 3101 N N . VAL A 1 394 ? -16.641 -14.612 24.190 1.00 96.38 394 VAL A N 1
ATOM 3102 C CA . VAL A 1 394 ? -16.224 -15.975 23.815 1.00 96.38 394 VAL A CA 1
ATOM 3103 C C . VAL A 1 394 ? -17.241 -17.017 24.267 1.00 96.38 394 VAL A C 1
ATOM 3105 O O . VAL A 1 394 ? -17.704 -17.800 23.443 1.00 96.38 394 VAL A O 1
ATOM 3108 N N . GLU A 1 395 ? -17.621 -17.038 25.544 1.00 96.50 395 GLU A N 1
ATOM 3109 C CA . GLU A 1 395 ? -18.565 -18.036 26.068 1.00 96.50 395 GLU A CA 1
ATOM 3110 C C . GLU A 1 395 ? -19.934 -18.002 25.341 1.00 96.50 395 GLU A C 1
ATOM 3112 O O . GLU A 1 395 ? -20.402 -19.068 24.923 1.00 96.50 395 GLU A O 1
ATOM 3117 N N . PRO A 1 396 ? -20.551 -16.829 25.070 1.00 95.25 396 PRO A N 1
ATOM 3118 C CA . PRO A 1 396 ? -21.740 -16.737 24.219 1.00 95.25 396 PRO A CA 1
ATOM 3119 C C . PRO A 1 396 ? -21.529 -17.255 22.792 1.00 95.25 396 PRO A C 1
ATOM 3121 O O . PRO A 1 396 ? -22.411 -17.919 22.241 1.00 95.25 396 PRO A O 1
ATOM 3124 N N . LEU A 1 397 ? -20.372 -16.984 22.179 1.00 95.62 397 LEU A N 1
ATOM 3125 C CA . LEU A 1 397 ? -20.045 -17.516 20.856 1.00 95.62 397 LEU A CA 1
ATOM 3126 C C . LEU A 1 397 ? -19.939 -19.046 20.876 1.00 95.62 397 LEU A C 1
ATOM 3128 O O . LEU A 1 397 ? -20.501 -19.706 20.002 1.00 95.62 397 LEU A O 1
ATOM 3132 N N . LEU A 1 398 ? -19.272 -19.619 21.881 1.00 96.50 398 LEU A N 1
ATOM 3133 C CA . LEU A 1 398 ? -19.150 -21.069 22.037 1.00 96.50 398 LEU A CA 1
ATOM 3134 C C . LEU A 1 398 ? -20.519 -21.735 22.214 1.00 96.50 398 LEU A C 1
ATOM 3136 O O . LEU A 1 398 ? -20.781 -22.756 21.577 1.00 96.50 398 LEU A O 1
ATOM 3140 N N . ALA A 1 399 ? -21.412 -21.124 22.998 1.00 96.25 399 ALA A N 1
ATOM 3141 C CA . ALA A 1 399 ? -22.790 -21.590 23.147 1.00 96.25 399 ALA A CA 1
ATOM 3142 C C . ALA A 1 399 ? -23.527 -21.636 21.800 1.00 96.25 399 ALA A C 1
ATOM 3144 O O . ALA A 1 399 ? -24.165 -22.635 21.468 1.00 96.25 399 ALA A O 1
ATOM 3145 N N . ARG A 1 400 ? -23.383 -20.589 20.979 1.00 95.12 400 ARG A N 1
ATOM 3146 C CA . ARG A 1 400 ? -23.973 -20.540 19.631 1.00 95.12 400 ARG A CA 1
ATOM 3147 C C . ARG A 1 400 ? -23.379 -21.580 18.680 1.00 95.12 400 ARG A C 1
ATOM 3149 O O . ARG A 1 400 ? -24.102 -22.097 17.836 1.00 95.12 400 ARG A O 1
ATOM 3156 N N . LEU A 1 401 ? -22.093 -21.910 18.821 1.00 95.88 401 LEU A N 1
ATOM 3157 C CA . LEU A 1 401 ? -21.428 -22.997 18.084 1.00 95.88 401 LEU A CA 1
ATOM 3158 C C . LEU A 1 401 ? -21.840 -24.405 18.571 1.00 95.88 401 LEU A C 1
ATOM 3160 O O . LEU A 1 401 ? -21.379 -25.410 18.021 1.00 95.88 401 LEU A O 1
ATOM 3164 N N . GLY A 1 402 ? -22.713 -24.490 19.580 1.00 96.06 402 GLY A N 1
ATOM 3165 C CA . GLY A 1 402 ? -23.262 -25.732 20.124 1.00 96.06 402 GLY A CA 1
ATOM 3166 C C . GLY A 1 402 ? -22.466 -26.320 21.290 1.00 96.06 402 GLY A C 1
ATOM 3167 O O . GLY A 1 402 ? -22.785 -27.418 21.747 1.00 96.06 402 GLY A O 1
ATOM 3168 N N . TYR A 1 403 ? -21.437 -25.627 21.779 1.00 96.75 403 TYR A N 1
ATOM 3169 C CA . TYR A 1 403 ? -20.668 -26.061 22.941 1.00 96.75 403 TYR A CA 1
ATOM 3170 C C . TYR A 1 403 ? -21.344 -25.658 24.251 1.00 96.75 403 TYR A C 1
ATOM 3172 O O . TYR A 1 403 ? -21.999 -24.629 24.364 1.00 96.75 403 TYR A O 1
ATOM 3180 N N . THR A 1 404 ? -21.133 -26.467 25.276 1.00 95.62 404 THR A N 1
ATOM 3181 C CA . THR A 1 404 ? -21.592 -26.242 26.647 1.00 95.62 404 THR A CA 1
ATOM 3182 C C . THR A 1 404 ? -20.396 -26.259 27.590 1.00 95.62 404 THR A C 1
ATOM 3184 O O . THR A 1 404 ? -19.333 -26.748 27.222 1.00 95.62 404 THR A O 1
ATOM 3187 N N . GLN A 1 405 ? -20.553 -25.780 28.826 1.00 92.75 405 GLN A N 1
ATOM 3188 C CA . GLN A 1 405 ? -19.440 -25.702 29.785 1.00 92.75 405 GLN A CA 1
ATOM 3189 C C . GLN A 1 405 ? -18.724 -27.039 30.041 1.00 92.75 405 GLN A C 1
ATOM 3191 O O . GLN A 1 405 ? -17.549 -27.037 30.390 1.00 92.75 405 GLN A O 1
ATOM 3196 N N . SER A 1 406 ? -19.395 -28.181 29.853 1.00 93.31 406 SER A N 1
ATOM 3197 C CA . SER A 1 406 ? -18.775 -29.508 29.976 1.00 93.31 406 SER A CA 1
ATOM 3198 C C . SER A 1 406 ? -17.897 -29.894 28.782 1.00 93.31 406 SER A C 1
ATOM 3200 O O . SER A 1 406 ? -17.136 -30.855 28.870 1.00 93.31 406 SER A O 1
ATOM 3202 N N . ASP A 1 407 ? -17.983 -29.159 27.674 1.00 95.19 407 ASP A N 1
ATOM 3203 C CA . ASP A 1 407 ? -17.205 -29.402 26.466 1.00 95.19 407 ASP A CA 1
ATOM 3204 C C . ASP A 1 407 ? -15.846 -28.700 26.484 1.00 95.19 407 ASP A C 1
ATOM 3206 O O . ASP A 1 407 ? -15.075 -28.899 25.552 1.00 95.19 407 ASP A O 1
ATOM 3210 N N . TRP A 1 408 ? -15.516 -27.884 27.488 1.00 95.31 408 TRP A N 1
ATOM 3211 C CA . TRP A 1 408 ? -14.214 -27.222 27.549 1.00 95.31 408 TRP A CA 1
ATOM 3212 C C . TRP A 1 408 ? -13.593 -27.224 28.936 1.00 95.31 408 TRP A C 1
ATOM 3214 O O . TRP A 1 408 ? -14.266 -27.232 29.963 1.00 95.31 408 TRP A O 1
ATOM 3224 N N . ILE A 1 409 ? -12.265 -27.165 28.954 1.00 94.44 409 ILE A N 1
ATOM 3225 C CA . ILE A 1 409 ? -11.477 -26.941 30.161 1.00 94.44 409 ILE A CA 1
ATOM 3226 C C . ILE A 1 409 ? -10.853 -25.557 30.038 1.00 94.44 409 ILE A C 1
ATOM 3228 O O . ILE A 1 409 ? -10.079 -25.302 29.112 1.00 94.44 409 ILE A O 1
ATOM 3232 N N . ARG A 1 410 ? -11.195 -24.667 30.973 1.00 94.69 410 ARG A N 1
ATOM 3233 C CA . ARG A 1 410 ? -10.559 -23.354 31.072 1.00 94.69 410 ARG A CA 1
ATOM 3234 C C . ARG A 1 410 ? -9.157 -23.514 31.661 1.00 94.69 410 ARG A C 1
ATOM 3236 O O . ARG A 1 410 ? -9.009 -24.205 32.668 1.00 94.69 410 ARG A O 1
ATOM 3243 N N . GLN A 1 411 ? -8.153 -22.874 31.063 1.00 92.00 411 GLN A N 1
ATOM 3244 C CA . GLN A 1 411 ? -6.762 -22.900 31.536 1.00 92.00 411 GLN A CA 1
ATOM 3245 C C . GLN A 1 411 ? -6.224 -24.326 31.739 1.00 92.00 411 GLN A C 1
ATOM 3247 O O . GLN A 1 411 ? -5.692 -24.670 32.797 1.00 92.00 411 GLN A O 1
ATOM 3252 N N . LEU A 1 412 ? -6.363 -25.177 30.716 1.00 90.38 41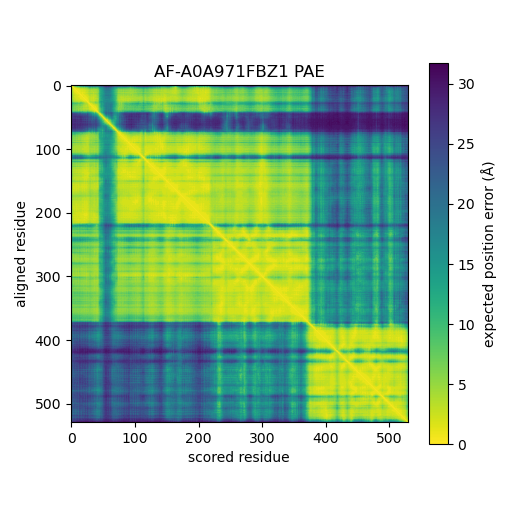2 LEU A N 1
ATOM 3253 C CA . LEU A 1 412 ? -5.840 -26.547 30.741 1.00 90.38 412 LEU A CA 1
ATOM 3254 C C . LEU A 1 412 ? -4.309 -26.521 30.932 1.00 90.38 412 LEU A C 1
ATOM 3256 O O . LEU A 1 412 ? -3.611 -25.993 30.072 1.00 90.38 412 LEU A O 1
ATOM 3260 N N . PRO A 1 413 ? -3.739 -27.106 32.001 1.00 86.50 413 PRO A N 1
ATOM 3261 C CA . PRO A 1 413 ? -2.292 -27.141 32.175 1.00 86.50 413 PRO A CA 1
ATOM 3262 C C . PRO A 1 413 ? -1.627 -28.031 31.122 1.00 86.50 413 PRO A C 1
ATOM 3264 O O . PRO A 1 413 ? -1.795 -29.250 31.131 1.00 86.50 413 PRO A O 1
ATOM 3267 N N . VAL A 1 414 ? -0.787 -27.441 30.273 1.00 82.06 414 VAL A N 1
ATOM 3268 C CA . VAL A 1 414 ? -0.026 -28.164 29.249 1.00 82.06 414 VAL A CA 1
ATOM 3269 C C . VAL A 1 414 ? 1.464 -28.107 29.557 1.00 82.06 414 VAL A C 1
ATOM 3271 O O . VAL A 1 414 ? 2.056 -27.039 29.707 1.00 82.06 414 VAL A O 1
ATOM 3274 N N . LYS A 1 415 ? 2.107 -29.273 29.645 1.00 77.88 415 LYS A N 1
ATOM 3275 C CA . LYS A 1 415 ? 3.548 -29.372 29.904 1.00 77.88 415 LYS A CA 1
ATOM 3276 C C . LYS A 1 415 ? 4.343 -29.253 28.597 1.00 77.88 415 LYS A C 1
ATOM 3278 O O . LYS A 1 415 ? 4.184 -30.100 27.714 1.00 77.88 415 LYS A O 1
ATOM 3283 N N . MET A 1 416 ? 5.245 -28.269 28.515 1.00 71.94 416 MET A N 1
ATOM 3284 C CA . MET A 1 416 ? 6.118 -28.034 27.341 1.00 71.94 416 MET A CA 1
ATOM 3285 C C . MET A 1 416 ? 7.578 -28.476 27.562 1.00 71.94 416 MET A C 1
ATOM 3287 O O . MET A 1 416 ? 8.461 -28.117 26.794 1.00 71.94 416 MET A O 1
ATOM 3291 N N . GLY A 1 417 ? 7.870 -29.218 28.636 1.00 69.00 417 GLY A N 1
ATOM 3292 C CA . GLY A 1 417 ? 9.234 -29.640 28.972 1.00 69.00 417 GLY A CA 1
ATOM 3293 C C . GLY A 1 417 ? 9.454 -29.794 30.476 1.00 69.00 417 GLY A C 1
ATOM 3294 O O . GLY A 1 417 ? 8.501 -29.925 31.252 1.00 69.00 417 GLY A O 1
ATOM 3295 N N . ARG A 1 418 ? 10.716 -29.802 30.926 1.00 64.75 418 ARG A N 1
ATOM 3296 C CA . ARG A 1 418 ? 11.029 -29.789 32.366 1.00 64.75 418 ARG A CA 1
ATOM 3297 C C . ARG A 1 418 ? 10.706 -28.405 32.941 1.00 64.75 418 ARG A C 1
ATOM 3299 O O . ARG A 1 418 ? 11.290 -27.417 32.527 1.00 64.75 418 ARG A O 1
ATOM 3306 N N . GLY A 1 419 ? 9.766 -28.347 33.884 1.00 66.69 419 GLY A N 1
ATOM 3307 C CA . GLY A 1 419 ? 9.436 -27.137 34.652 1.00 66.69 419 GLY A CA 1
ATOM 3308 C C . GLY A 1 419 ? 8.492 -26.130 33.982 1.00 66.69 419 GLY A C 1
ATOM 3309 O O . GLY A 1 419 ? 7.926 -25.310 34.691 1.00 66.69 419 GLY A O 1
ATOM 3310 N N . TYR A 1 420 ? 8.256 -26.208 32.668 1.00 68.88 420 TYR A N 1
ATOM 3311 C CA . TYR A 1 420 ? 7.424 -25.229 31.957 1.00 68.88 420 TYR A CA 1
ATOM 3312 C C . TYR A 1 420 ? 5.987 -25.721 31.737 1.00 68.88 420 TYR A C 1
ATOM 3314 O O . TYR A 1 420 ? 5.766 -26.822 31.211 1.00 68.88 420 TYR A O 1
ATOM 3322 N N . ARG A 1 421 ? 5.014 -24.892 32.130 1.00 78.00 421 ARG A N 1
ATOM 3323 C CA . ARG A 1 421 ? 3.581 -25.100 31.896 1.00 78.00 421 ARG A CA 1
ATOM 3324 C C . ARG A 1 421 ? 2.991 -23.891 31.185 1.00 78.00 421 ARG A C 1
ATOM 3326 O O . ARG A 1 421 ? 3.317 -22.764 31.540 1.00 78.00 421 ARG A O 1
ATOM 3333 N N . VAL A 1 422 ? 2.109 -24.153 30.232 1.00 79.69 422 VAL A N 1
ATOM 3334 C CA . VAL A 1 422 ? 1.290 -23.146 29.550 1.00 79.69 422 VAL A CA 1
ATOM 3335 C C . VAL A 1 422 ? -0.183 -23.473 29.737 1.00 79.69 422 VAL A C 1
ATOM 3337 O O . VAL A 1 422 ? -0.521 -24.616 30.049 1.00 79.69 422 VAL A O 1
ATOM 3340 N N . TYR A 1 423 ? -1.034 -22.466 29.576 1.00 87.12 423 TYR A N 1
ATOM 3341 C CA . TYR A 1 423 ? -2.453 -22.544 29.895 1.00 87.12 423 TYR A CA 1
ATOM 3342 C C . TYR A 1 423 ? -3.231 -21.821 28.788 1.00 87.12 423 TYR A C 1
ATOM 3344 O O . TYR A 1 423 ? -3.383 -20.609 28.894 1.00 87.12 423 TYR A O 1
ATOM 3352 N N . PRO A 1 424 ? -3.668 -22.509 27.714 1.00 90.31 424 PRO A N 1
ATOM 3353 C CA . PRO A 1 424 ? -4.636 -21.922 26.790 1.00 90.31 424 PRO A CA 1
ATOM 3354 C C . PRO A 1 424 ? -5.902 -21.532 27.555 1.00 90.31 424 PRO A C 1
ATOM 3356 O O . PRO A 1 424 ? -6.323 -22.281 28.445 1.00 90.31 424 PRO A O 1
ATOM 3359 N N . ASP A 1 425 ? -6.526 -20.410 27.197 1.00 94.38 425 ASP A N 1
ATOM 3360 C CA . ASP A 1 425 ? -7.695 -19.919 27.933 1.00 94.38 425 ASP A CA 1
ATOM 3361 C C . ASP A 1 425 ? -8.839 -20.928 27.898 1.00 94.38 425 ASP A C 1
ATOM 3363 O O . ASP A 1 425 ? -9.345 -21.300 28.955 1.00 94.38 425 ASP A O 1
ATOM 3367 N N . TYR A 1 426 ? -9.167 -21.468 26.719 1.00 96.94 426 TYR A N 1
ATOM 3368 C CA . TYR A 1 426 ? -10.141 -22.551 26.567 1.00 96.94 426 TYR A CA 1
ATOM 3369 C C . TYR A 1 426 ? -9.591 -23.681 25.699 1.00 96.94 426 TYR A C 1
ATOM 3371 O O . TYR A 1 426 ? -9.177 -23.469 24.559 1.00 96.94 426 TYR A O 1
ATOM 3379 N N . ALA A 1 427 ? -9.654 -24.907 26.219 1.00 96.31 427 ALA A N 1
ATOM 3380 C CA . ALA A 1 427 ? -9.376 -26.131 25.479 1.00 96.31 427 ALA A CA 1
ATOM 3381 C C . ALA A 1 427 ? -10.671 -26.933 25.291 1.00 96.31 427 ALA A C 1
ATOM 3383 O O . ALA A 1 427 ? -11.200 -27.495 26.252 1.00 96.31 427 ALA A O 1
ATOM 3384 N N . LEU A 1 428 ? -11.189 -26.972 24.061 1.00 96.06 428 LEU A N 1
ATOM 3385 C CA . LEU A 1 428 ? -12.468 -27.599 23.732 1.00 96.06 428 LEU A CA 1
ATOM 3386 C C . LEU A 1 428 ? -12.289 -29.074 23.368 1.00 96.06 428 LEU A C 1
ATOM 3388 O O . LEU A 1 428 ? -11.336 -29.465 22.686 1.00 96.06 428 LEU A O 1
ATOM 3392 N N . LEU A 1 429 ? -13.256 -29.878 23.809 1.00 94.44 429 LEU A N 1
ATOM 3393 C CA . LEU 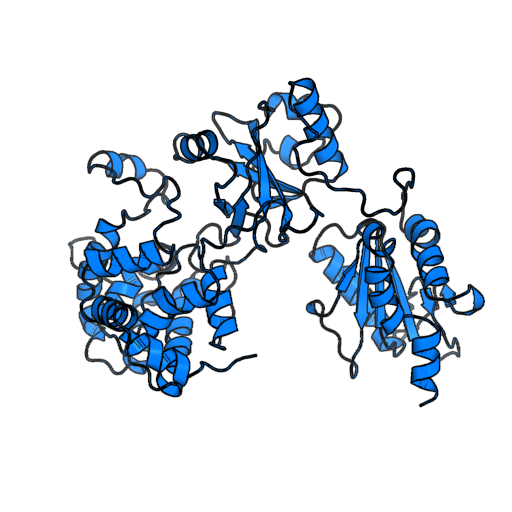A 1 429 ? -13.324 -31.331 23.683 1.00 94.44 429 LEU A CA 1
ATOM 3394 C C . LEU A 1 429 ? -12.004 -31.984 24.124 1.00 94.44 429 LEU A C 1
ATOM 3396 O O . LEU A 1 429 ? -11.448 -32.853 23.450 1.00 94.44 429 LEU A O 1
ATOM 3400 N N . ALA A 1 430 ? -11.475 -31.490 25.244 1.00 91.56 430 ALA A N 1
ATOM 3401 C CA . ALA A 1 430 ? -10.142 -31.811 25.717 1.00 91.56 430 ALA A CA 1
ATOM 3402 C C . ALA A 1 430 ? -10.081 -33.135 26.487 1.00 91.56 430 ALA A C 1
ATOM 3404 O O . ALA A 1 430 ? -10.998 -33.506 27.220 1.00 91.56 430 ALA A O 1
ATOM 3405 N N . ARG A 1 431 ? -8.937 -33.815 26.384 1.00 89.38 431 ARG A N 1
ATOM 3406 C CA . ARG A 1 431 ? -8.573 -34.959 27.222 1.00 89.38 431 ARG A CA 1
ATOM 3407 C C . ARG A 1 431 ? -7.419 -34.546 28.127 1.00 89.38 431 ARG A C 1
ATOM 3409 O O . ARG A 1 431 ? -6.293 -34.397 27.671 1.00 89.38 431 ARG A O 1
ATOM 3416 N N . ALA A 1 432 ? -7.690 -34.391 29.420 1.00 85.31 432 ALA A N 1
ATOM 3417 C CA . ALA A 1 432 ? -6.707 -33.962 30.420 1.00 85.31 432 ALA A CA 1
ATOM 3418 C C . ALA A 1 432 ? -5.950 -35.138 31.074 1.00 85.31 432 ALA A C 1
ATOM 3420 O O . ALA A 1 432 ? -5.662 -35.124 32.271 1.00 85.31 432 ALA A O 1
ATOM 3421 N N . VAL A 1 433 ? -5.651 -36.191 30.306 1.00 84.50 433 VAL A N 1
ATOM 3422 C CA . VAL A 1 433 ? -4.852 -37.316 30.809 1.00 84.50 433 VAL A CA 1
ATOM 3423 C C . VAL A 1 433 ? -3.385 -36.911 30.781 1.00 84.50 433 VAL A C 1
ATOM 3425 O O . VAL A 1 433 ? -2.854 -36.544 29.737 1.00 84.50 433 VAL A O 1
ATOM 3428 N N . ARG A 1 434 ? -2.727 -36.970 31.940 1.00 77.06 434 ARG A N 1
ATOM 3429 C CA . ARG A 1 434 ? -1.334 -36.544 32.103 1.00 77.06 434 ARG A CA 1
ATOM 3430 C C . ARG A 1 434 ? -0.413 -37.265 31.112 1.00 77.06 434 ARG A C 1
ATOM 3432 O O . ARG A 1 434 ? -0.310 -38.485 31.155 1.00 77.06 434 ARG A O 1
ATOM 3439 N N . GLY A 1 435 ? 0.306 -36.504 30.289 1.00 77.50 435 GLY A N 1
ATOM 3440 C CA . GLY A 1 435 ? 1.202 -37.021 29.245 1.00 77.50 435 GLY A CA 1
ATOM 3441 C C . GLY A 1 435 ? 0.517 -37.358 27.916 1.00 77.50 435 GLY A C 1
ATOM 3442 O O . GLY A 1 435 ? 1.204 -37.521 26.910 1.00 77.50 435 GLY A O 1
ATOM 3443 N N . GLU A 1 436 ? -0.812 -37.400 27.889 1.00 84.56 436 GLU A N 1
ATOM 3444 C CA . GLU A 1 436 ? -1.637 -37.631 26.702 1.00 84.56 436 GLU A CA 1
ATOM 3445 C C . GLU A 1 436 ? -2.587 -36.452 26.452 1.00 84.56 436 GLU A C 1
ATOM 3447 O O . GLU A 1 436 ? -3.653 -36.631 25.860 1.00 84.56 436 GLU A O 1
ATOM 3452 N N . GLU A 1 437 ? -2.223 -35.250 26.912 1.00 90.56 437 GLU A N 1
ATOM 3453 C CA . GLU A 1 437 ? -3.098 -34.090 26.808 1.00 90.56 437 GLU A CA 1
ATOM 3454 C C . GLU A 1 437 ? -3.444 -33.804 25.338 1.00 90.56 437 GLU A C 1
ATOM 3456 O O . GLU A 1 437 ? -2.572 -33.795 24.459 1.00 90.56 437 GLU A O 1
ATOM 3461 N N . SER A 1 438 ? -4.727 -33.583 25.060 1.00 91.88 438 SER A N 1
ATOM 3462 C CA . SER A 1 438 ? -5.204 -33.177 23.739 1.00 91.88 438 SER A CA 1
ATOM 3463 C C . SER A 1 438 ? -6.413 -32.261 23.836 1.00 91.88 438 SER A C 1
ATOM 3465 O O . SER A 1 438 ? -7.132 -32.264 24.835 1.00 91.88 438 SER A O 1
ATOM 3467 N N . ALA A 1 439 ? -6.633 -31.480 22.785 1.00 94.31 439 ALA A N 1
ATOM 3468 C CA . ALA A 1 439 ? -7.818 -30.659 22.580 1.00 94.31 439 ALA A CA 1
ATOM 3469 C C . ALA A 1 439 ? -8.104 -30.587 21.082 1.00 94.31 439 ALA A C 1
ATOM 3471 O O . ALA A 1 439 ? -7.213 -30.814 20.270 1.00 94.31 439 ALA A O 1
ATOM 3472 N N . VAL A 1 440 ? -9.350 -30.313 20.711 1.00 93.75 440 VAL A N 1
ATOM 3473 C CA . VAL A 1 440 ? -9.755 -30.278 19.297 1.00 93.75 440 VAL A CA 1
ATOM 3474 C C . VAL A 1 440 ? -9.697 -28.866 18.748 1.00 93.75 440 VAL A C 1
ATOM 3476 O O . VAL A 1 440 ? -9.189 -28.638 17.655 1.00 93.75 440 VAL A O 1
ATOM 3479 N N . LEU A 1 441 ? -10.183 -27.923 19.546 1.00 94.75 441 LEU A N 1
ATOM 3480 C CA . LEU A 1 441 ? -10.210 -26.503 19.247 1.00 94.75 441 LEU A CA 1
ATOM 3481 C C . LEU A 1 441 ? -9.695 -25.752 20.473 1.00 94.75 441 LEU A C 1
ATOM 3483 O O . LEU A 1 441 ? -9.998 -26.128 21.607 1.00 94.75 441 LEU A O 1
ATOM 3487 N N . LEU A 1 442 ? -8.906 -24.708 20.248 1.00 96.38 442 LEU A N 1
ATOM 3488 C CA . LEU A 1 442 ? -8.476 -23.794 21.303 1.00 96.38 442 LEU A CA 1
ATOM 3489 C C . LEU A 1 442 ? -9.116 -22.428 21.111 1.00 96.38 442 LEU A C 1
ATOM 3491 O O . LEU A 1 442 ? -9.347 -22.014 19.978 1.00 96.38 442 LEU A O 1
ATOM 3495 N N . VAL A 1 443 ? -9.341 -21.715 22.207 1.00 97.50 443 VAL A N 1
ATOM 3496 C CA . VAL A 1 443 ? -9.590 -20.274 22.169 1.00 97.50 443 VAL A CA 1
ATOM 3497 C C . VAL A 1 443 ? -8.570 -19.589 23.062 1.00 97.50 443 VAL A C 1
ATOM 3499 O O . VAL A 1 443 ? -8.392 -19.995 24.210 1.00 97.50 443 VAL A O 1
ATOM 3502 N N . GLU A 1 444 ? -7.916 -18.570 22.517 1.00 97.44 444 GLU A N 1
ATOM 3503 C CA . GLU A 1 444 ? -7.052 -17.641 23.243 1.00 97.44 444 GLU A CA 1
ATOM 3504 C C . GLU A 1 444 ? -7.712 -16.259 23.207 1.00 97.44 444 GLU A C 1
ATOM 3506 O O . GLU A 1 444 ? -8.009 -15.729 22.130 1.00 97.44 444 GLU A O 1
ATOM 3511 N N . ALA A 1 445 ? -7.959 -15.679 24.375 1.00 97.12 445 ALA A N 1
ATOM 3512 C CA . ALA A 1 445 ? -8.551 -14.363 24.519 1.00 97.12 445 ALA A CA 1
ATOM 3513 C C . ALA A 1 445 ? -7.457 -13.321 24.773 1.00 97.12 445 ALA A C 1
ATOM 3515 O O . ALA A 1 445 ? -6.550 -13.516 25.576 1.00 97.12 445 ALA A O 1
ATOM 3516 N N . LYS A 1 446 ? -7.558 -12.182 24.094 1.00 96.06 446 LYS A N 1
ATOM 3517 C CA . LYS A 1 446 ? -6.789 -10.966 24.369 1.00 96.06 446 LYS A CA 1
ATOM 3518 C C . LYS A 1 446 ? -7.764 -9.837 24.637 1.00 96.06 446 LYS A C 1
ATOM 3520 O O . LYS A 1 446 ? -8.849 -9.814 24.071 1.00 96.06 446 LYS A O 1
ATOM 3525 N N . HIS A 1 447 ? -7.390 -8.864 25.464 1.00 91.19 447 HIS A N 1
ATOM 3526 C CA . HIS A 1 447 ? -8.249 -7.693 25.658 1.00 91.19 447 HIS A CA 1
ATOM 3527 C C . HIS A 1 447 ? -8.384 -6.932 24.336 1.00 91.19 447 HIS A C 1
ATOM 3529 O O . HIS A 1 447 ? -9.486 -6.592 23.911 1.00 91.19 447 HIS A O 1
ATOM 3535 N N . ARG A 1 448 ? -7.247 -6.725 23.663 1.00 86.19 448 ARG A N 1
ATOM 3536 C CA . ARG A 1 448 ? -7.121 -5.975 22.413 1.00 86.19 448 ARG A CA 1
ATOM 3537 C C . ARG A 1 448 ? -6.100 -6.628 21.490 1.00 86.19 448 ARG A C 1
ATOM 3539 O O . ARG A 1 448 ? -5.029 -7.028 21.945 1.00 86.19 448 ARG A O 1
ATOM 3546 N N . ILE A 1 449 ? -6.380 -6.636 20.191 1.00 85.56 449 ILE A N 1
ATOM 3547 C CA . ILE A 1 449 ? -5.420 -6.946 19.122 1.00 85.56 449 ILE A CA 1
ATOM 3548 C C . ILE A 1 449 ? -5.426 -5.770 18.128 1.00 85.56 449 ILE A C 1
ATOM 3550 O O . ILE A 1 449 ? -6.068 -5.822 17.078 1.00 85.56 449 ILE A O 1
ATOM 3554 N N . PRO A 1 450 ? -4.716 -4.668 18.444 1.00 71.94 450 PRO A N 1
ATOM 3555 C CA . PRO A 1 450 ? -4.880 -3.407 17.719 1.00 71.94 450 PRO A CA 1
ATOM 3556 C C . PRO A 1 450 ? -4.138 -3.351 16.373 1.00 71.94 450 PRO A C 1
ATOM 3558 O O . PRO A 1 450 ? -4.409 -2.469 15.560 1.00 71.94 450 PRO A O 1
ATOM 3561 N N . ASN A 1 451 ? -3.158 -4.228 16.135 1.00 68.25 451 ASN A N 1
ATOM 3562 C CA . ASN A 1 451 ? -2.297 -4.187 14.947 1.00 68.25 451 ASN A CA 1
ATOM 3563 C C . ASN A 1 451 ? -1.734 -5.572 14.582 1.00 68.25 451 ASN A C 1
ATOM 3565 O O . ASN A 1 451 ? -1.843 -6.526 15.357 1.00 68.25 451 ASN A O 1
ATOM 3569 N N . ALA A 1 452 ? -1.089 -5.678 13.413 1.00 75.00 452 ALA A N 1
ATOM 3570 C CA . ALA A 1 452 ? -0.559 -6.947 12.916 1.00 75.00 452 ALA A CA 1
ATOM 3571 C C . ALA A 1 452 ? 0.560 -7.541 13.790 1.00 75.00 452 ALA A C 1
ATOM 3573 O O . ALA A 1 452 ? 0.769 -8.753 13.791 1.00 75.00 452 ALA A O 1
ATOM 3574 N N . THR A 1 453 ? 1.299 -6.719 14.538 1.00 76.69 453 THR A N 1
ATOM 3575 C CA . THR A 1 453 ? 2.355 -7.207 15.437 1.00 76.69 453 THR A CA 1
ATOM 3576 C C . THR A 1 453 ? 1.769 -7.922 16.647 1.00 76.69 453 THR A C 1
ATOM 3578 O O . THR A 1 453 ? 2.221 -9.021 16.963 1.00 76.69 453 THR A O 1
ATOM 3581 N N . GLU A 1 454 ? 0.745 -7.352 17.281 1.00 84.38 454 GLU A N 1
ATOM 3582 C CA . GLU A 1 454 ? 0.041 -8.020 18.381 1.00 84.38 454 GLU A CA 1
ATOM 3583 C C . GLU A 1 454 ? -0.719 -9.257 17.889 1.00 84.38 454 GLU A C 1
ATOM 3585 O O . GLU A 1 454 ? -0.659 -10.302 18.536 1.00 84.38 454 GLU A O 1
ATOM 3590 N N . LEU A 1 455 ? -1.309 -9.202 16.686 1.00 89.56 455 LEU A N 1
ATOM 3591 C CA . LEU A 1 455 ? -1.924 -10.376 16.062 1.00 89.56 455 LEU A CA 1
ATOM 3592 C C . LEU A 1 455 ? -0.903 -11.500 15.856 1.00 89.56 455 LEU A C 1
ATOM 3594 O O . LEU A 1 455 ? -1.173 -12.642 16.212 1.00 89.56 455 LEU A O 1
ATOM 3598 N N . ARG A 1 456 ? 0.295 -11.191 15.338 1.00 89.56 456 ARG A N 1
ATOM 3599 C CA . ARG A 1 456 ? 1.370 -12.182 15.162 1.00 89.56 456 ARG A CA 1
ATOM 3600 C C . ARG A 1 456 ? 1.806 -12.809 16.486 1.00 89.56 456 ARG A C 1
ATOM 3602 O O . ARG A 1 456 ? 2.051 -14.011 16.523 1.00 89.56 456 ARG A O 1
ATOM 3609 N N . LYS A 1 457 ? 1.908 -12.029 17.566 1.00 90.69 457 LYS A N 1
ATOM 3610 C CA . LYS A 1 457 ? 2.261 -12.559 18.894 1.00 90.69 457 LYS A CA 1
ATOM 3611 C C . LYS A 1 457 ? 1.188 -13.517 19.414 1.00 90.69 457 LYS A C 1
ATOM 3613 O O . LYS A 1 457 ? 1.524 -14.641 19.780 1.00 90.69 457 LYS A O 1
ATOM 3618 N N . ALA A 1 458 ? -0.079 -13.095 19.392 1.00 94.75 458 ALA A N 1
ATOM 3619 C CA . ALA A 1 458 ? -1.209 -13.923 19.814 1.00 94.75 458 ALA A CA 1
ATOM 3620 C C . ALA A 1 458 ? -1.330 -15.194 18.954 1.00 94.75 458 ALA A C 1
ATOM 3622 O O . ALA A 1 458 ? -1.512 -16.287 19.484 1.00 94.75 458 ALA A O 1
ATOM 3623 N N . TYR A 1 459 ? -1.121 -15.067 17.640 1.00 95.31 459 TYR A N 1
ATOM 3624 C CA . TYR A 1 459 ? -1.072 -16.182 16.700 1.00 95.31 459 TYR A CA 1
ATOM 3625 C C . TYR A 1 459 ? -0.019 -17.219 17.087 1.00 95.31 459 TYR A C 1
ATOM 3627 O O . TYR A 1 459 ? -0.356 -18.383 17.265 1.00 95.31 459 TYR A O 1
ATOM 3635 N N . TYR A 1 460 ? 1.248 -16.823 17.250 1.00 93.06 460 TYR A N 1
ATOM 3636 C CA . TYR A 1 460 ? 2.305 -17.785 17.576 1.00 93.06 460 TYR A CA 1
ATOM 3637 C C . TYR A 1 460 ? 2.123 -18.403 18.962 1.00 93.06 460 TYR A C 1
ATOM 3639 O O . TYR A 1 460 ? 2.458 -19.572 19.159 1.00 93.06 460 TYR A O 1
ATOM 3647 N N . GLN A 1 461 ? 1.557 -17.647 19.904 1.00 91.19 461 GLN A N 1
ATOM 3648 C CA . GLN A 1 461 ? 1.187 -18.172 21.211 1.00 91.19 461 GLN A CA 1
ATOM 3649 C C . GLN A 1 461 ? 0.143 -19.293 21.069 1.00 91.19 461 GLN A C 1
ATOM 3651 O O . GLN A 1 461 ? 0.420 -20.428 21.464 1.00 91.19 461 GLN A O 1
ATOM 3656 N N . ALA A 1 462 ? -1.000 -19.020 20.436 1.00 94.12 462 ALA A N 1
ATOM 3657 C CA . ALA A 1 462 ? -2.071 -20.001 20.260 1.00 94.12 462 ALA A CA 1
ATOM 3658 C C . ALA A 1 462 ? -1.654 -21.184 19.370 1.00 94.12 462 ALA A C 1
ATOM 3660 O O . ALA A 1 462 ? -1.961 -22.332 19.693 1.00 94.12 462 ALA A O 1
ATOM 3661 N N . LEU A 1 463 ? -0.882 -20.934 18.306 1.00 93.06 463 LEU A N 1
ATOM 3662 C CA . LEU A 1 463 ? -0.339 -21.974 17.430 1.00 93.06 463 LEU A CA 1
ATOM 3663 C C . LEU A 1 463 ? 0.550 -22.950 18.208 1.00 93.06 463 LEU A C 1
ATOM 3665 O O . LEU A 1 463 ? 0.442 -24.163 18.029 1.00 93.06 463 LEU A O 1
ATOM 3669 N N . SER A 1 464 ? 1.394 -22.443 19.115 1.00 89.44 464 SER A N 1
ATOM 3670 C CA . SER A 1 464 ? 2.248 -23.299 19.947 1.00 89.44 464 SER A CA 1
ATOM 3671 C C . SER A 1 464 ? 1.428 -24.263 20.814 1.00 89.44 464 SER A C 1
ATOM 3673 O O . SER A 1 464 ? 1.806 -25.425 20.989 1.00 89.44 464 SER A O 1
ATOM 3675 N N . TYR A 1 465 ? 0.271 -23.813 21.308 1.00 90.62 465 TYR A N 1
ATOM 3676 C CA . TYR A 1 465 ? -0.650 -24.635 22.088 1.00 90.62 465 TYR A CA 1
ATOM 3677 C C . TYR A 1 465 ? -1.388 -25.630 21.194 1.00 90.62 465 TYR A C 1
ATOM 3679 O O . TYR A 1 465 ? -1.486 -26.808 21.546 1.00 90.62 465 TYR A O 1
ATOM 3687 N N . ALA A 1 466 ? -1.841 -25.183 20.020 1.00 92.06 466 ALA A N 1
ATOM 3688 C CA . ALA A 1 466 ? -2.541 -26.011 19.046 1.00 92.06 466 ALA A CA 1
ATOM 3689 C C . ALA A 1 466 ? -1.675 -27.195 18.599 1.00 92.06 466 ALA A C 1
ATOM 3691 O O . ALA A 1 466 ? -2.127 -28.337 18.639 1.00 92.06 466 ALA A O 1
ATOM 3692 N N . TYR A 1 467 ? -0.398 -26.960 18.284 1.00 91.25 467 TYR A N 1
ATOM 3693 C CA . TYR A 1 467 ? 0.539 -28.032 17.939 1.00 91.25 467 TYR A CA 1
ATOM 3694 C C . TYR A 1 467 ? 0.776 -28.996 19.099 1.00 91.25 467 TYR A C 1
ATOM 3696 O O . TYR A 1 467 ? 0.744 -30.214 18.913 1.00 91.25 467 TYR A O 1
ATOM 3704 N N . ARG A 1 468 ? 0.960 -28.484 20.322 1.00 89.25 468 ARG A N 1
ATOM 3705 C CA . ARG A 1 468 ? 1.210 -29.340 21.489 1.00 89.25 468 ARG A CA 1
ATOM 3706 C C . ARG A 1 468 ? 0.028 -30.253 21.822 1.00 89.25 468 ARG A C 1
ATOM 3708 O O . ARG A 1 468 ? 0.257 -31.382 22.269 1.00 89.25 468 ARG A O 1
ATOM 3715 N N . LEU A 1 469 ? -1.194 -29.757 21.635 1.00 91.38 469 LEU A N 1
ATOM 3716 C CA . LEU A 1 469 ? -2.444 -30.460 21.926 1.00 91.38 469 LEU A CA 1
ATOM 3717 C C . LEU A 1 469 ? -3.025 -31.207 20.717 1.00 91.38 469 LEU A C 1
ATOM 3719 O O . LEU A 1 469 ? -4.012 -31.926 20.885 1.00 91.38 469 LEU A O 1
ATOM 3723 N N . ARG A 1 470 ? -2.378 -31.111 19.545 1.00 91.44 470 ARG A N 1
ATOM 3724 C CA . ARG A 1 470 ? -2.824 -31.695 18.266 1.00 91.44 470 ARG A CA 1
ATOM 3725 C C . ARG A 1 470 ? -4.233 -31.231 17.885 1.00 91.44 470 ARG A C 1
ATOM 3727 O O . ARG A 1 470 ? -5.075 -32.036 17.491 1.00 91.44 470 ARG A O 1
ATOM 3734 N N . SER A 1 471 ? -4.475 -29.935 18.050 1.00 93.06 471 SER A N 1
ATOM 3735 C CA . SER A 1 471 ? -5.743 -29.296 17.715 1.00 93.06 471 SER A CA 1
ATOM 3736 C C . SER A 1 471 ? -5.921 -29.179 16.201 1.00 93.06 471 SER A C 1
ATOM 3738 O O . SER A 1 471 ? -4.962 -28.952 15.467 1.00 93.06 471 SER A O 1
ATOM 3740 N N . GLU A 1 472 ? -7.167 -29.274 15.745 1.00 92.38 472 GLU A N 1
ATOM 3741 C CA . GLU A 1 472 ? -7.568 -29.096 14.340 1.00 92.38 472 GLU A CA 1
ATOM 3742 C C . GLU A 1 472 ? -7.718 -27.607 13.973 1.00 92.38 472 GLU A C 1
ATOM 3744 O O . GLU A 1 472 ? -7.799 -27.235 12.801 1.00 92.38 472 GLU A O 1
ATOM 3749 N N . GLY A 1 473 ? -7.731 -26.728 14.976 1.00 94.44 473 GLY A N 1
ATOM 3750 C CA . GLY A 1 473 ? -7.740 -25.284 14.803 1.00 94.44 473 GLY A CA 1
ATOM 3751 C C . GLY A 1 473 ? -7.699 -24.526 16.123 1.00 94.44 473 GLY A C 1
ATOM 3752 O O . GLY A 1 473 ? -7.664 -25.117 17.209 1.00 94.44 473 GLY A O 1
ATOM 3753 N N . PHE A 1 474 ? -7.703 -23.202 16.024 1.00 96.44 474 PHE A N 1
ATOM 3754 C CA . PHE A 1 474 ? -7.785 -22.297 17.165 1.00 96.44 474 PHE A CA 1
ATOM 3755 C C . PHE A 1 474 ? -8.452 -20.975 16.778 1.00 96.44 474 PHE A C 1
ATOM 3757 O O . PHE A 1 474 ? -8.416 -20.556 15.620 1.00 96.44 474 PHE A O 1
ATOM 3764 N N . LEU A 1 475 ? -9.056 -20.324 17.767 1.00 97.38 475 LEU A N 1
ATOM 3765 C CA . LEU A 1 475 ? -9.639 -18.995 17.660 1.00 97.38 475 LEU A CA 1
ATOM 3766 C C . LEU A 1 475 ? -8.824 -18.020 18.513 1.00 97.38 475 LEU A C 1
ATOM 3768 O O . LEU A 1 475 ? -8.500 -18.319 19.662 1.00 97.38 475 LEU A O 1
ATOM 3772 N N . LEU A 1 476 ? -8.527 -16.844 17.970 1.00 97.62 476 LEU A N 1
ATOM 3773 C CA . LEU A 1 476 ? -8.100 -15.687 18.754 1.00 97.62 476 LEU A CA 1
ATOM 3774 C C . LEU A 1 476 ? -9.304 -14.769 18.917 1.00 97.62 476 LEU A C 1
ATOM 3776 O O . LEU A 1 476 ? -9.921 -14.417 17.916 1.00 97.62 476 LEU A O 1
ATOM 3780 N N . ALA A 1 477 ? -9.629 -14.370 20.139 1.00 96.50 477 ALA A N 1
ATOM 3781 C CA . ALA A 1 477 ? -10.752 -13.480 20.415 1.00 96.50 477 ALA A CA 1
ATOM 3782 C C . ALA A 1 477 ? -10.274 -12.211 21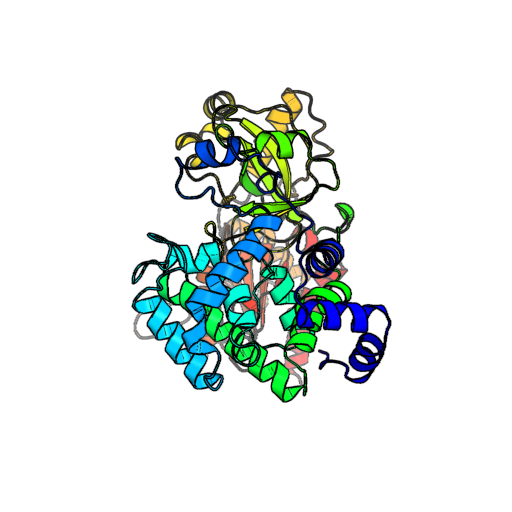.122 1.00 96.50 477 ALA A C 1
ATOM 3784 O O . ALA A 1 477 ? -9.526 -12.287 22.092 1.00 96.50 477 ALA A O 1
ATOM 3785 N N . ALA A 1 478 ? -10.715 -11.048 20.652 1.00 94.06 478 ALA A N 1
ATOM 3786 C CA . ALA A 1 478 ? -10.462 -9.757 21.288 1.00 94.06 478 ALA A CA 1
ATOM 3787 C C . ALA A 1 478 ? -11.633 -8.797 21.076 1.00 94.06 478 ALA A C 1
ATOM 3789 O O . ALA A 1 478 ? -12.576 -9.125 20.357 1.00 94.06 478 ALA A O 1
ATOM 3790 N N . GLU A 1 479 ? -11.586 -7.597 21.659 1.00 87.69 479 GLU A N 1
ATOM 3791 C CA . GLU A 1 479 ? -12.596 -6.557 21.408 1.00 87.69 479 GLU A CA 1
ATOM 3792 C C . GLU A 1 479 ? -12.813 -6.328 19.898 1.00 87.69 479 GLU A C 1
ATOM 3794 O O . GLU A 1 479 ? -13.948 -6.208 19.436 1.00 87.69 479 GLU A O 1
ATOM 3799 N N . GLU A 1 480 ? -11.739 -6.354 19.106 1.00 85.06 480 GLU A N 1
ATOM 3800 C CA . GLU A 1 480 ? -11.765 -6.138 17.658 1.00 85.06 480 GLU A CA 1
ATOM 3801 C C . GLU A 1 480 ? -12.404 -7.287 16.844 1.00 85.06 480 GLU A C 1
ATOM 3803 O O . GLU A 1 480 ? -12.697 -7.104 15.662 1.00 85.06 480 GLU A O 1
ATOM 3808 N N . GLY A 1 481 ? -12.648 -8.462 17.434 1.00 90.00 481 GLY A N 1
ATOM 3809 C CA . GLY A 1 481 ? -13.307 -9.585 16.760 1.00 90.00 481 GLY A CA 1
ATOM 3810 C C . GLY A 1 481 ? -12.674 -10.944 17.044 1.00 90.00 481 GLY A C 1
ATOM 3811 O O . GLY A 1 481 ? -11.973 -11.134 18.040 1.00 90.00 481 GLY A O 1
ATOM 3812 N N . VAL A 1 482 ? -12.933 -11.890 16.143 1.00 93.94 482 VAL A N 1
ATOM 3813 C CA . VAL A 1 482 ? -12.452 -13.272 16.202 1.00 93.94 482 VAL A CA 1
ATOM 3814 C C . VAL A 1 482 ? -11.625 -13.584 14.964 1.00 93.94 482 VAL A C 1
ATOM 3816 O O . VAL A 1 482 ? -12.096 -13.398 13.846 1.00 93.94 482 VAL A O 1
ATOM 3819 N N . TRP A 1 483 ? -10.414 -14.100 15.148 1.00 95.38 483 TRP A N 1
ATOM 3820 C CA . TRP A 1 483 ? -9.611 -14.682 14.075 1.00 95.38 483 TRP A CA 1
ATOM 3821 C C . TRP A 1 483 ? -9.645 -16.197 14.188 1.00 95.38 483 TRP A C 1
ATOM 3823 O O . TRP A 1 483 ? -9.232 -16.751 15.207 1.00 95.38 483 TRP A O 1
ATOM 3833 N N . ALA A 1 484 ? -10.130 -16.861 13.148 1.00 95.50 484 ALA A N 1
ATOM 3834 C CA . ALA A 1 484 ? -10.307 -18.300 13.122 1.00 95.50 484 ALA A CA 1
ATOM 3835 C C . ALA A 1 484 ? -9.257 -18.963 12.228 1.00 95.50 484 ALA A C 1
ATOM 3837 O O . ALA A 1 484 ? -9.131 -18.619 11.052 1.00 95.50 484 ALA A O 1
ATOM 3838 N N . PHE A 1 485 ? -8.526 -19.931 12.781 1.00 96.00 485 PHE A N 1
ATOM 3839 C CA . PHE A 1 485 ? -7.433 -20.626 12.105 1.00 96.00 485 PHE A CA 1
ATOM 3840 C C . PHE A 1 485 ? -7.682 -22.129 12.086 1.00 96.00 485 PHE A C 1
ATOM 3842 O O . PHE A 1 485 ? -7.980 -22.737 13.117 1.00 96.00 485 PHE A O 1
ATOM 3849 N N . ARG A 1 486 ? -7.518 -22.744 10.914 1.00 93.00 486 ARG A N 1
ATOM 3850 C CA . ARG A 1 486 ? -7.522 -24.202 10.757 1.00 93.00 486 ARG A CA 1
ATOM 3851 C C . ARG A 1 486 ? -6.095 -24.709 10.653 1.00 93.00 486 ARG A C 1
ATOM 3853 O O . ARG A 1 486 ? -5.320 -24.189 9.860 1.00 93.00 486 ARG A O 1
ATOM 3860 N N . VAL A 1 487 ? -5.798 -25.776 11.379 1.00 90.75 487 VAL A N 1
ATOM 3861 C CA . VAL A 1 487 ? -4.557 -26.530 11.219 1.00 90.75 487 VAL A CA 1
ATOM 3862 C C . VAL A 1 487 ? -4.834 -27.660 10.232 1.00 90.75 487 VAL A C 1
ATOM 3864 O O . VAL A 1 487 ? -5.679 -28.519 10.487 1.00 90.75 487 VAL A O 1
ATOM 3867 N N . LYS A 1 488 ? -4.164 -27.645 9.079 1.00 84.12 488 LYS A N 1
ATOM 3868 C CA . LYS A 1 488 ? -4.276 -28.681 8.042 1.00 84.12 488 LYS A CA 1
ATOM 3869 C C . LYS A 1 488 ? -2.938 -29.392 7.924 1.00 84.12 488 LYS A C 1
ATOM 3871 O O . LYS A 1 488 ? -1.918 -28.732 7.802 1.00 84.12 488 LYS A O 1
ATOM 3876 N N . ASP A 1 489 ? -2.944 -30.719 8.017 1.00 81.38 489 ASP A N 1
ATOM 3877 C CA . ASP A 1 489 ? -1.735 -31.553 7.915 1.00 81.38 489 ASP A CA 1
ATOM 3878 C C . ASP A 1 489 ? -0.592 -31.129 8.862 1.00 81.38 489 ASP A C 1
ATOM 3880 O O . ASP A 1 489 ? 0.587 -31.293 8.572 1.00 81.38 489 ASP A O 1
ATOM 3884 N N . GLY A 1 490 ? -0.950 -30.587 10.032 1.00 76.88 490 GLY A N 1
ATOM 3885 C CA . GLY A 1 490 ? 0.009 -30.093 11.024 1.00 76.88 490 GLY A CA 1
ATOM 3886 C C . GLY A 1 490 ? 0.593 -28.711 10.718 1.00 76.88 490 GLY A C 1
ATOM 3887 O O . GLY A 1 490 ? 1.439 -28.244 11.477 1.00 76.88 490 GLY A O 1
ATOM 3888 N N . GLU A 1 491 ? 0.125 -28.042 9.667 1.00 82.44 491 GLU A N 1
ATOM 3889 C CA . GLU A 1 491 ? 0.557 -26.709 9.266 1.00 82.44 491 GLU A CA 1
ATOM 3890 C C . GLU A 1 491 ? -0.578 -25.682 9.375 1.00 82.44 491 GLU A C 1
ATOM 3892 O O . GLU A 1 491 ? -1.766 -25.972 9.208 1.00 82.44 491 GLU A O 1
ATOM 3897 N N . CYS A 1 492 ? -0.192 -24.450 9.686 1.00 88.44 492 CYS A N 1
ATO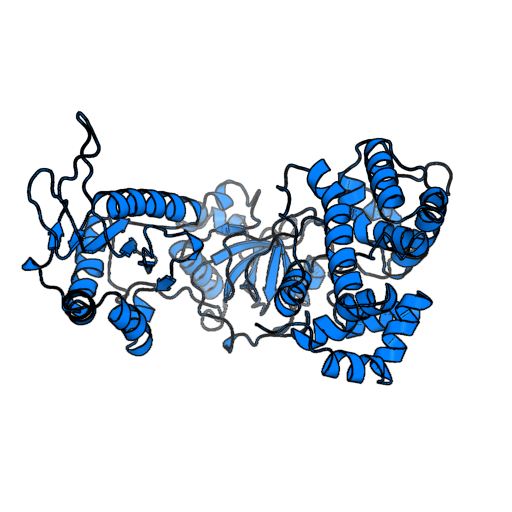M 3898 C CA . CYS A 1 492 ? -1.045 -23.271 9.654 1.00 88.44 492 CYS A CA 1
ATOM 3899 C C . CYS A 1 492 ? -0.131 -22.060 9.448 1.00 88.44 492 CYS A C 1
ATOM 3901 O O . CYS A 1 492 ? 0.860 -21.905 10.175 1.00 88.44 492 CYS A O 1
ATOM 3903 N N . ALA A 1 493 ? -0.436 -21.208 8.469 1.00 84.31 493 ALA A N 1
ATOM 3904 C CA . ALA A 1 493 ? 0.258 -19.945 8.253 1.00 84.31 493 ALA A CA 1
ATOM 3905 C C . ALA A 1 493 ? -0.583 -18.763 8.774 1.00 84.31 493 ALA A C 1
ATOM 3907 O O . ALA A 1 493 ? -1.811 -18.804 8.725 1.00 84.31 493 ALA A O 1
ATOM 3908 N N . PRO A 1 494 ? 0.043 -17.647 9.205 1.00 78.06 494 PRO A N 1
ATOM 3909 C CA . PRO A 1 494 ? -0.693 -16.465 9.665 1.00 78.06 494 PRO A CA 1
ATOM 3910 C C . PRO A 1 494 ? -1.715 -15.917 8.655 1.00 78.06 494 PRO A C 1
ATOM 3912 O O . PRO A 1 494 ? -2.716 -15.332 9.056 1.00 78.06 494 PRO A O 1
ATOM 3915 N N . LYS A 1 495 ? -1.462 -16.097 7.350 1.00 77.56 495 LYS A N 1
ATOM 3916 C CA . LYS A 1 495 ? -2.344 -15.657 6.257 1.00 77.56 495 LYS A CA 1
ATOM 3917 C C . LYS A 1 495 ? -3.615 -16.504 6.102 1.00 77.56 495 LYS A C 1
ATOM 3919 O O . LYS A 1 495 ? -4.527 -16.071 5.413 1.00 77.56 495 LYS A O 1
ATOM 3924 N N . ASP A 1 496 ? -3.668 -17.681 6.726 1.00 83.06 496 ASP A N 1
ATOM 3925 C CA . ASP A 1 496 ? -4.801 -18.609 6.617 1.00 83.06 496 ASP A CA 1
ATOM 3926 C C . ASP A 1 496 ? -5.931 -18.268 7.606 1.00 83.06 496 ASP A C 1
ATOM 3928 O O . ASP A 1 496 ? -6.972 -18.927 7.622 1.00 83.06 496 ASP A O 1
ATOM 3932 N N . GLY A 1 497 ? -5.721 -17.261 8.461 1.00 88.00 497 GLY A N 1
ATOM 3933 C CA . GLY A 1 497 ? -6.707 -16.798 9.429 1.00 88.00 497 GLY A CA 1
ATOM 3934 C C . GLY A 1 497 ? -7.811 -15.971 8.792 1.00 88.00 497 GLY A C 1
ATOM 3935 O O . GLY A 1 497 ? -7.534 -14.993 8.101 1.00 88.00 497 GLY A O 1
ATOM 3936 N N . VAL A 1 498 ? -9.060 -16.307 9.104 1.00 88.94 498 VAL A N 1
ATOM 3937 C CA . VAL A 1 498 ? -10.229 -15.508 8.714 1.00 88.94 498 VAL A CA 1
ATOM 3938 C C . VAL A 1 498 ? -10.658 -14.643 9.894 1.00 88.94 498 VAL A C 1
ATOM 3940 O O . VAL A 1 498 ? -10.846 -15.160 10.996 1.00 88.94 498 VAL A O 1
ATOM 3943 N N . HIS A 1 499 ? -10.787 -13.332 9.683 1.00 88.94 499 HIS A N 1
ATOM 3944 C CA . HIS A 1 499 ? -11.253 -12.390 10.705 1.00 88.94 499 HIS A CA 1
ATOM 3945 C C . HIS A 1 499 ? -12.755 -12.143 10.577 1.00 88.94 499 HIS A C 1
ATOM 3947 O O . HIS A 1 499 ? -13.254 -11.896 9.485 1.00 88.94 499 HIS A O 1
ATOM 3953 N N . TYR A 1 500 ? -13.446 -12.152 11.712 1.00 86.75 500 TYR A N 1
ATOM 3954 C CA . TYR A 1 500 ? -14.854 -11.808 11.836 1.00 86.75 500 TYR A CA 1
ATOM 3955 C C . TYR A 1 500 ? -15.024 -10.744 12.921 1.00 86.75 500 TYR A C 1
ATOM 3957 O O . TYR A 1 500 ? -14.519 -10.914 14.035 1.00 86.75 500 TYR A O 1
ATOM 3965 N N . SER A 1 501 ? -15.772 -9.669 12.660 1.00 84.62 501 SER A N 1
ATOM 3966 C CA . SER A 1 501 ? -16.214 -8.795 13.753 1.00 84.62 501 SER A CA 1
ATOM 3967 C C . SER A 1 501 ? -17.348 -9.466 14.544 1.00 84.62 501 SER A C 1
ATOM 3969 O O . SER A 1 501 ? -18.088 -10.292 14.005 1.00 84.62 501 SER A O 1
ATOM 3971 N N . TRP A 1 502 ? -17.540 -9.121 15.824 1.00 87.38 502 TRP A N 1
ATOM 3972 C CA . TRP A 1 502 ? -18.657 -9.696 16.596 1.00 87.38 502 TRP A CA 1
ATOM 3973 C C . TRP A 1 502 ? -20.028 -9.274 16.056 1.00 87.38 502 TRP A C 1
ATOM 3975 O O . TRP A 1 502 ? -21.003 -10.020 16.164 1.00 87.38 502 TRP A O 1
ATOM 3985 N N . HIS A 1 503 ? -20.101 -8.098 15.437 1.00 79.00 503 HIS A N 1
ATOM 3986 C CA . HIS A 1 503 ? -21.285 -7.628 14.740 1.00 79.00 503 HIS A CA 1
ATOM 3987 C C . HIS A 1 503 ? -21.582 -8.495 13.512 1.00 79.00 503 HIS A C 1
ATOM 3989 O O . HIS A 1 503 ? -22.728 -8.902 13.334 1.00 79.00 503 HIS A O 1
ATOM 3995 N N . ASP A 1 504 ? -20.570 -8.847 12.713 1.00 78.00 504 ASP A N 1
ATOM 3996 C CA . ASP A 1 504 ? -20.756 -9.735 11.557 1.00 78.00 504 ASP A CA 1
ATOM 3997 C C . ASP A 1 504 ? -21.170 -11.135 12.009 1.00 78.00 504 ASP A C 1
ATOM 3999 O O . ASP A 1 504 ? -22.102 -11.710 11.459 1.00 78.00 504 ASP A O 1
ATOM 4003 N N . LEU A 1 505 ? -20.597 -11.642 13.105 1.00 86.12 505 LEU A N 1
ATOM 4004 C CA . LEU A 1 505 ? -21.045 -12.896 13.717 1.00 86.12 505 LEU A CA 1
ATOM 4005 C C . LEU A 1 505 ? -22.481 -12.829 14.254 1.00 86.12 505 LEU A C 1
ATOM 4007 O O . LEU A 1 505 ? -23.021 -13.864 14.638 1.00 86.12 505 LEU A O 1
ATOM 4011 N N . SER A 1 506 ? -23.122 -11.660 14.319 1.00 81.69 506 SER A N 1
ATOM 4012 C CA . SER A 1 506 ? -24.556 -11.547 14.626 1.00 81.69 506 SER A CA 1
ATOM 4013 C C . SER A 1 506 ? -25.440 -11.783 13.390 1.00 81.69 506 SER A C 1
ATOM 4015 O O . SER A 1 506 ? -26.630 -12.055 13.543 1.00 81.69 506 SER A O 1
ATOM 4017 N N . ASN A 1 507 ? -24.877 -11.716 12.177 1.00 82.00 507 ASN A N 1
ATOM 4018 C CA . ASN A 1 507 ? -25.529 -12.115 10.929 1.00 82.00 507 ASN A CA 1
ATOM 4019 C C . ASN A 1 507 ? -25.508 -13.651 10.778 1.00 82.00 507 ASN A C 1
ATOM 4021 O O . ASN A 1 507 ? -24.509 -14.301 11.086 1.00 82.00 507 ASN A O 1
ATOM 4025 N N . ALA A 1 508 ? -26.618 -14.234 10.313 1.00 82.62 508 ALA A N 1
ATOM 4026 C CA . ALA A 1 508 ? -26.772 -15.683 10.196 1.00 82.62 508 ALA A CA 1
ATOM 4027 C C . ALA A 1 508 ? -25.828 -16.316 9.158 1.00 82.62 508 ALA A C 1
ATOM 4029 O O . ALA A 1 508 ? -25.284 -17.383 9.434 1.00 82.62 508 ALA A O 1
ATOM 4030 N N . ASP A 1 509 ? -25.600 -15.659 8.020 1.00 75.06 509 ASP A N 1
ATOM 4031 C CA . ASP A 1 509 ? -24.784 -16.185 6.920 1.00 75.06 509 ASP A CA 1
ATOM 4032 C C . ASP A 1 509 ? -23.305 -16.197 7.309 1.00 75.06 509 ASP A C 1
ATOM 4034 O O . ASP A 1 509 ? -22.653 -17.239 7.270 1.00 75.06 509 ASP A O 1
ATOM 4038 N N . THR A 1 510 ? -22.792 -15.072 7.813 1.00 81.50 510 THR A N 1
ATOM 4039 C CA . THR A 1 510 ? -21.404 -14.986 8.289 1.00 81.50 510 THR A CA 1
ATOM 4040 C C . THR A 1 510 ? -21.155 -15.903 9.485 1.00 81.50 510 THR A C 1
ATOM 4042 O O . THR A 1 510 ? -20.113 -16.547 9.588 1.00 81.50 510 THR A O 1
ATOM 4045 N N . PHE A 1 511 ? -22.123 -16.028 10.398 1.00 89.12 511 PHE A N 1
ATOM 4046 C CA . PHE A 1 511 ? -22.015 -17.004 11.479 1.00 89.12 511 PHE A CA 1
ATOM 4047 C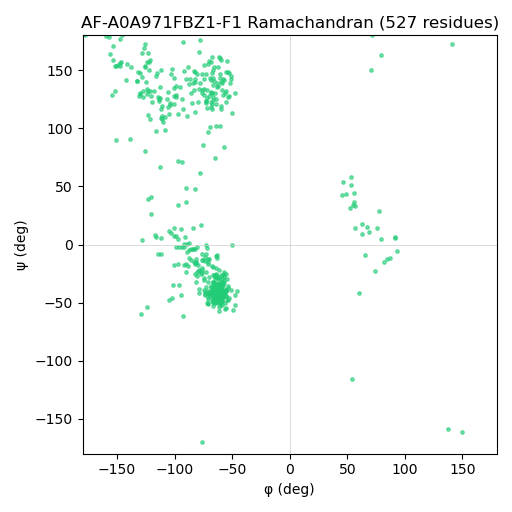 C . PHE A 1 511 ? -21.997 -18.448 10.958 1.00 89.12 511 PHE A C 1
ATOM 4049 O O . PHE A 1 511 ? -21.289 -19.290 11.516 1.00 89.12 511 PHE A O 1
ATOM 4056 N N . HIS A 1 512 ? -22.751 -18.746 9.895 1.00 87.88 512 HIS A N 1
ATOM 4057 C CA . HIS A 1 512 ? -22.782 -20.075 9.295 1.00 87.88 512 HIS A CA 1
ATOM 4058 C C . HIS A 1 512 ? -21.402 -20.499 8.778 1.00 87.88 512 HIS A C 1
ATOM 4060 O O . HIS A 1 512 ? -21.022 -21.648 8.991 1.00 87.88 512 HIS A O 1
ATOM 4066 N N . GLU A 1 513 ? -20.615 -19.584 8.203 1.00 90.38 513 GLU A N 1
ATOM 4067 C CA . GLU A 1 513 ? -19.230 -19.846 7.773 1.00 90.38 513 GLU A CA 1
ATOM 4068 C C . GLU A 1 513 ? -18.344 -20.350 8.922 1.00 90.38 513 GLU A C 1
ATOM 4070 O O . GLU A 1 513 ? -17.597 -21.320 8.770 1.00 90.38 513 GLU A O 1
ATOM 4075 N N . LEU A 1 514 ? -18.470 -19.747 10.108 1.00 91.69 514 LEU A N 1
ATOM 4076 C CA . LEU A 1 514 ? -17.761 -20.209 11.300 1.00 91.69 514 LEU A CA 1
ATOM 4077 C C . LEU A 1 514 ? -18.326 -21.549 11.803 1.00 91.69 514 LEU A C 1
ATOM 4079 O O . LEU A 1 514 ? -17.566 -22.447 12.173 1.00 91.69 514 LEU A O 1
ATOM 4083 N N . LEU A 1 515 ? -19.653 -21.707 11.790 1.00 92.44 515 LEU A N 1
ATOM 4084 C CA . LEU A 1 515 ? -20.355 -22.901 12.267 1.00 92.44 515 LEU A CA 1
ATOM 4085 C C . LEU A 1 515 ? -20.007 -24.158 11.456 1.00 92.44 515 LEU A C 1
ATOM 4087 O O . LEU A 1 515 ? -19.813 -25.223 12.041 1.00 92.44 515 LEU A O 1
ATOM 4091 N N . VAL A 1 516 ? -19.893 -24.058 10.128 1.00 91.88 516 VAL A N 1
ATOM 4092 C CA . VAL A 1 516 ? -19.557 -25.209 9.267 1.00 91.88 516 VAL A CA 1
ATOM 4093 C C . VAL A 1 516 ? -18.113 -25.679 9.421 1.00 91.88 516 VAL A C 1
ATOM 4095 O O . VAL A 1 516 ? -17.772 -26.757 8.941 1.00 91.88 516 VAL A O 1
ATOM 4098 N N . VAL A 1 517 ? -17.262 -24.895 10.085 1.00 89.19 517 VAL A N 1
ATOM 4099 C CA . VAL A 1 517 ? -15.868 -25.259 10.357 1.00 89.19 517 VAL A CA 1
ATOM 4100 C C . VAL A 1 517 ? -15.672 -25.673 11.812 1.00 89.19 517 VAL A C 1
ATOM 4102 O O . VAL A 1 517 ? -15.054 -26.701 12.077 1.00 89.19 517 VAL A O 1
ATOM 4105 N N . PHE A 1 518 ? -16.195 -24.884 12.750 1.00 93.81 518 PHE A N 1
ATOM 4106 C CA . PHE A 1 518 ? -15.912 -25.006 14.181 1.00 93.81 518 PHE A CA 1
ATOM 4107 C C . PHE A 1 518 ? -17.137 -25.367 15.025 1.00 93.81 518 PHE A C 1
ATOM 4109 O O . PHE A 1 518 ? -17.047 -25.382 16.247 1.00 93.81 518 PHE A O 1
ATOM 4116 N N . GLY A 1 519 ? -18.286 -25.658 14.415 1.00 93.25 519 GLY A N 1
ATOM 4117 C CA . GLY A 1 519 ? -19.469 -26.116 15.138 1.00 93.25 519 GLY A CA 1
ATOM 4118 C C . GLY A 1 519 ? -19.253 -27.487 15.782 1.00 93.25 519 GLY A C 1
ATOM 4119 O O . GLY A 1 519 ? -18.673 -28.393 15.173 1.00 93.25 519 GLY A O 1
ATOM 4120 N N . LYS A 1 520 ? -19.778 -27.671 16.998 1.00 94.00 520 LYS A N 1
ATOM 4121 C CA . LYS A 1 520 ? -19.625 -28.916 17.769 1.00 94.00 520 LYS A CA 1
ATOM 4122 C C . LYS A 1 520 ? -20.054 -30.151 16.974 1.00 94.00 520 LYS A C 1
ATOM 4124 O O . LYS A 1 520 ? -19.316 -31.134 16.912 1.00 94.00 520 LYS A O 1
ATOM 4129 N N . ASP A 1 521 ? -21.220 -30.093 16.335 1.00 90.81 521 ASP A N 1
ATOM 4130 C CA . ASP A 1 521 ? -21.762 -31.221 15.571 1.00 90.81 521 ASP A CA 1
ATOM 4131 C C . ASP A 1 521 ? -20.909 -31.574 14.352 1.00 90.81 521 ASP A C 1
ATOM 4133 O O . ASP A 1 521 ? -20.769 -32.752 14.021 1.00 90.81 521 ASP A O 1
ATOM 4137 N N . VAL A 1 522 ? -20.317 -30.574 13.696 1.00 88.12 522 VAL A N 1
ATOM 4138 C CA . VAL A 1 522 ? -19.431 -30.786 12.546 1.00 88.12 522 VAL A CA 1
ATOM 4139 C C . VAL A 1 522 ? -18.171 -31.514 12.993 1.00 88.12 522 VAL A C 1
ATOM 4141 O O . VAL A 1 522 ? -17.837 -32.561 12.437 1.00 88.12 522 VAL A O 1
ATOM 4144 N N . ILE A 1 523 ? -17.526 -31.011 14.046 1.00 86.62 523 ILE A N 1
ATOM 4145 C CA . ILE A 1 523 ? -16.303 -31.593 14.602 1.00 86.62 523 ILE A CA 1
ATOM 4146 C C . ILE A 1 523 ? -16.546 -33.025 15.103 1.00 86.62 523 ILE A C 1
ATOM 4148 O O . ILE A 1 523 ? -15.765 -33.932 14.811 1.00 86.62 523 ILE A O 1
ATOM 4152 N N . ILE A 1 524 ? -17.654 -33.277 15.807 1.00 85.56 524 ILE A N 1
ATOM 4153 C CA . ILE A 1 524 ? -17.980 -34.626 16.297 1.00 85.56 524 ILE A CA 1
ATOM 4154 C C . ILE A 1 524 ? -18.270 -35.586 15.134 1.00 85.56 524 ILE A C 1
ATOM 4156 O O . ILE A 1 524 ? -17.837 -36.739 15.176 1.00 85.56 524 ILE A O 1
ATOM 4160 N N . ARG A 1 525 ? -18.991 -35.147 14.092 1.00 81.12 525 ARG A N 1
ATOM 4161 C CA . ARG A 1 525 ? -19.296 -35.987 12.919 1.00 81.12 525 ARG A CA 1
ATOM 4162 C C . ARG A 1 525 ? -18.055 -36.302 12.092 1.00 81.12 525 ARG A C 1
ATOM 4164 O O . ARG A 1 525 ? -17.920 -37.442 11.655 1.00 81.12 525 ARG A O 1
ATOM 4171 N N . GLY A 1 526 ? -17.159 -35.332 11.908 1.00 72.00 526 GLY A N 1
ATOM 4172 C CA . GLY A 1 526 ? -15.900 -35.514 11.181 1.00 72.00 526 GLY A CA 1
ATOM 4173 C C . GLY A 1 526 ? -15.005 -36.597 11.785 1.00 72.00 526 GLY A C 1
ATOM 4174 O O . GLY A 1 526 ? -14.310 -37.279 11.050 1.00 72.00 526 GLY A O 1
ATOM 4175 N N . ARG A 1 527 ? -15.095 -36.815 13.103 1.00 62.78 527 ARG A N 1
ATOM 4176 C CA . ARG A 1 527 ? -14.323 -37.828 13.844 1.00 62.78 527 ARG A CA 1
ATOM 4177 C C . ARG A 1 527 ? -14.947 -39.223 13.896 1.00 62.78 527 ARG A C 1
ATOM 4179 O O . ARG A 1 527 ? -14.312 -40.150 14.387 1.00 62.78 527 ARG A O 1
ATOM 4186 N N . ARG A 1 528 ? -16.211 -39.370 13.485 1.00 57.38 528 ARG A N 1
ATOM 4187 C CA . ARG A 1 528 ? -16.894 -40.677 13.403 1.00 57.38 528 ARG A CA 1
ATOM 4188 C C . ARG A 1 528 ? -16.711 -41.357 12.042 1.00 57.38 528 ARG A C 1
ATOM 4190 O O . ARG A 1 528 ? -17.186 -42.477 11.874 1.00 57.38 528 ARG A O 1
ATOM 4197 N N . ARG A 1 529 ? -16.092 -40.667 11.086 1.00 40.44 529 ARG A N 1
ATOM 4198 C CA . ARG A 1 529 ? -15.622 -41.200 9.805 1.00 40.44 529 ARG A CA 1
ATOM 4199 C C . ARG A 1 529 ? -14.126 -41.437 9.907 1.00 40.44 529 ARG A C 1
ATOM 4201 O O . ARG A 1 529 ? -13.670 -42.381 9.233 1.00 40.44 529 ARG A O 1
#

Radius of gyration: 27.2 Å; Cα contacts (8 Å, |Δi|>4): 905; chains: 1; bounding box: 57×70×69 Å

Nearest PDB structures (foldseek):
  2gbs-assembly1_A  TM=7.909E-01  e=1.419E-04  Rhodopseudomonas palustris CGA009
  1zce-assembly1_A  TM=6.609E-01  e=2.539E-03  Agrobacterium fabrum str. C58
  5y6b-assembly4_D  TM=6.393E-01  e=2.763E-02  Zymomonas mobilis subsp. mobilis ATCC 10988
  5guq-assembly4_D  TM=5.604E-01  e=2.265E-02  Zymomonas mobilis subsp. mobilis ATCC 10988
  2kku-assembly1_A  TM=5.475E-01  e=4.872E+00  Archaeoglobus fulgidus

Mean predicted aligned error: 11.87 Å

Solvent-accessible surface area (backbone atoms only — not comparable to full-atom values): 28470 Å² total; per-residue (Å²): 139,57,71,72,53,64,66,63,52,48,55,40,53,72,31,75,66,33,43,51,43,30,48,21,58,67,67,60,42,67,69,58,38,46,52,43,29,38,76,32,36,58,60,60,78,65,56,73,66,60,51,92,66,55,83,72,61,61,63,69,44,68,81,70,90,73,60,82,59,69,35,76,74,50,36,59,57,48,13,54,42,36,19,61,48,32,47,92,34,39,89,42,59,38,78,56,26,53,56,49,47,52,53,32,57,57,64,24,42,63,36,74,51,92,95,40,58,46,56,53,68,45,28,64,58,52,24,69,43,34,46,31,48,24,40,3,40,22,74,26,25,46,82,44,35,56,60,47,68,56,73,95,32,44,60,59,52,47,53,39,27,62,55,52,68,47,72,76,73,86,81,53,57,87,89,38,44,63,54,32,40,52,38,58,59,52,47,24,52,39,52,45,49,53,26,58,79,68,73,44,53,61,31,50,47,49,26,38,66,48,44,54,30,26,66,73,75,47,36,80,72,58,74,72,52,81,85,73,42,52,79,33,79,53,35,26,30,22,65,41,37,48,74,86,68,41,40,57,62,53,61,72,69,54,44,65,86,37,66,47,76,41,62,32,32,70,85,44,40,46,18,18,36,34,40,32,29,25,35,51,84,73,35,19,38,43,32,41,30,28,25,72,40,57,31,40,64,33,73,53,45,92,76,35,29,34,24,35,38,24,49,52,41,81,43,55,70,47,35,56,68,57,39,60,69,34,90,64,53,31,71,36,70,49,55,70,49,74,48,63,77,33,54,29,35,78,43,52,72,67,55,50,52,51,51,45,49,55,24,37,77,64,69,38,69,59,83,81,49,90,63,65,65,70,28,45,78,51,92,82,69,80,72,88,42,34,66,40,35,38,63,75,47,47,50,58,51,41,44,73,32,64,44,53,80,90,41,43,40,69,49,44,83,39,77,80,60,91,94,43,72,49,57,51,49,31,26,27,70,49,41,89,46,88,96,61,50,32,23,44,37,37,37,38,59,35,47,67,56,92,45,73,68,52,42,52,51,54,47,55,54,50,49,55,50,28,63,70,26,64,24,52,22,40,34,42,35,26,60,69,21,38,38,43,35,59,39,53,97,89,43,71,56,87,86,65,46,48,78,42,36,40,41,50,53,70,38,70,69,62,30,44,64,51,35,75,68,68,12,42,68,50,53,57,53,63,71,76,109